Protein AF-0000000079964944 (afdb_homodimer)

Secondary structure (DSSP, 8-state):
------------------PPPEE-TT--S---SSEEEEPP-PPPPGGGTT-EEEEEEEE-S-HHHHHHHHHHHH--EEEEEEE-SSSEEEEEEE---STTTT-S---HHHHHHTGGG-SSEEEEEEE--GGGTTPPPPPPSS----EEEEEEEES-HHHHHHHHHHTT--EEE-TTPPPPSSGGGTSTTTSS--TTS-HHHHHHHHHHHHHHTTT-EEEE-TT--EEEEEESS---TT-/------------------PPPEE-TT--S---SSEEEEPP-PPPPGGGTT-EEEEEEEE-S-HHHHHHHHHHHH--EEEEEEE-SSSEEEEEEE----TTTS-S---HHHHHHTGGG-SSEEEEEEE--GGGTTPPPPPPSS----EEEEEEEES-HHHHHHHHHHTT--EEE-TTPPPPSSGGGTSTTSS---TTS-HHHHHHHHHHHHHHTTT-EEEE-TT--EEEEEESS---TT-

Radius of gyration: 24.9 Å; Cα contacts (8 Å, |Δi|>4): 992; chains: 2; bounding box: 56×107×81 Å

Nearest PDB structures (foldseek):
  4kyh-assembly1_A  TM=7.595E-01  e=4.787E-11  Mus musculus
  4x2a-assembly1_B  TM=7.572E-01  e=7.453E-11  Mus musculus
  1bh5-assembly1_B  TM=7.539E-01  e=8.458E-11  Homo sapiens
  7vq6-assembly1_A  TM=7.769E-01  e=4.381E-10  Gossypium hirsutum
  7vq6-assembly1_B  TM=7.507E-01  e=3.035E-08  Gossypium hirsutum

Solvent-accessible surface area (backbone atoms only — not comparable to full-atom values): 25980 Å² total; per-residue (Å²): 137,85,79,78,78,78,81,76,78,77,77,74,74,76,71,74,76,78,29,39,62,70,40,60,86,80,67,78,65,89,73,66,69,46,36,34,34,57,31,65,62,70,75,54,57,72,88,33,53,42,36,41,44,24,29,44,29,31,39,43,80,44,62,69,60,47,51,49,44,44,27,69,75,47,22,27,38,49,31,34,34,39,33,55,44,96,43,37,34,40,32,38,32,32,53,47,68,30,61,101,52,37,72,30,85,60,44,22,67,56,48,51,75,38,49,69,76,36,51,33,27,42,32,37,31,32,62,61,38,63,92,68,74,50,65,67,71,74,46,46,82,53,54,69,55,43,68,38,34,37,32,32,30,28,73,47,45,71,63,48,51,56,48,38,53,74,72,65,47,56,69,73,30,52,62,74,38,64,62,45,74,58,65,68,70,27,36,35,53,45,72,32,72,45,79,84,51,51,70,67,58,47,50,51,48,44,53,51,49,20,63,74,37,29,59,25,32,33,31,40,48,96,83,50,36,38,33,38,37,34,42,46,77,60,77,64,73,59,81,137,84,79,79,77,79,80,77,79,77,78,76,75,74,74,75,76,78,28,38,63,67,40,60,84,80,67,78,66,89,73,67,70,46,36,33,34,57,31,66,61,70,74,55,57,71,89,34,52,42,35,40,46,24,30,42,29,32,39,42,80,46,60,68,60,50,52,48,45,44,28,69,74,48,23,28,37,50,31,34,35,40,33,55,43,95,44,37,34,41,32,39,32,33,51,48,67,29,61,98,52,36,71,30,86,60,44,21,66,57,48,51,74,37,50,68,77,35,50,32,26,41,32,37,30,32,61,61,40,65,92,68,75,50,65,68,70,74,47,46,82,55,53,69,54,44,70,36,35,37,32,32,29,27,73,48,46,70,62,48,50,55,49,37,54,73,71,65,47,56,70,72,30,52,62,73,40,64,62,46,72,56,63,70,70,28,42,49,36,43,75,36,70,49,76,85,52,50,70,66,58,46,50,51,48,45,52,51,48,20,64,74,36,29,59,26,32,33,30,40,48,96,84,50,35,38,33,39,38,32,42,46,78,60,77,64,74,60,81

Structure (mmCIF, N/CA/C/O backbone):
data_AF-0000000079964944-model_v1
#
loop_
_entity.id
_entity.type
_entity.pdbx_description
1 polymer 'VOC domain-containing protein'
#
loop_
_atom_site.group_PDB
_atom_site.id
_atom_site.type_symbol
_atom_site.label_atom_id
_atom_site.label_alt_id
_atom_site.label_comp_id
_atom_site.label_asym_id
_atom_site.label_entity_id
_atom_site.label_seq_id
_atom_site.pdbx_PDB_ins_code
_atom_site.Cartn_x
_atom_site.Cartn_y
_atom_site.Cartn_z
_atom_site.occupancy
_atom_site.B_iso_or_equiv
_atom_site.auth_seq_id
_atom_site.auth_comp_id
_atom_site.auth_asym_id
_atom_site.auth_atom_id
_atom_site.pdbx_PDB_model_num
ATOM 1 N N . MET A 1 1 ? 32.125 37.938 53.625 1 31.77 1 MET A N 1
ATOM 2 C CA . MET A 1 1 ? 31.625 36.656 53.219 1 31.77 1 MET A CA 1
ATOM 3 C C . MET A 1 1 ? 30.172 36.719 52.75 1 31.77 1 MET A C 1
ATOM 5 O O . MET A 1 1 ? 29.266 36.281 53.438 1 31.77 1 MET A O 1
ATOM 9 N N . ASN A 1 2 ? 29.766 37.781 51.969 1 35.81 2 ASN A N 1
ATOM 10 C CA . ASN A 1 2 ? 28.453 38.156 51.438 1 35.81 2 ASN A CA 1
ATOM 11 C C . ASN A 1 2 ? 27.953 37.094 50.438 1 35.81 2 ASN A C 1
ATOM 13 O O . ASN A 1 2 ? 28.594 36.844 49.438 1 35.81 2 ASN A O 1
ATOM 17 N N . LEU A 1 3 ? 27.188 36.094 50.938 1 35.12 3 LEU A N 1
ATOM 18 C CA . LEU A 1 3 ? 26.469 35 50.281 1 35.12 3 LEU A CA 1
ATOM 19 C C . LEU A 1 3 ? 25.469 35.562 49.281 1 35.12 3 LEU A C 1
ATOM 21 O O . LEU A 1 3 ? 24.5 36.219 49.625 1 35.12 3 LEU A O 1
ATOM 25 N N . PHE A 1 4 ? 25.906 36 48.062 1 37.81 4 PHE A N 1
ATOM 26 C CA . PHE A 1 4 ? 25.031 36.344 46.969 1 37.81 4 PHE A CA 1
ATOM 27 C C . PHE A 1 4 ? 24.141 35.188 46.594 1 37.81 4 PHE A C 1
ATOM 29 O O . PHE A 1 4 ? 24.641 34.094 46.25 1 37.81 4 PHE A O 1
ATOM 36 N N . ILE A 1 5 ? 22.922 35.031 47.188 1 35.75 5 ILE A N 1
ATOM 37 C CA . ILE A 1 5 ? 21.844 34.094 46.812 1 35.75 5 ILE A CA 1
ATOM 38 C C . ILE A 1 5 ? 21.359 34.406 45.406 1 35.75 5 ILE A C 1
ATOM 40 O O . ILE A 1 5 ? 20.828 35.469 45.125 1 35.75 5 ILE A O 1
ATOM 44 N N . ALA A 1 6 ? 22.094 33.969 44.344 1 36.66 6 ALA A N 1
ATOM 45 C CA . ALA A 1 6 ? 21.562 34.094 43 1 36.66 6 ALA A CA 1
ATOM 46 C C . ALA A 1 6 ? 20.234 33.344 42.844 1 36.66 6 ALA A C 1
ATOM 48 O O . ALA A 1 6 ? 20.156 32.125 43.094 1 36.66 6 ALA A O 1
ATOM 49 N N . PHE A 1 7 ? 19.047 34.031 42.969 1 33.75 7 PHE A N 1
ATOM 50 C CA . PHE A 1 7 ? 17.703 33.562 42.656 1 33.75 7 PHE A CA 1
ATOM 51 C C . PHE A 1 7 ? 17.625 33.125 41.188 1 33.75 7 PHE A C 1
ATOM 53 O O . PHE A 1 7 ? 17.812 33.938 40.281 1 33.75 7 PHE A O 1
ATOM 60 N N . VAL A 1 8 ? 18.047 31.891 40.875 1 32.53 8 VAL A N 1
ATOM 61 C CA . VAL A 1 8 ? 17.797 31.359 39.531 1 32.53 8 VAL A CA 1
ATOM 62 C C . VAL A 1 8 ? 16.297 31.266 39.281 1 32.53 8 VAL A C 1
ATOM 64 O O . VAL A 1 8 ? 15.594 30.531 39.969 1 32.53 8 VAL A O 1
ATOM 67 N N . PHE A 1 9 ? 15.641 32.344 38.75 1 31.7 9 PHE A N 1
ATOM 68 C CA . PHE A 1 9 ? 14.289 32.219 38.219 1 31.7 9 PHE A CA 1
ATOM 69 C C . PHE A 1 9 ? 14.227 31.156 37.125 1 31.7 9 PHE A C 1
ATOM 71 O O . PHE A 1 9 ? 14.969 31.234 36.125 1 31.7 9 PHE A O 1
ATOM 78 N N . ALA A 1 10 ? 13.859 29.938 37.438 1 30.19 10 ALA A N 1
ATOM 79 C CA . ALA A 1 10 ? 13.461 28.906 36.5 1 30.19 10 ALA A CA 1
ATOM 80 C C . ALA A 1 10 ? 12.32 29.375 35.594 1 30.19 10 ALA A C 1
ATOM 82 O O . ALA A 1 10 ? 11.211 29.625 36.094 1 30.19 10 ALA A O 1
ATOM 83 N N . PHE A 1 11 ? 12.578 30.109 34.5 1 30.83 11 PHE A N 1
ATOM 84 C CA . PHE A 1 11 ? 11.578 30.312 33.469 1 30.83 11 PHE A CA 1
ATOM 85 C C . PHE A 1 11 ? 10.977 28.984 33 1 30.83 11 PHE A C 1
ATOM 87 O O . PHE A 1 11 ? 11.688 28.125 32.5 1 30.83 11 PHE A O 1
ATOM 94 N N . ILE A 1 12 ? 9.961 28.5 33.719 1 31.16 12 ILE A N 1
ATOM 95 C CA . ILE A 1 12 ? 9.109 27.453 33.156 1 31.16 12 ILE A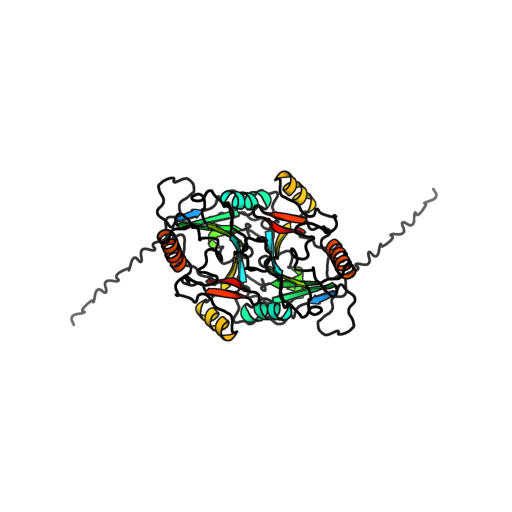 CA 1
ATOM 96 C C . ILE A 1 12 ? 8.602 27.859 31.781 1 31.16 12 ILE A C 1
ATOM 98 O O . ILE A 1 12 ? 7.84 28.828 31.656 1 31.16 12 ILE A O 1
ATOM 102 N N . SER A 1 13 ? 9.438 27.766 30.781 1 29.95 13 SER A N 1
ATOM 103 C CA . SER A 1 13 ? 8.906 27.922 29.438 1 29.95 13 SER A CA 1
ATOM 104 C C . SER A 1 13 ? 7.668 27.062 29.219 1 29.95 13 SER A C 1
ATOM 106 O O . SER A 1 13 ? 7.75 25.828 29.25 1 29.95 13 SER A O 1
ATOM 108 N N . ALA A 1 14 ? 6.473 27.5 29.609 1 33.16 14 ALA A N 1
ATOM 109 C CA . ALA A 1 14 ? 5.219 26.969 29.078 1 33.16 14 ALA A CA 1
ATOM 110 C C . ALA A 1 14 ? 5.273 26.828 27.562 1 33.16 14 ALA A C 1
ATOM 112 O O . ALA A 1 14 ? 5.164 27.812 26.828 1 33.16 14 ALA A O 1
ATOM 113 N N . THR A 1 15 ? 6.066 25.969 27.031 1 32.69 15 THR A N 1
ATOM 114 C CA . THR A 1 15 ? 5.82 25.641 25.641 1 32.69 15 THR A CA 1
ATOM 115 C C . THR A 1 15 ? 4.352 25.281 25.422 1 32.69 15 THR A C 1
ATOM 117 O O . THR A 1 15 ? 3.844 24.312 25.984 1 32.69 15 THR A O 1
ATOM 120 N N . LEU A 1 16 ? 3.494 26.234 25.25 1 31.17 16 LEU A N 1
ATOM 121 C CA . LEU A 1 16 ? 2.137 26.094 24.734 1 31.17 16 LEU A CA 1
ATOM 122 C C . LEU A 1 16 ? 2.076 25.047 23.641 1 31.17 16 LEU A C 1
ATOM 124 O O . LEU A 1 16 ? 2.639 25.234 22.562 1 31.17 16 LEU A O 1
ATOM 128 N N . SER A 1 17 ? 1.997 23.844 24.016 1 34.84 17 SER A N 1
ATOM 129 C CA . SER A 1 17 ? 1.729 22.719 23.109 1 34.84 17 SER A CA 1
ATOM 130 C C . SER A 1 17 ? 0.507 23 22.234 1 34.84 17 SER A C 1
ATOM 132 O O . SER A 1 17 ? -0.605 23.156 22.75 1 34.84 17 SER A O 1
ATOM 134 N N . CYS A 1 18 ? 0.504 23.922 21.297 1 37.91 18 CYS A N 1
ATOM 135 C CA . CYS A 1 18 ? -0.507 24.328 20.312 1 37.91 18 CYS A CA 1
ATOM 136 C C . CYS A 1 18 ? -1.143 23.109 19.672 1 37.91 18 CYS A C 1
ATOM 138 O O . CYS A 1 18 ? -0.943 22.859 18.469 1 37.91 18 CYS A O 1
ATOM 140 N N . ALA A 1 19 ? -1.322 22.094 20.391 1 43.62 19 ALA A N 1
ATOM 141 C CA . ALA A 1 19 ? -2.012 21 19.703 1 43.62 19 ALA A CA 1
ATOM 142 C C . ALA A 1 19 ? -3.402 21.438 19.25 1 43.62 19 ALA A C 1
ATOM 144 O O . ALA A 1 19 ? -4.125 22.109 19.984 1 43.62 19 ALA A O 1
ATOM 145 N N . PRO A 1 20 ? -3.73 21.438 17.922 1 45.69 20 PRO A N 1
ATOM 146 C CA . PRO A 1 20 ? -5.094 21.781 17.516 1 45.69 20 PRO A CA 1
ATOM 147 C C . PRO A 1 20 ? -6.156 20.969 18.25 1 45.69 20 PRO A C 1
ATOM 149 O O . PRO A 1 20 ? -5.875 19.875 18.734 1 45.69 20 PRO A O 1
ATOM 152 N N . PRO A 1 21 ? -7.266 21.547 18.578 1 47 21 PRO A N 1
ATOM 153 C CA . PRO A 1 21 ? -8.344 20.906 19.328 1 47 21 PRO A CA 1
ATOM 154 C C . PRO A 1 21 ? -8.867 19.641 18.656 1 47 21 PRO A C 1
ATOM 156 O O . PRO A 1 21 ? -8.875 19.547 17.438 1 47 21 PRO A O 1
ATOM 159 N N . ILE A 1 22 ? -8.75 18.516 19.344 1 45.97 22 ILE A N 1
ATOM 160 C CA . ILE A 1 22 ? -9.391 17.266 18.984 1 45.97 22 ILE A CA 1
ATOM 161 C C . ILE A 1 22 ? -10.906 17.453 18.953 1 45.97 22 ILE A C 1
ATOM 163 O O . ILE A 1 22 ? -11.5 17.906 19.938 1 45.97 22 ILE A O 1
ATOM 167 N N . ARG A 1 23 ? -11.508 17.734 17.812 1 52.53 23 ARG A N 1
ATOM 168 C CA . ARG A 1 23 ? -12.961 17.797 17.766 1 52.53 23 ARG A CA 1
ATOM 169 C C . ARG A 1 23 ? -13.562 16.406 17.609 1 52.53 23 ARG A C 1
ATOM 171 O O . ARG A 1 23 ? -13.086 15.594 16.812 1 52.53 23 ARG A O 1
ATOM 178 N N . ARG A 1 24 ? -14.414 15.945 18.516 1 46.88 24 ARG A N 1
ATOM 179 C CA . ARG A 1 24 ? -15.297 14.797 18.344 1 46.88 24 ARG A CA 1
ATOM 180 C C . ARG A 1 24 ? -16.438 15.125 17.391 1 46.88 24 ARG A C 1
ATOM 182 O O . ARG A 1 24 ? -16.766 16.297 17.188 1 46.88 24 ARG A O 1
ATOM 189 N N . GLN A 1 25 ? -17.016 14.289 16.5 1 43.38 25 GLN A N 1
ATOM 190 C CA . GLN A 1 25 ? -18 14.398 15.422 1 43.38 25 GLN A CA 1
ATOM 191 C C . GLN A 1 25 ? -19.047 15.461 15.742 1 43.38 25 GLN A C 1
ATOM 193 O O . GLN A 1 25 ? -19.531 16.156 14.844 1 43.38 25 GLN A O 1
ATOM 198 N N . ASP A 1 26 ? -19.562 15.586 16.828 1 38.88 26 ASP A N 1
ATOM 199 C CA . ASP A 1 26 ? -20.812 16.297 17.031 1 38.88 26 ASP A CA 1
ATOM 200 C C . ASP A 1 26 ? -20.578 17.812 17.109 1 38.88 26 ASP A C 1
ATOM 202 O O . ASP A 1 26 ? -21.516 18.578 17.328 1 38.88 26 ASP A O 1
ATOM 206 N N . ASP A 1 27 ? -19.453 18.359 17.234 1 43.56 27 ASP A N 1
ATOM 207 C CA . ASP A 1 27 ? -19.453 19.781 17.531 1 43.56 27 ASP A CA 1
ATOM 208 C C . ASP A 1 27 ? -19.484 20.609 16.25 1 43.56 27 ASP A C 1
ATOM 210 O O . ASP A 1 27 ? -18.516 20.609 15.484 1 43.56 27 ASP A O 1
ATOM 214 N N . SER A 1 28 ? -20.594 21 15.633 1 43.34 28 SER A N 1
ATOM 215 C CA . SER A 1 28 ? -20.969 21.812 14.477 1 43.34 28 SER A CA 1
ATOM 216 C C . SER A 1 28 ? -20.234 23.141 14.469 1 43.34 28 SER A C 1
ATOM 218 O O . SER A 1 28 ? -20.547 24.031 13.672 1 43.34 28 SER A O 1
ATOM 220 N N . THR A 1 29 ? -19.688 23.656 15.539 1 47.28 29 THR A N 1
ATOM 221 C CA . THR A 1 29 ? -19.234 25.031 15.398 1 47.28 29 THR A CA 1
ATOM 222 C C . THR A 1 29 ? -18.172 25.156 14.312 1 47.28 29 THR A C 1
ATOM 224 O O . THR A 1 29 ? -17.453 24.188 14.039 1 47.28 29 THR A O 1
ATOM 227 N N . GLN A 1 30 ? -18.266 26.234 13.422 1 50.84 30 GLN A N 1
ATOM 228 C CA . GLN A 1 30 ? -17.391 26.594 12.312 1 50.84 30 GLN A CA 1
ATOM 229 C C . GLN A 1 30 ? -15.93 26.328 12.648 1 50.84 30 GLN A C 1
ATOM 231 O O . GLN A 1 30 ? -15.359 26.984 13.523 1 50.84 30 GLN A O 1
ATOM 236 N N . SER A 1 31 ? -15.281 25.156 12.648 1 59.25 31 SER A N 1
ATOM 237 C CA . SER A 1 31 ? -14 24.688 13.18 1 59.25 31 SER A CA 1
ATOM 238 C C . SER A 1 31 ? -12.836 25.312 12.422 1 59.25 31 SER A C 1
ATOM 240 O O . SER A 1 31 ? -12.891 25.484 11.203 1 59.25 31 SER A O 1
ATOM 242 N N . THR A 1 32 ? -12.102 26.266 12.953 1 84.88 32 THR A N 1
ATOM 243 C CA . THR A 1 32 ? -10.828 26.797 12.484 1 84.88 32 THR A CA 1
ATOM 244 C C . THR A 1 32 ? -9.898 25.672 12.055 1 84.88 32 THR A C 1
ATOM 246 O O . THR A 1 32 ? -9.797 24.641 12.742 1 84.88 32 THR A O 1
ATOM 249 N N . TYR A 1 33 ? -9.531 25.812 10.836 1 87.81 33 TYR A N 1
ATOM 250 C CA . TYR A 1 33 ? -8.57 24.859 10.297 1 87.81 33 TYR A CA 1
ATOM 251 C C . TYR A 1 33 ? -7.156 25.188 10.758 1 87.81 33 TYR A C 1
ATOM 253 O O . TYR A 1 33 ? -6.82 26.359 10.961 1 87.81 33 TYR A O 1
ATOM 261 N N . PRO A 1 34 ? -6.43 24.141 11.008 1 89.88 34 PRO A N 1
ATOM 262 C CA . PRO A 1 34 ? -6.703 22.703 10.906 1 89.88 34 PRO A CA 1
ATOM 263 C C . PRO A 1 34 ? -7.363 22.141 12.164 1 89.88 34 PRO A C 1
ATOM 265 O O . PRO A 1 34 ? -7.289 22.75 13.234 1 89.88 34 PRO A O 1
ATOM 268 N N . PHE A 1 35 ? -8.039 20.984 12.016 1 88.88 35 PHE A N 1
ATOM 269 C CA . PHE A 1 35 ? -8.555 20.25 13.156 1 88.88 35 PHE A CA 1
ATOM 270 C C . PHE A 1 35 ? -8.648 18.766 12.852 1 88.88 35 PHE A C 1
ATOM 272 O O . PHE A 1 35 ? -8.609 18.359 11.688 1 88.88 35 PHE A O 1
ATOM 279 N N . ALA A 1 36 ? -8.789 17.953 13.938 1 88.62 36 ALA A N 1
ATOM 280 C CA . ALA A 1 36 ? -8.844 16.5 13.789 1 88.62 36 ALA A CA 1
ATOM 281 C C . ALA A 1 36 ? -10.172 15.945 14.281 1 88.62 36 ALA A C 1
ATOM 283 O O . ALA A 1 36 ? -10.734 16.438 15.266 1 88.62 36 ALA A O 1
ATOM 284 N N . GLU A 1 37 ? -10.625 15.039 13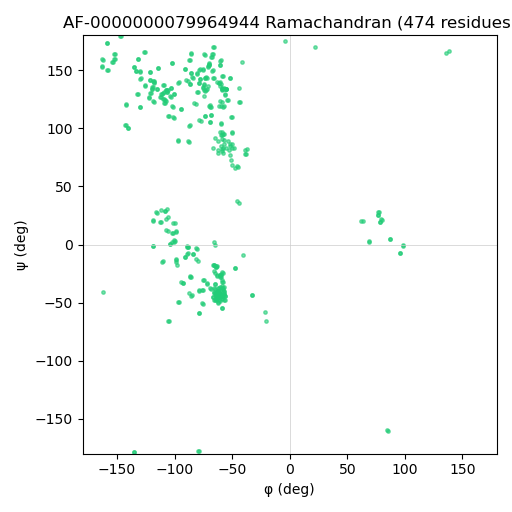.562 1 88.88 37 GLU A N 1
ATOM 285 C CA . GLU A 1 37 ? -11.75 14.203 13.977 1 88.88 37 GLU A CA 1
ATOM 286 C C . GLU A 1 37 ? -11.289 12.781 14.305 1 88.88 37 GLU A C 1
ATOM 288 O O . GLU A 1 37 ? -10.703 12.102 13.461 1 88.88 37 GLU A O 1
ATOM 293 N N . ILE A 1 38 ? -11.594 12.359 15.492 1 89.06 38 ILE A N 1
ATOM 294 C CA . ILE A 1 38 ? -11.203 11.016 15.898 1 89.06 38 ILE A CA 1
ATOM 295 C C . ILE A 1 38 ? -12.312 10.031 15.539 1 89.06 38 ILE A C 1
ATOM 297 O O . ILE A 1 38 ? -13.492 10.336 15.688 1 89.06 38 ILE A O 1
ATOM 301 N N . GLY A 1 39 ? -11.891 8.891 15.102 1 89 39 GLY A N 1
ATOM 302 C CA . GLY A 1 39 ? -12.859 7.875 14.719 1 89 39 GLY A CA 1
ATOM 303 C C . GLY A 1 39 ? -13.672 7.348 15.891 1 89 39 GLY A C 1
ATOM 304 O O . GLY A 1 39 ? -13.352 7.625 17.047 1 89 39 GLY A O 1
ATOM 305 N N . SER A 1 40 ? -14.68 6.602 15.539 1 87.69 40 SER A N 1
ATOM 306 C CA . SER A 1 40 ? -15.562 6.004 16.531 1 87.69 40 SER A CA 1
ATOM 307 C C . SER A 1 40 ? -14.859 4.887 17.297 1 87.69 40 SER A C 1
ATOM 309 O O . SER A 1 40 ? -13.977 4.219 16.75 1 87.69 40 SER A O 1
ATOM 311 N N . ASP A 1 41 ? -15.32 4.648 18.547 1 88.81 41 ASP A N 1
ATOM 312 C CA . ASP A 1 41 ? -14.805 3.523 19.328 1 88.81 41 ASP A CA 1
ATOM 313 C C . ASP A 1 41 ? -15.609 2.254 19.047 1 88.81 41 ASP A C 1
ATOM 315 O O . ASP A 1 41 ? -15.289 1.187 19.578 1 88.81 41 ASP A O 1
ATOM 319 N N . ASP A 1 42 ? -16.625 2.32 18.234 1 88.19 42 ASP A N 1
ATOM 320 C CA . ASP A 1 42 ? -17.375 1.116 17.875 1 88.19 42 ASP A CA 1
ATOM 321 C C . ASP A 1 42 ? -16.453 0.061 17.266 1 88.19 42 ASP A C 1
ATOM 323 O O . ASP A 1 42 ? -15.633 0.372 16.406 1 88.19 42 ASP A O 1
ATOM 327 N N . PRO A 1 43 ? -16.672 -1.113 17.781 1 86.75 43 PRO A N 1
ATOM 328 C CA . PRO A 1 43 ? -15.828 -2.162 17.219 1 86.75 43 PRO A CA 1
ATOM 329 C C . PRO A 1 43 ? -16.188 -2.494 15.773 1 86.75 43 PRO A C 1
ATOM 331 O O . PRO A 1 43 ? -17.297 -2.219 15.328 1 86.75 43 PRO A O 1
ATOM 334 N N . ALA A 1 44 ? -15.211 -3.002 15.086 1 88.38 44 ALA A N 1
ATOM 335 C CA . ALA A 1 44 ? -15.469 -3.525 13.75 1 88.38 44 ALA A CA 1
ATOM 336 C C . ALA A 1 44 ? -16.484 -4.668 13.797 1 88.38 44 ALA A C 1
ATOM 338 O O . ALA A 1 44 ? -16.641 -5.316 14.828 1 88.38 44 ALA A O 1
ATOM 339 N N . ASP A 1 45 ? -17.172 -4.859 12.688 1 90.5 45 ASP A N 1
ATOM 340 C CA . ASP A 1 45 ? -18.047 -6.02 12.555 1 90.5 45 ASP A CA 1
ATOM 341 C C . ASP A 1 45 ? -17.297 -7.312 12.844 1 90.5 45 ASP A C 1
ATOM 343 O O . ASP A 1 45 ? -16.281 -7.605 12.203 1 90.5 45 ASP A O 1
ATOM 347 N N . PRO A 1 46 ? -17.781 -8.094 13.773 1 88.81 46 PRO A N 1
ATOM 348 C CA . PRO A 1 46 ? -17.062 -9.312 14.164 1 88.81 46 PRO A CA 1
ATOM 349 C C . PRO A 1 46 ? -16.859 -10.273 13 1 88.81 46 PRO A C 1
ATOM 351 O O . PRO A 1 46 ? -15.93 -11.086 13.023 1 88.81 46 PRO A O 1
ATOM 354 N N . VAL A 1 47 ? -17.672 -10.195 11.992 1 91.75 47 VAL A N 1
ATOM 355 C CA . VAL A 1 47 ? -17.547 -11.078 10.836 1 91.75 47 VAL A CA 1
ATOM 356 C C . VAL A 1 47 ? -16.219 -10.82 10.133 1 91.75 47 VAL A C 1
ATOM 358 O O . VAL A 1 47 ? -15.719 -11.68 9.398 1 91.75 47 VAL A O 1
ATOM 361 N N . THR A 1 48 ? -15.578 -9.664 10.391 1 92.38 48 THR A N 1
ATOM 362 C CA . THR A 1 48 ? -14.344 -9.305 9.703 1 92.38 48 THR A CA 1
ATOM 363 C C . THR A 1 48 ? -13.125 -9.617 10.57 1 92.38 48 THR A C 1
ATOM 365 O O . THR A 1 48 ? -12.016 -9.164 10.281 1 92.38 48 THR A O 1
ATOM 368 N N . THR A 1 49 ? -13.383 -10.367 11.672 1 88.5 49 THR A N 1
ATOM 369 C CA . THR A 1 49 ? -12.234 -10.82 12.445 1 88.5 49 THR A CA 1
ATOM 370 C C . THR A 1 49 ? -11.266 -11.617 11.57 1 88.5 49 THR A C 1
ATOM 372 O O . THR A 1 49 ? -11.688 -12.516 10.844 1 88.5 49 THR A O 1
ATOM 375 N N . GLY A 1 50 ? -10.031 -11.234 11.633 1 87.94 50 GLY A N 1
ATOM 376 C CA . GLY A 1 50 ? -9.008 -11.93 10.867 1 87.94 50 GLY A CA 1
ATOM 377 C C . GLY A 1 50 ? -8.711 -11.266 9.531 1 87.94 50 GLY A C 1
ATOM 378 O O . GLY A 1 50 ? -7.777 -11.664 8.828 1 87.94 50 GLY A O 1
ATOM 379 N N . TYR A 1 51 ? -9.508 -10.234 9.148 1 90.44 51 TYR A N 1
ATOM 380 C CA . TYR A 1 51 ? -9.211 -9.453 7.953 1 90.44 51 TYR A CA 1
ATOM 381 C C . TYR A 1 51 ? -8.055 -8.492 8.203 1 90.44 51 TYR A C 1
ATOM 383 O O . TYR A 1 51 ? -8 -7.82 9.234 1 90.44 51 TYR A O 1
ATOM 391 N N . PHE A 1 52 ? -7.102 -8.406 7.285 1 89.5 52 PHE A N 1
ATOM 392 C CA . PHE A 1 52 ? -6.121 -7.336 7.422 1 89.5 52 PHE A CA 1
ATOM 393 C C . PHE A 1 52 ? -5.375 -7.113 6.109 1 89.5 52 PHE A C 1
ATOM 395 O O . PHE A 1 52 ? -5.254 -8.031 5.293 1 89.5 52 PHE A O 1
ATOM 402 N N . PHE A 1 53 ? -4.91 -5.898 5.934 1 92.38 53 PHE A N 1
ATOM 403 C CA . PHE A 1 53 ? -4.086 -5.539 4.789 1 92.38 53 PHE A CA 1
ATOM 404 C C . PHE A 1 53 ? -2.717 -6.203 4.875 1 92.38 53 PHE A C 1
ATOM 406 O O . PHE A 1 53 ? -1.971 -5.98 5.828 1 92.38 53 PHE A O 1
ATOM 413 N N . ASN A 1 54 ? -2.463 -6.973 3.906 1 92.12 54 ASN A N 1
ATOM 414 C CA . ASN A 1 54 ? -1.245 -7.777 3.906 1 92.12 54 ASN A CA 1
ATOM 415 C C . ASN A 1 54 ? -0.132 -7.109 3.104 1 92.12 54 ASN A C 1
ATOM 417 O O . ASN A 1 54 ? 0.989 -6.957 3.592 1 92.12 54 ASN A O 1
ATOM 421 N N . HIS A 1 55 ? -0.485 -6.703 1.907 1 93.94 55 HIS A N 1
ATOM 422 C CA . HIS A 1 55 ? 0.567 -6.164 1.054 1 93.94 55 HIS A CA 1
ATOM 423 C C . HIS A 1 55 ? 0.006 -5.152 0.062 1 93.94 55 HIS A C 1
ATOM 425 O O . HIS A 1 55 ? -1.209 -5.078 -0.138 1 93.94 55 HIS A O 1
ATOM 431 N N . PHE A 1 56 ? 0.851 -4.34 -0.437 1 93.94 56 PHE A N 1
ATOM 432 C CA . PHE A 1 56 ? 0.576 -3.609 -1.668 1 93.94 56 PHE A CA 1
ATOM 433 C C . PHE A 1 56 ? 1.521 -4.047 -2.781 1 93.94 56 PHE A C 1
ATOM 435 O O . PHE A 1 56 ? 2.658 -4.441 -2.516 1 93.94 56 PHE A O 1
ATOM 442 N N . SER A 1 57 ? 1.013 -3.918 -3.947 1 93.19 57 SER A N 1
ATOM 443 C CA . SER A 1 57 ? 1.712 -4.484 -5.098 1 93.19 57 SER A CA 1
ATOM 444 C C . SER A 1 57 ? 2.07 -3.402 -6.109 1 93.19 57 SER A C 1
ATOM 446 O O . SER A 1 57 ? 1.254 -2.529 -6.41 1 93.19 57 SER A O 1
ATOM 448 N N . LEU A 1 58 ? 3.273 -3.459 -6.559 1 91.38 58 LEU A N 1
ATOM 449 C CA . LEU A 1 58 ? 3.766 -2.6 -7.625 1 91.38 58 LEU A CA 1
ATOM 450 C C . LEU A 1 58 ? 4.215 -3.426 -8.828 1 91.38 58 LEU A C 1
ATOM 452 O O . LEU A 1 58 ? 4.875 -4.457 -8.664 1 91.38 58 LEU A O 1
ATOM 456 N N . ASN A 1 59 ? 3.814 -2.939 -9.961 1 88.81 59 ASN A N 1
ATOM 457 C CA . ASN A 1 59 ? 4.527 -3.408 -11.141 1 88.81 59 ASN A CA 1
ATOM 458 C C . ASN A 1 59 ? 5.918 -2.785 -11.242 1 88.81 59 ASN A C 1
ATOM 460 O O . ASN A 1 59 ? 6.113 -1.626 -10.875 1 88.81 59 ASN A O 1
ATOM 464 N N . THR A 1 60 ? 6.891 -3.553 -11.711 1 90.25 60 THR A N 1
ATOM 465 C CA . THR A 1 60 ? 8.234 -2.99 -11.812 1 90.25 60 THR A CA 1
ATOM 466 C C . THR A 1 60 ? 8.82 -3.242 -13.195 1 90.25 60 THR A C 1
ATOM 468 O O . THR A 1 60 ? 8.57 -4.285 -13.805 1 90.25 60 THR A O 1
ATOM 471 N N . ASN A 1 61 ? 9.656 -2.305 -13.602 1 87.31 61 ASN A N 1
ATOM 472 C CA . ASN A 1 61 ? 10.305 -2.391 -14.906 1 87.31 61 ASN A CA 1
ATOM 473 C C . ASN A 1 61 ? 11.594 -3.205 -14.844 1 87.31 61 ASN A C 1
ATOM 475 O O . ASN A 1 61 ? 12.062 -3.713 -15.867 1 87.31 61 ASN A O 1
ATOM 479 N N . ASN A 1 62 ? 12.172 -3.219 -13.758 1 91.44 62 ASN A N 1
ATOM 480 C CA . ASN A 1 62 ? 13.414 -3.939 -13.492 1 91.44 62 ASN A CA 1
ATOM 481 C C . ASN A 1 62 ? 13.422 -4.535 -12.086 1 91.44 62 ASN A C 1
ATOM 483 O O . ASN A 1 62 ? 13.633 -3.822 -11.109 1 91.44 62 ASN A O 1
ATOM 487 N N . LEU A 1 63 ? 13.188 -5.828 -12.031 1 93.44 63 LEU A N 1
ATOM 488 C CA . LEU A 1 63 ? 12.992 -6.504 -10.75 1 93.44 63 LEU A CA 1
ATOM 489 C C . LEU A 1 63 ? 14.25 -6.426 -9.898 1 93.44 63 LEU A C 1
ATOM 491 O O . LEU A 1 63 ? 14.18 -6.105 -8.711 1 93.44 63 LEU A O 1
ATOM 495 N N . THR A 1 64 ? 15.375 -6.699 -10.516 1 94.69 64 THR A N 1
ATOM 496 C CA . THR A 1 64 ? 16.625 -6.684 -9.781 1 94.69 64 THR A CA 1
ATOM 497 C C . THR A 1 64 ? 16.875 -5.312 -9.148 1 94.69 64 THR A C 1
ATOM 499 O O . THR A 1 64 ? 17.203 -5.215 -7.969 1 94.69 64 THR A O 1
ATOM 502 N N . ARG A 1 65 ? 16.688 -4.281 -9.922 1 95.69 65 ARG A N 1
ATOM 503 C CA . ARG A 1 65 ? 16.891 -2.918 -9.445 1 95.69 65 ARG A CA 1
ATOM 504 C C . ARG A 1 65 ? 15.922 -2.584 -8.312 1 95.69 65 ARG A C 1
ATOM 506 O O . ARG A 1 65 ? 16.312 -1.946 -7.328 1 95.69 65 ARG A O 1
ATOM 513 N N . SER A 1 66 ? 14.711 -2.98 -8.484 1 96.19 66 SER A N 1
ATOM 514 C CA . SER A 1 66 ? 13.703 -2.695 -7.469 1 96.19 66 SER A CA 1
ATOM 515 C C . SER A 1 66 ? 14.008 -3.424 -6.164 1 96.19 66 SER A C 1
ATOM 517 O O . SER A 1 66 ? 13.945 -2.83 -5.086 1 96.19 66 SER A O 1
ATOM 519 N N . VAL A 1 67 ? 14.305 -4.684 -6.273 1 96.06 67 VAL A N 1
ATOM 520 C CA . VAL A 1 67 ? 14.633 -5.465 -5.082 1 96.06 67 VAL A CA 1
ATOM 521 C C . VAL A 1 67 ? 15.859 -4.875 -4.398 1 96.06 67 VAL A C 1
ATOM 523 O O . VAL A 1 67 ? 15.875 -4.691 -3.178 1 96.06 67 VAL A O 1
ATOM 526 N N . ASP A 1 68 ? 16.891 -4.523 -5.18 1 96.69 68 ASP A N 1
ATOM 527 C CA . ASP A 1 68 ? 18.094 -3.92 -4.641 1 96.69 68 ASP A CA 1
ATOM 528 C C . ASP A 1 68 ? 17.781 -2.623 -3.9 1 96.69 68 ASP A C 1
ATOM 530 O O . ASP A 1 68 ? 18.281 -2.4 -2.793 1 96.69 68 ASP A O 1
ATOM 534 N N . PHE A 1 69 ? 16.984 -1.844 -4.473 1 97.81 69 PHE A N 1
ATOM 535 C CA . PHE A 1 69 ? 16.625 -0.558 -3.885 1 97.81 69 PHE A CA 1
ATOM 536 C C . PHE A 1 69 ? 15.992 -0.748 -2.514 1 97.81 69 PHE A C 1
ATOM 538 O O . PHE A 1 69 ? 16.484 -0.202 -1.519 1 97.81 69 PHE A O 1
ATOM 545 N N . TYR A 1 70 ? 14.992 -1.51 -2.373 1 97.69 70 TYR A N 1
ATOM 546 C CA . TYR A 1 70 ? 14.227 -1.6 -1.133 1 97.69 70 TYR A CA 1
ATOM 547 C C . TYR A 1 70 ? 14.992 -2.391 -0.078 1 97.69 70 TYR A C 1
ATOM 549 O O . TYR A 1 70 ? 14.836 -2.15 1.122 1 97.69 70 TYR A O 1
ATOM 557 N N . THR A 1 71 ? 15.828 -3.361 -0.529 1 95.75 71 THR A N 1
ATOM 558 C CA . THR A 1 71 ? 16.609 -4.117 0.448 1 95.75 71 THR A CA 1
ATOM 559 C C . THR A 1 71 ? 17.781 -3.287 0.966 1 95.75 71 THR A C 1
ATOM 561 O O . THR A 1 71 ? 18.016 -3.234 2.174 1 95.75 71 THR A O 1
ATOM 564 N N . ARG A 1 72 ? 18.422 -2.547 0.134 1 96.56 72 ARG A N 1
ATOM 565 C CA . ARG A 1 72 ? 19.609 -1.82 0.553 1 96.56 72 ARG A CA 1
ATOM 566 C C . ARG A 1 72 ? 19.25 -0.482 1.186 1 96.56 72 ARG A C 1
ATOM 568 O O . ARG A 1 72 ? 19.797 -0.107 2.221 1 96.56 72 ARG A O 1
ATOM 575 N N . VAL A 1 73 ? 18.359 0.212 0.622 1 97.44 73 VAL A N 1
ATOM 576 C CA . VAL A 1 73 ? 18.047 1.565 1.078 1 97.44 73 VAL A CA 1
ATOM 577 C C . VAL A 1 73 ? 17.172 1.506 2.322 1 97.44 73 VAL A C 1
ATOM 579 O O . VAL A 1 73 ? 17.375 2.27 3.27 1 97.44 73 VAL A O 1
ATOM 582 N N . PHE A 1 74 ? 16.234 0.567 2.314 1 96 74 PHE A N 1
ATOM 583 C CA . PHE A 1 74 ? 15.242 0.633 3.377 1 96 74 PHE A CA 1
ATOM 584 C C . PHE A 1 74 ? 15.289 -0.621 4.242 1 96 74 PHE A C 1
ATOM 586 O O . PHE A 1 74 ? 14.477 -0.783 5.156 1 96 74 PHE A O 1
ATOM 593 N N . GLY A 1 75 ? 16.109 -1.543 3.969 1 93.69 75 GLY A N 1
ATOM 594 C CA . GLY A 1 75 ? 16.344 -2.678 4.848 1 93.69 75 GLY A CA 1
ATOM 595 C C . GLY A 1 75 ? 15.266 -3.738 4.754 1 93.69 75 GLY A C 1
ATOM 596 O O . GLY A 1 75 ? 15.078 -4.527 5.68 1 93.69 75 GLY A O 1
ATOM 597 N N . MET A 1 76 ? 14.539 -3.723 3.725 1 93.62 76 MET A N 1
ATOM 598 C CA . MET A 1 76 ? 13.602 -4.828 3.543 1 93.62 76 MET A CA 1
ATOM 599 C C . MET A 1 76 ? 14.344 -6.121 3.221 1 93.62 76 MET A C 1
ATOM 601 O O . MET A 1 76 ? 15.453 -6.09 2.693 1 93.62 76 MET A O 1
ATOM 605 N N . ARG A 1 77 ? 13.664 -7.148 3.576 1 92.69 77 ARG A N 1
ATOM 606 C CA . ARG A 1 77 ? 14.195 -8.469 3.266 1 92.69 77 ARG A CA 1
ATOM 607 C C . ARG A 1 77 ? 13.469 -9.086 2.072 1 92.69 77 ARG A C 1
ATOM 609 O O . ARG A 1 77 ? 12.25 -9.008 1.976 1 92.69 77 ARG A O 1
ATOM 616 N N . HIS A 1 78 ? 14.281 -9.625 1.211 1 93.38 78 HIS A N 1
ATOM 617 C CA . HIS A 1 78 ? 13.719 -10.43 0.129 1 93.38 78 HIS A CA 1
ATOM 618 C C . HIS A 1 78 ? 13.219 -11.773 0.643 1 93.38 78 HIS A C 1
ATOM 620 O O . HIS A 1 78 ? 14.016 -12.633 1.031 1 93.38 78 HIS A O 1
ATOM 626 N N . MET A 1 79 ? 11.938 -11.953 0.646 1 90.62 79 MET A N 1
ATOM 627 C CA . MET A 1 79 ? 11.375 -13.211 1.139 1 90.62 79 MET A CA 1
ATOM 628 C C . MET A 1 79 ? 11.492 -14.312 0.091 1 90.62 79 MET A C 1
ATOM 630 O O . MET A 1 79 ? 12.094 -15.352 0.352 1 90.62 79 MET A O 1
ATOM 634 N N . PHE A 1 80 ? 10.883 -14.055 -1.092 1 91.19 80 PHE A N 1
ATOM 635 C CA . PHE A 1 80 ? 10.977 -15 -2.197 1 91.19 80 PHE A CA 1
ATOM 636 C C . PHE A 1 80 ? 10.602 -14.336 -3.516 1 91.19 80 PHE A C 1
ATOM 638 O O . PHE A 1 80 ? 10.023 -13.25 -3.523 1 91.19 80 PHE A O 1
ATOM 645 N N . THR A 1 81 ? 11.047 -14.938 -4.57 1 93.5 81 THR A N 1
ATOM 646 C CA . THR A 1 81 ? 10.562 -14.695 -5.926 1 93.5 81 THR A CA 1
ATOM 647 C C . THR A 1 81 ? 9.953 -15.961 -6.516 1 93.5 81 THR A C 1
ATOM 649 O O . THR A 1 81 ? 10.586 -17.016 -6.512 1 93.5 81 THR A O 1
ATOM 652 N N . TYR A 1 82 ? 8.719 -15.836 -6.898 1 92.06 82 TYR A N 1
ATOM 653 C CA . TYR A 1 82 ? 8.031 -16.922 -7.578 1 92.06 82 TYR A CA 1
ATOM 654 C C . TYR A 1 82 ? 7.992 -16.688 -9.086 1 92.06 82 TYR A C 1
ATOM 656 O O . TYR A 1 82 ? 7.277 -15.812 -9.562 1 92.06 82 TYR A O 1
ATOM 664 N N . HIS A 1 83 ? 8.766 -17.5 -9.773 1 92.56 83 HIS A N 1
ATOM 665 C CA . HIS A 1 83 ? 8.758 -17.438 -11.234 1 92.56 83 HIS A CA 1
ATOM 666 C C . HIS A 1 83 ? 7.664 -18.328 -11.82 1 92.56 83 HIS A C 1
ATOM 668 O O . HIS A 1 83 ? 7.836 -19.547 -11.93 1 92.56 83 HIS A O 1
ATOM 674 N N . LEU A 1 84 ? 6.605 -17.688 -12.219 1 90.88 84 LEU A N 1
ATOM 675 C CA . LEU A 1 84 ? 5.441 -18.422 -12.703 1 90.88 84 LEU A CA 1
ATOM 676 C C . LEU A 1 84 ? 5.684 -18.969 -14.102 1 90.88 84 LEU A C 1
ATOM 678 O O . LEU A 1 84 ? 5.352 -20.125 -14.391 1 90.88 84 LEU A O 1
ATOM 682 N N . THR A 1 85 ? 6.105 -18.125 -14.984 1 90.88 85 THR A N 1
ATOM 683 C CA . THR A 1 85 ? 6.531 -18.438 -16.344 1 90.88 85 THR A CA 1
ATOM 684 C C . THR A 1 85 ? 7.828 -17.703 -16.688 1 90.88 85 THR A C 1
ATOM 686 O O . THR A 1 85 ? 8.383 -16.984 -15.852 1 90.88 85 THR A O 1
ATOM 689 N N . GLU A 1 86 ? 8.234 -17.906 -17.844 1 89.19 86 GLU A N 1
ATOM 690 C CA . GLU A 1 86 ? 9.43 -17.203 -18.281 1 89.19 86 GLU A CA 1
ATOM 691 C C . GLU A 1 86 ? 9.203 -15.695 -18.312 1 89.19 86 GLU A C 1
ATOM 693 O O . GLU A 1 86 ? 10.156 -14.922 -18.219 1 89.19 86 GLU A O 1
ATOM 698 N N . HIS A 1 87 ? 7.965 -15.297 -18.344 1 89.06 87 HIS A N 1
ATOM 699 C CA . HIS A 1 87 ? 7.672 -13.891 -18.594 1 89.06 87 HIS A CA 1
ATOM 700 C C . HIS A 1 87 ? 7.125 -13.211 -17.344 1 89.06 87 HIS A C 1
ATOM 702 O O . HIS A 1 87 ? 7.082 -11.977 -17.266 1 89.06 87 HIS A O 1
ATOM 708 N N . LEU A 1 88 ? 6.715 -13.977 -16.344 1 90.75 88 LEU A N 1
ATOM 709 C CA . LEU A 1 88 ? 6.035 -13.375 -15.203 1 90.75 88 LEU A CA 1
ATOM 710 C C . LEU A 1 88 ? 6.621 -13.891 -13.891 1 90.75 88 LEU A C 1
ATOM 712 O O . LEU A 1 88 ? 6.738 -15.102 -13.695 1 90.75 88 LEU A O 1
ATOM 716 N N . SER A 1 89 ? 6.957 -12.953 -13.031 1 92.44 89 SER A N 1
ATOM 717 C CA . SER A 1 89 ? 7.414 -13.273 -11.68 1 92.44 89 SER A CA 1
ATOM 718 C C . SER A 1 89 ? 6.719 -12.406 -10.641 1 92.44 89 SER A C 1
ATOM 720 O O . SER A 1 89 ? 6.363 -11.258 -10.922 1 92.44 89 SER A O 1
ATOM 722 N N . VAL A 1 90 ? 6.566 -12.984 -9.516 1 93.12 90 VAL A N 1
ATOM 723 C CA . VAL A 1 90 ? 6.055 -12.281 -8.344 1 93.12 90 VAL A CA 1
ATOM 724 C C . VAL A 1 90 ? 7.082 -12.344 -7.215 1 93.12 90 VAL A C 1
ATOM 726 O O . VAL A 1 90 ? 7.633 -13.414 -6.93 1 93.12 90 VAL A O 1
ATOM 729 N N . THR A 1 91 ? 7.371 -11.234 -6.645 1 95.56 91 THR A N 1
ATOM 730 C CA . THR A 1 91 ? 8.367 -11.133 -5.578 1 95.56 91 THR A CA 1
ATOM 731 C C . THR A 1 91 ? 7.766 -10.469 -4.34 1 95.56 91 THR A C 1
ATOM 733 O O . THR A 1 91 ? 7.035 -9.484 -4.449 1 95.56 91 THR A O 1
ATOM 736 N N . TYR A 1 92 ? 8.086 -11.055 -3.156 1 95 92 TYR A N 1
ATOM 737 C CA . TYR A 1 92 ? 7.652 -10.461 -1.896 1 95 92 TYR A CA 1
ATOM 738 C C . TYR A 1 92 ? 8.852 -10 -1.074 1 95 92 TYR A C 1
ATOM 740 O O . TYR A 1 92 ? 9.844 -10.719 -0.953 1 95 92 TYR A O 1
ATOM 748 N N . LEU A 1 93 ? 8.727 -8.805 -0.581 1 94.69 93 LEU A N 1
ATOM 749 C CA . LEU A 1 93 ? 9.656 -8.234 0.384 1 94.69 93 LEU A CA 1
ATOM 750 C C . LEU A 1 93 ? 8.93 -7.836 1.666 1 94.69 93 LEU A C 1
ATOM 752 O O . LEU A 1 93 ? 7.754 -7.469 1.631 1 94.69 93 LEU A O 1
ATOM 756 N N . GLY A 1 94 ? 9.609 -7.922 2.773 1 91.19 94 GLY A N 1
ATOM 757 C CA . GLY A 1 94 ? 9.094 -7.445 4.047 1 91.19 94 GLY A CA 1
ATOM 758 C C . GLY A 1 94 ? 10.18 -7.059 5.027 1 91.19 94 GLY A C 1
ATOM 759 O O . GLY A 1 94 ? 11.359 -7.352 4.805 1 91.19 94 GLY A O 1
ATOM 760 N N . HIS A 1 95 ? 9.789 -6.219 5.941 1 87.94 95 HIS A N 1
ATOM 761 C CA . HIS A 1 95 ? 10.703 -5.949 7.043 1 87.94 95 HIS A CA 1
ATOM 762 C C . HIS A 1 95 ? 10.672 -7.074 8.07 1 87.94 95 HIS A C 1
ATOM 764 O O . HIS A 1 95 ? 9.625 -7.68 8.305 1 87.94 95 HIS A O 1
ATOM 770 N N . SER A 1 96 ? 11.805 -7.441 8.578 1 75.38 96 SER A N 1
ATOM 771 C CA . SER A 1 96 ? 11.852 -8.469 9.617 1 75.38 96 SER A CA 1
ATOM 772 C C . SER A 1 96 ? 11.055 -8.047 10.844 1 75.38 96 SER A C 1
ATOM 774 O O . SER A 1 96 ? 11.102 -6.887 11.258 1 75.38 96 SER A O 1
ATOM 776 N N . GLN A 1 97 ? 9.859 -8.617 11.047 1 61.94 97 GLN A N 1
ATOM 777 C CA . GLN A 1 97 ? 9 -8.367 12.195 1 61.94 97 GLN A CA 1
ATOM 778 C C . GLN A 1 97 ? 9.648 -8.852 13.484 1 61.94 97 GLN A C 1
ATOM 780 O O . GLN A 1 97 ? 9 -8.891 14.531 1 61.94 97 GLN A O 1
ATOM 785 N N . GLY A 1 98 ? 10.789 -9.391 13.398 1 45.56 98 GLY A N 1
ATOM 786 C CA . GLY A 1 98 ? 11.242 -9.773 14.727 1 45.56 98 GLY A CA 1
ATOM 787 C C . GLY A 1 98 ? 11 -8.695 15.773 1 45.56 98 GLY A C 1
ATOM 788 O O . GLY A 1 98 ? 10.75 -7.539 15.43 1 45.56 98 GLY A O 1
ATOM 789 N N . GLY A 1 99 ? 10.57 -8.578 16.906 1 39.94 99 GLY A N 1
ATOM 790 C CA . GLY A 1 99 ? 10.07 -7.789 18.031 1 39.94 99 GLY A CA 1
ATOM 791 C C . GLY A 1 99 ? 9.516 -6.441 17.609 1 39.94 99 GLY A C 1
ATOM 792 O O . GLY A 1 99 ? 9.414 -6.148 16.406 1 39.94 99 GLY A O 1
ATOM 793 N N . ARG A 1 100 ? 8.836 -5.621 18.406 1 40.72 100 ARG A N 1
ATOM 794 C CA . ARG A 1 100 ? 8.281 -4.277 18.297 1 40.72 100 ARG A CA 1
ATOM 795 C C . ARG A 1 100 ? 8.969 -3.486 17.188 1 40.72 100 ARG A C 1
ATOM 797 O O . ARG A 1 100 ? 8.32 -2.736 16.469 1 40.72 100 ARG A O 1
ATOM 804 N N . ASN A 1 101 ? 10.211 -3.191 17.031 1 46.84 101 ASN A N 1
ATOM 805 C CA . ASN A 1 101 ? 11.031 -2.256 16.281 1 46.84 101 ASN A CA 1
ATOM 806 C C . ASN A 1 101 ? 11.867 -2.973 15.227 1 46.84 101 ASN A C 1
ATOM 808 O O . ASN A 1 101 ? 12.812 -2.4 14.68 1 46.84 101 ASN A O 1
ATOM 812 N N . GLY A 1 102 ? 11.391 -4.199 14.625 1 54.25 102 GLY A N 1
ATOM 813 C CA . GLY A 1 102 ? 12.164 -4.816 13.562 1 54.25 102 GLY A CA 1
ATOM 814 C C . GLY A 1 102 ? 13.555 -5.238 13.992 1 54.25 102 GLY A C 1
ATOM 815 O O . GLY A 1 102 ? 14.469 -5.297 13.172 1 54.25 102 GLY A O 1
ATOM 816 N N . SER A 1 103 ? 13.719 -5.383 15.281 1 56.41 103 SER A N 1
ATOM 817 C CA . SER A 1 103 ? 15.094 -5.594 15.727 1 56.41 103 SER A CA 1
ATOM 818 C C . SER A 1 103 ? 15.445 -7.074 15.742 1 56.41 103 SER A C 1
ATOM 820 O O . SER A 1 103 ? 16.625 -7.438 15.859 1 56.41 103 SER A O 1
ATOM 822 N N . ALA A 1 104 ? 14.406 -7.855 15.523 1 64.94 104 ALA A N 1
ATOM 823 C CA . ALA A 1 104 ? 14.797 -9.258 15.656 1 64.94 104 ALA A CA 1
ATOM 824 C C . ALA A 1 104 ? 15.117 -9.867 14.297 1 64.94 104 ALA A C 1
ATOM 826 O O . ALA A 1 104 ? 14.508 -9.5 13.289 1 64.94 104 ALA A O 1
ATOM 827 N N . TYR A 1 105 ? 16.188 -10.695 14.266 1 75.5 105 TYR A N 1
ATOM 828 C CA . TYR A 1 105 ? 16.609 -11.406 13.062 1 75.5 105 TYR A CA 1
ATOM 829 C C . TYR A 1 105 ? 15.656 -12.539 12.727 1 75.5 105 TYR A C 1
ATOM 831 O O . TYR A 1 105 ? 15.156 -13.227 13.625 1 75.5 105 TYR A O 1
ATOM 839 N N . GLN A 1 106 ? 15.25 -12.664 11.516 1 78.69 106 GLN A N 1
ATOM 840 C CA . GLN A 1 106 ? 14.508 -13.789 10.953 1 78.69 106 GLN A CA 1
ATOM 841 C C . GLN A 1 106 ? 15.164 -14.289 9.672 1 78.69 106 GLN A C 1
ATOM 843 O O . GLN A 1 106 ? 15.648 -13.5 8.859 1 78.69 106 GLN A O 1
ATOM 848 N N . THR A 1 107 ? 15.086 -15.641 9.547 1 80.94 107 THR A N 1
ATOM 849 C CA . THR A 1 107 ? 15.508 -16.219 8.273 1 80.94 107 THR A CA 1
ATOM 850 C C . THR A 1 107 ? 14.461 -15.953 7.191 1 80.94 107 THR A C 1
ATOM 852 O O . THR A 1 107 ? 13.328 -15.586 7.496 1 80.94 107 THR A O 1
ATOM 855 N N . ALA A 1 108 ? 14.883 -16.125 5.973 1 79.81 108 ALA A N 1
ATOM 856 C CA . ALA A 1 108 ? 13.938 -15.984 4.871 1 79.81 108 ALA A CA 1
ATOM 857 C C . ALA A 1 108 ? 12.781 -16.969 5.016 1 79.81 108 ALA A C 1
ATOM 859 O O . ALA A 1 108 ? 11.633 -16.641 4.734 1 79.81 108 ALA A O 1
ATOM 860 N N . GLU A 1 109 ? 13.117 -18.156 5.465 1 78.44 109 GLU A N 1
ATOM 861 C CA . GLU A 1 109 ? 12.086 -19.172 5.656 1 78.44 109 GLU A CA 1
ATOM 862 C C . GLU A 1 109 ? 11.086 -18.75 6.73 1 78.44 109 GLU A C 1
ATOM 864 O O . GLU A 1 109 ? 9.883 -19 6.598 1 78.44 109 GLU A O 1
ATOM 869 N N . GLU A 1 110 ? 11.633 -18.219 7.789 1 78 110 GLU A N 1
ATOM 870 C CA . GLU A 1 110 ? 10.75 -17.75 8.852 1 78 110 GLU A CA 1
ATOM 871 C C . GLU A 1 110 ? 9.852 -16.625 8.359 1 78 110 GLU A C 1
ATOM 873 O O . GLU A 1 110 ? 8.672 -16.562 8.711 1 78 110 GLU A O 1
ATOM 878 N N . LEU A 1 111 ? 10.438 -15.734 7.613 1 78.06 111 LEU A N 1
ATOM 879 C CA . LEU A 1 111 ? 9.648 -14.656 7.012 1 78.06 111 LEU A CA 1
ATOM 880 C C . LEU A 1 111 ? 8.555 -15.227 6.121 1 78.06 111 LEU A C 1
ATOM 882 O O . LEU A 1 111 ? 7.41 -14.766 6.168 1 78.06 111 LEU A O 1
ATOM 886 N N . LEU A 1 112 ? 8.906 -16.172 5.379 1 78.69 112 LEU A N 1
ATOM 887 C CA . LEU A 1 112 ? 7.969 -16.797 4.453 1 78.69 112 LEU A CA 1
ATOM 888 C C . LEU A 1 112 ? 6.824 -17.453 5.211 1 78.69 112 LEU A C 1
ATOM 890 O O . LEU A 1 112 ? 5.66 -17.344 4.812 1 78.69 112 LEU A O 1
ATOM 894 N N . ARG A 1 113 ? 7.117 -18.141 6.273 1 77.56 113 ARG A N 1
ATOM 895 C CA . ARG A 1 113 ? 6.102 -18.812 7.078 1 77.56 113 ARG A CA 1
ATOM 896 C C . ARG A 1 113 ? 5.094 -17.812 7.633 1 77.56 113 ARG A C 1
ATOM 898 O O . ARG A 1 113 ? 3.92 -18.156 7.82 1 77.56 113 ARG A O 1
ATOM 905 N N . ASN A 1 114 ? 5.578 -16.625 7.797 1 78.88 114 ASN A N 1
ATOM 906 C CA . ASN A 1 114 ? 4.723 -15.617 8.414 1 78.88 114 ASN A CA 1
ATOM 907 C C . ASN A 1 114 ? 4.125 -14.68 7.367 1 78.88 114 ASN A C 1
ATOM 909 O O . ASN A 1 114 ? 3.488 -13.68 7.715 1 78.88 114 ASN A O 1
ATOM 913 N N . LYS A 1 115 ? 4.258 -14.969 6.145 1 78.19 115 LYS A N 1
ATOM 914 C CA . LYS A 1 115 ? 3.857 -14.078 5.059 1 78.19 115 LYS A CA 1
ATOM 915 C C . LYS A 1 115 ? 2.379 -13.711 5.16 1 78.19 115 LYS A C 1
ATOM 917 O O . LYS A 1 115 ? 2.016 -12.539 5.043 1 78.19 115 LYS A O 1
ATOM 922 N N . GLN A 1 116 ? 1.565 -14.742 5.477 1 78.38 116 GLN A N 1
ATOM 923 C CA . GLN A 1 116 ? 0.125 -14.508 5.508 1 78.38 116 GLN A CA 1
ATOM 924 C C . GLN A 1 116 ? -0.302 -13.859 6.816 1 78.38 116 GLN A C 1
ATOM 926 O O . GLN A 1 116 ? -1.475 -13.523 6.996 1 78.38 116 GLN A O 1
ATOM 931 N N . ASN A 1 117 ? 0.617 -13.695 7.672 1 77.44 117 ASN A N 1
ATOM 932 C CA . ASN A 1 117 ? 0.321 -13.07 8.953 1 77.44 117 ASN A CA 1
ATOM 933 C C . ASN A 1 117 ? 1.114 -11.781 9.148 1 77.44 117 ASN A C 1
ATOM 935 O O . ASN A 1 117 ? 1.372 -11.359 10.273 1 77.44 117 ASN A O 1
ATOM 939 N N . SER A 1 118 ? 1.531 -11.273 8.133 1 79.12 118 SER A N 1
ATOM 940 C CA . SER A 1 118 ? 2.309 -10.039 8.188 1 79.12 118 SER A CA 1
ATOM 941 C C . SER A 1 118 ? 1.605 -8.906 7.441 1 79.12 118 SER A C 1
ATOM 943 O O . SER A 1 118 ? 1.006 -9.133 6.387 1 79.12 118 SER A O 1
ATOM 945 N N . ALA A 1 119 ? 1.677 -7.688 8.016 1 84.88 119 ALA A N 1
ATOM 946 C CA . ALA A 1 119 ? 1.196 -6.492 7.324 1 84.88 119 ALA A CA 1
ATOM 947 C C . ALA A 1 119 ? 2.357 -5.684 6.746 1 84.88 119 ALA A C 1
ATOM 949 O O . ALA A 1 119 ? 3.5 -5.832 7.188 1 84.88 119 ALA A O 1
ATOM 950 N N . GLY A 1 120 ? 2.053 -4.891 5.703 1 89.06 120 GLY A N 1
ATOM 951 C CA . GLY A 1 120 ? 3.045 -3.975 5.164 1 89.06 120 GLY A CA 1
ATOM 952 C C . GLY A 1 120 ? 4.047 -4.648 4.25 1 89.06 120 GLY A C 1
ATOM 953 O O . GLY A 1 120 ? 5.188 -4.195 4.129 1 89.06 120 GLY A O 1
ATOM 954 N N . LEU A 1 121 ? 3.721 -5.789 3.689 1 92.56 121 LEU A N 1
ATOM 955 C CA . LEU A 1 121 ? 4.598 -6.422 2.711 1 92.56 121 LEU A CA 1
ATOM 956 C C . LEU A 1 121 ? 4.527 -5.699 1.371 1 92.56 121 LEU A C 1
ATOM 958 O O . LEU A 1 121 ? 3.525 -5.051 1.06 1 92.56 121 LEU A O 1
ATOM 962 N N . LEU A 1 122 ? 5.594 -5.75 0.672 1 96.31 122 LEU A N 1
ATOM 963 C CA . LEU A 1 122 ? 5.684 -5.223 -0.687 1 96.31 122 LEU A CA 1
ATOM 964 C C . LEU A 1 122 ? 5.762 -6.359 -1.703 1 96.31 122 LEU A C 1
ATOM 966 O O . LEU A 1 122 ? 6.617 -7.242 -1.589 1 96.31 122 LEU A O 1
ATOM 970 N N . GLU A 1 123 ? 4.859 -6.387 -2.598 1 95.81 123 GLU A N 1
ATOM 971 C CA . GLU A 1 123 ? 4.871 -7.34 -3.703 1 95.81 123 GLU A CA 1
ATOM 972 C C . GLU A 1 123 ? 5.258 -6.66 -5.016 1 95.81 123 GLU A C 1
ATOM 974 O O . GLU A 1 123 ? 4.758 -5.578 -5.328 1 95.81 123 GLU A O 1
ATOM 979 N N . PHE A 1 124 ? 6.152 -7.262 -5.742 1 94 124 PHE A N 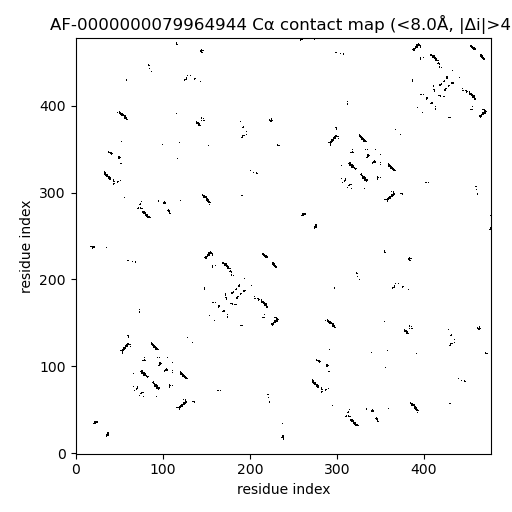1
ATOM 980 C CA . PHE A 1 124 ? 6.438 -6.844 -7.109 1 94 124 PHE A CA 1
ATOM 981 C C . PHE A 1 124 ? 5.867 -7.844 -8.109 1 94 124 PHE A C 1
ATOM 983 O O . PHE A 1 124 ? 6.027 -9.055 -7.945 1 94 124 PHE A O 1
ATOM 990 N N . VAL A 1 125 ? 5.211 -7.324 -9.031 1 91.12 125 VAL A N 1
ATOM 991 C CA . VAL A 1 125 ? 4.875 -8.062 -10.242 1 91.12 125 VAL A CA 1
ATOM 992 C C . VAL A 1 125 ? 5.777 -7.617 -11.391 1 91.12 125 VAL A C 1
ATOM 994 O O . VAL A 1 125 ? 5.891 -6.422 -11.672 1 91.12 125 VAL A O 1
ATOM 997 N N . TYR A 1 126 ? 6.414 -8.578 -12.047 1 90.38 126 TYR A N 1
ATOM 998 C CA . TYR A 1 126 ? 7.395 -8.258 -13.078 1 90.38 126 TYR A CA 1
ATOM 999 C C . TYR A 1 126 ? 7.121 -9.047 -14.352 1 90.38 126 TYR A C 1
ATOM 1001 O O . TYR A 1 126 ? 7.164 -10.273 -14.352 1 90.38 126 TYR A O 1
ATOM 1009 N N . PHE A 1 127 ? 6.859 -8.328 -15.367 1 86.44 127 PHE A N 1
ATOM 1010 C CA . PHE A 1 127 ? 6.848 -8.898 -16.703 1 86.44 127 PHE A CA 1
ATOM 1011 C C . PHE A 1 127 ? 8.195 -8.719 -17.391 1 86.44 127 PHE A C 1
ATOM 1013 O O . PHE A 1 127 ? 8.648 -7.594 -17.594 1 86.44 127 PHE A O 1
ATOM 1020 N N . ASN A 1 128 ? 8.758 -9.805 -17.641 1 86.5 128 ASN A N 1
ATOM 1021 C CA . ASN A 1 128 ? 10.031 -9.758 -18.344 1 86.5 128 ASN A CA 1
ATOM 1022 C C . ASN A 1 128 ? 9.859 -9.289 -19.797 1 86.5 128 ASN A C 1
ATOM 1024 O O . ASN A 1 128 ? 9.367 -10.039 -20.641 1 86.5 128 ASN A O 1
ATOM 1028 N N . ARG A 1 129 ? 10.359 -8.109 -20.062 1 80.5 129 ARG A N 1
ATOM 1029 C CA . ARG A 1 129 ? 10.148 -7.492 -21.359 1 80.5 129 ARG A CA 1
ATOM 1030 C C . ARG A 1 129 ? 11.453 -7.395 -22.156 1 80.5 129 ARG A C 1
ATOM 1032 O O . ARG A 1 129 ? 11.578 -6.566 -23.047 1 80.5 129 ARG A O 1
ATOM 1039 N N . THR A 1 130 ? 12.367 -8.18 -21.766 1 78.44 130 THR A N 1
ATOM 1040 C CA . THR A 1 130 ? 13.672 -8.133 -22.422 1 78.44 130 THR A CA 1
ATOM 1041 C C . THR A 1 130 ? 13.539 -8.422 -23.906 1 78.44 130 THR A C 1
ATOM 1043 O O . THR A 1 130 ? 14.305 -7.895 -24.719 1 78.44 130 THR A O 1
ATOM 1046 N N . SER A 1 131 ? 12.547 -9.234 -24.25 1 76.69 131 SER A N 1
ATOM 1047 C CA . SER A 1 131 ? 12.367 -9.625 -25.656 1 76.69 131 SER A CA 1
ATOM 1048 C C . SER A 1 131 ? 11.961 -8.422 -26.5 1 76.69 131 SER A C 1
ATOM 1050 O O . SER A 1 131 ? 12.094 -8.461 -27.734 1 76.69 131 SER A O 1
ATOM 1052 N N . ILE A 1 132 ? 11.477 -7.32 -25.891 1 76.12 132 ILE A N 1
ATOM 1053 C CA . ILE A 1 132 ? 11.094 -6.133 -26.656 1 76.12 132 ILE A CA 1
ATOM 1054 C C . ILE A 1 132 ? 12 -4.965 -26.266 1 76.12 132 ILE A C 1
ATOM 1056 O O . ILE A 1 132 ? 11.562 -3.812 -26.234 1 76.12 132 ILE A O 1
ATOM 1060 N N . GLY A 1 133 ? 13.117 -5.195 -25.875 1 75.62 133 GLY A N 1
ATOM 1061 C CA . GLY A 1 133 ? 14.125 -4.18 -25.625 1 75.62 133 GLY A CA 1
ATOM 1062 C C . GLY A 1 133 ? 14.055 -3.588 -24.219 1 75.62 133 GLY A C 1
ATOM 1063 O O . GLY A 1 133 ? 14.672 -2.559 -23.953 1 75.62 133 GLY A O 1
ATOM 1064 N N . GLY A 1 134 ? 13.18 -4.156 -23.469 1 73.25 134 GLY A N 1
ATOM 1065 C CA . GLY A 1 134 ? 13.109 -3.701 -22.078 1 73.25 134 GLY A CA 1
ATOM 1066 C C . GLY A 1 134 ? 12.398 -2.369 -21.922 1 73.25 134 GLY A C 1
ATOM 1067 O O . GLY A 1 134 ? 12.711 -1.596 -21.016 1 73.25 134 GLY A O 1
ATOM 1068 N N . GLU A 1 135 ? 11.5 -1.972 -22.828 1 74.56 135 GLU A N 1
ATOM 1069 C CA . GLU A 1 135 ? 10.75 -0.721 -22.75 1 74.56 135 GLU A CA 1
ATOM 1070 C C . GLU A 1 135 ? 9.93 -0.651 -21.469 1 74.56 135 GLU A C 1
ATOM 1072 O O . GLU A 1 135 ? 9.336 -1.647 -21.047 1 74.56 135 GLU A O 1
ATOM 1077 N N . PRO A 1 136 ? 10.055 0.504 -20.859 1 72.06 136 PRO A N 1
ATOM 1078 C CA . PRO A 1 136 ? 9.289 0.64 -19.609 1 72.06 136 PRO A CA 1
ATOM 1079 C C . PRO A 1 136 ? 7.789 0.46 -19.828 1 72.06 136 PRO A C 1
ATOM 1081 O O . PRO A 1 136 ? 7.301 0.552 -20.953 1 72.06 136 PRO A O 1
ATOM 1084 N N . ILE A 1 137 ? 7.086 0.12 -18.688 1 69 137 ILE A N 1
ATOM 1085 C CA . ILE A 1 137 ? 5.633 -0.027 -18.703 1 69 137 ILE A CA 1
ATOM 1086 C C . ILE A 1 137 ? 4.98 1.292 -19.109 1 69 137 ILE A C 1
ATOM 1088 O O . ILE A 1 137 ? 5.281 2.344 -18.547 1 69 137 ILE A O 1
ATOM 1092 N N . PRO A 1 138 ? 4.227 1.172 -20.125 1 61.81 138 PRO A N 1
ATOM 1093 C CA . PRO A 1 138 ? 3.568 2.414 -20.531 1 61.81 138 PRO A CA 1
ATOM 1094 C C . PRO A 1 138 ? 2.559 2.918 -19.5 1 61.81 138 PRO A C 1
ATOM 1096 O O . PRO A 1 138 ? 2.045 2.133 -18.703 1 61.81 138 PRO A O 1
ATOM 1099 N N . GLY A 1 139 ? 2.482 4.242 -19.344 1 57.12 139 GLY A N 1
ATOM 1100 C CA . GLY A 1 139 ? 1.407 4.82 -18.547 1 57.12 139 GLY A CA 1
ATOM 1101 C C . GLY A 1 139 ? 0.031 4.559 -19.125 1 57.12 139 GLY A C 1
ATOM 1102 O O . GLY A 1 139 ? -0.094 4.172 -20.297 1 57.12 139 GLY A O 1
ATOM 1103 N N . SER A 1 140 ? -0.981 4.262 -18.281 1 52.19 140 SER A N 1
ATOM 1104 C CA . SER A 1 140 ? -2.354 4.055 -18.734 1 52.19 140 SER A CA 1
ATOM 1105 C C . SER A 1 140 ? -3.012 5.375 -19.109 1 52.19 140 SER A C 1
ATOM 1107 O O . SER A 1 140 ? -2.732 6.414 -18.516 1 52.19 140 SER A O 1
ATOM 1109 N N . ASP A 1 141 ? -3.672 5.449 -20.281 1 47.5 141 ASP A N 1
ATOM 1110 C CA . ASP A 1 141 ? -4.48 6.602 -20.656 1 47.5 141 ASP A CA 1
ATOM 1111 C C . ASP A 1 141 ? -5.602 6.844 -19.656 1 47.5 141 ASP A C 1
ATOM 1113 O O . ASP A 1 141 ? -6.176 7.934 -19.594 1 47.5 141 ASP A O 1
ATOM 1117 N N . VAL A 1 142 ? -6.059 5.844 -18.938 1 50.44 142 VAL A N 1
ATOM 1118 C CA . VAL A 1 142 ? -7.098 5.973 -17.906 1 50.44 142 VAL A CA 1
ATOM 1119 C C . VAL A 1 142 ? -6.504 5.703 -16.531 1 50.44 142 VAL A C 1
ATOM 1121 O O . VAL A 1 142 ? -5.684 4.797 -16.375 1 50.44 142 VAL A O 1
ATOM 1124 N N . ARG A 1 143 ? -6.824 6.758 -15.734 1 55.47 143 ARG A N 1
ATOM 1125 C CA . ARG A 1 143 ? -6.328 6.551 -14.383 1 55.47 143 ARG A CA 1
ATOM 1126 C C . ARG A 1 143 ? -6.746 5.184 -13.852 1 55.47 143 ARG A C 1
ATOM 1128 O O . ARG A 1 143 ? -7.938 4.887 -13.758 1 55.47 143 ARG A O 1
ATOM 1135 N N . THR A 1 144 ? -5.738 4.324 -13.734 1 61.12 144 THR A N 1
ATOM 1136 C CA . THR A 1 144 ? -6.016 2.951 -13.328 1 61.12 144 THR A CA 1
ATOM 1137 C C . THR A 1 144 ? -5.93 2.805 -11.812 1 61.12 144 THR A C 1
ATOM 1139 O O . THR A 1 144 ? -6.434 1.832 -11.25 1 61.12 144 THR A O 1
ATOM 1142 N N . SER A 1 145 ? -5.395 3.926 -11.25 1 70.94 145 SER A N 1
ATOM 1143 C CA . SER A 1 145 ? -5.297 3.863 -9.797 1 70.94 145 SER A CA 1
ATOM 1144 C C . SER A 1 145 ? -5.215 5.258 -9.188 1 70.94 145 SER A C 1
ATOM 1146 O O . SER A 1 145 ? -4.812 6.211 -9.859 1 70.94 145 SER A O 1
ATOM 1148 N N . THR A 1 146 ? -5.711 5.375 -7.984 1 79.44 146 THR A N 1
ATOM 1149 C CA . THR A 1 146 ? -5.625 6.645 -7.27 1 79.44 146 THR A CA 1
ATOM 1150 C C . THR A 1 146 ? -4.492 6.609 -6.242 1 79.44 146 THR A C 1
ATOM 1152 O O . THR A 1 146 ? -4.453 7.438 -5.328 1 79.44 146 THR A O 1
ATOM 1155 N N . PHE A 1 147 ? -3.65 5.629 -6.516 1 86 147 PHE A N 1
ATOM 1156 C CA . PHE A 1 147 ? -2.512 5.504 -5.617 1 86 147 PHE A CA 1
ATOM 1157 C C . PHE A 1 147 ? -1.737 6.816 -5.535 1 86 147 PHE A C 1
ATOM 1159 O O . PHE A 1 147 ? -1.481 7.453 -6.559 1 86 147 PHE A O 1
ATOM 1166 N N . SER A 1 148 ? -1.431 7.164 -4.281 1 87.44 148 SER A N 1
ATOM 1167 C CA . SER A 1 148 ? -0.682 8.398 -4.051 1 87.44 148 SER A CA 1
ATOM 1168 C C . SER A 1 148 ? 0.769 8.102 -3.684 1 87.44 148 SER A C 1
ATOM 1170 O O . SER A 1 148 ? 1.677 8.336 -4.484 1 87.44 148 SER A O 1
ATOM 1172 N N . HIS A 1 149 ? 0.944 7.5 -2.551 1 91.19 149 HIS A N 1
ATOM 1173 C CA . HIS A 1 149 ? 2.311 7.242 -2.111 1 91.19 149 HIS A CA 1
ATOM 1174 C C . HIS A 1 149 ? 2.357 6.117 -1.082 1 91.19 149 HIS A C 1
ATOM 1176 O O . HIS A 1 149 ? 1.313 5.637 -0.634 1 91.19 149 HIS A O 1
ATOM 1182 N N . VAL A 1 150 ? 3.621 5.738 -0.754 1 93.5 150 VAL A N 1
ATOM 1183 C CA . VAL A 1 150 ? 3.893 4.82 0.35 1 93.5 150 VAL A CA 1
ATOM 1184 C C . VAL A 1 150 ? 4.551 5.582 1.5 1 93.5 150 VAL A C 1
ATOM 1186 O O . VAL A 1 150 ? 5.445 6.398 1.28 1 93.5 150 VAL A O 1
ATOM 1189 N N . GLY A 1 151 ? 4.066 5.254 2.691 1 95.75 151 GLY A N 1
ATOM 1190 C CA . GLY A 1 151 ? 4.664 5.84 3.883 1 95.75 151 GLY A CA 1
ATOM 1191 C C . GLY A 1 151 ? 5.621 4.898 4.59 1 95.75 151 GLY A C 1
ATOM 1192 O O . GLY A 1 151 ? 5.273 3.754 4.879 1 95.75 151 GLY A O 1
ATOM 1193 N N . ILE A 1 152 ? 6.809 5.406 4.863 1 95.56 152 ILE A N 1
ATOM 1194 C CA . ILE A 1 152 ? 7.844 4.625 5.531 1 95.56 152 ILE A CA 1
ATOM 1195 C C . ILE A 1 152 ? 8.273 5.336 6.812 1 95.56 152 ILE A C 1
ATOM 1197 O O . ILE A 1 152 ? 8.648 6.512 6.781 1 95.56 152 ILE A O 1
ATOM 1201 N N . ILE A 1 153 ? 8.227 4.609 7.906 1 93.44 153 ILE A N 1
ATOM 1202 C CA . ILE A 1 153 ? 8.68 5.148 9.188 1 93.44 153 ILE A CA 1
ATOM 1203 C C . ILE A 1 153 ? 10.18 4.922 9.344 1 93.44 153 ILE A C 1
ATOM 1205 O O . ILE A 1 153 ? 10.688 3.844 9.023 1 93.44 153 ILE A O 1
ATOM 1209 N N . VAL A 1 154 ? 10.82 5.902 9.828 1 94 154 VAL A N 1
ATOM 1210 C CA . VAL A 1 154 ? 12.234 5.789 10.156 1 94 154 VAL A CA 1
ATOM 1211 C C . VAL A 1 154 ? 12.508 6.422 11.516 1 94 154 VAL A C 1
ATOM 1213 O O . VAL A 1 154 ? 11.812 7.363 11.922 1 94 154 VAL A O 1
ATOM 1216 N N . PRO A 1 155 ? 13.562 5.945 12.219 1 92 155 PRO A N 1
ATOM 1217 C CA . PRO A 1 155 ? 13.867 6.508 13.531 1 92 155 PRO A CA 1
ATOM 1218 C C . PRO A 1 155 ? 14.445 7.918 13.453 1 92 155 PRO A C 1
ATOM 1220 O O . PRO A 1 155 ? 14.219 8.734 14.352 1 92 155 PRO A O 1
ATOM 1223 N N . ASP A 1 156 ? 15.227 8.234 12.422 1 94.25 156 ASP A N 1
ATOM 1224 C CA . ASP A 1 156 ? 15.938 9.5 12.281 1 94.25 156 ASP A CA 1
ATOM 1225 C C . ASP A 1 156 ? 15.906 9.992 10.836 1 94.25 156 ASP A C 1
ATOM 1227 O O . ASP A 1 156 ? 16.75 9.602 10.023 1 94.25 156 ASP A O 1
ATOM 1231 N N . PRO A 1 157 ? 15.023 10.914 10.57 1 95.88 157 PRO A N 1
ATOM 1232 C CA . PRO A 1 157 ? 14.891 11.391 9.188 1 95.88 157 PRO A CA 1
ATOM 1233 C C . PRO A 1 157 ? 16.172 12.047 8.664 1 95.88 157 PRO A C 1
ATOM 1235 O O . PRO A 1 157 ? 16.484 11.93 7.48 1 95.88 157 PRO A O 1
ATOM 1238 N N . LYS A 1 158 ? 16.875 12.773 9.516 1 96.94 158 LYS A N 1
ATOM 1239 C CA . LYS A 1 158 ? 18.109 13.398 9.062 1 96.94 158 LYS A CA 1
ATOM 1240 C C . LYS A 1 158 ? 19.125 12.359 8.602 1 96.94 158 LYS A C 1
ATOM 1242 O O . LYS A 1 158 ? 19.719 12.492 7.531 1 96.94 158 LYS A O 1
ATOM 1247 N N . ALA A 1 159 ? 19.297 11.391 9.375 1 97.5 159 ALA A N 1
ATOM 1248 C CA . ALA A 1 159 ? 20.203 10.305 9.008 1 97.5 159 ALA A CA 1
ATOM 1249 C C . ALA A 1 159 ? 19.719 9.586 7.754 1 97.5 159 ALA A C 1
ATOM 1251 O O . ALA A 1 159 ? 20.531 9.203 6.898 1 97.5 159 ALA A O 1
ATOM 1252 N N . THR A 1 160 ? 18.453 9.391 7.672 1 97.88 160 THR A N 1
ATOM 1253 C CA . THR A 1 160 ? 17.891 8.719 6.512 1 97.88 160 THR A CA 1
ATOM 1254 C C . THR A 1 160 ? 18.109 9.547 5.246 1 97.88 160 THR A C 1
ATOM 1256 O O . THR A 1 160 ? 18.406 9 4.184 1 97.88 160 THR A O 1
ATOM 1259 N N . GLN A 1 161 ? 17.922 10.836 5.352 1 98.19 161 GLN A N 1
ATOM 1260 C CA . GLN A 1 161 ? 18.172 11.703 4.199 1 98.19 161 GLN A CA 1
ATOM 1261 C C . GLN A 1 161 ? 19.594 11.539 3.684 1 98.19 161 GLN A C 1
ATOM 1263 O O . GLN A 1 161 ? 19.812 11.422 2.477 1 98.19 161 GLN A O 1
ATOM 1268 N N . ALA A 1 162 ? 20.516 11.578 4.574 1 98.31 162 ALA A N 1
ATOM 1269 C CA . ALA A 1 162 ? 21.922 11.383 4.188 1 98.31 162 ALA A CA 1
ATOM 1270 C C . ALA A 1 162 ? 22.109 10.047 3.482 1 98.31 162 ALA A C 1
ATOM 1272 O O . ALA A 1 162 ? 22.828 9.953 2.488 1 98.31 162 ALA A O 1
ATOM 1273 N N . ARG A 1 163 ? 21.469 9.062 3.955 1 97.94 163 ARG A N 1
ATOM 1274 C CA . ARG A 1 163 ? 21.531 7.734 3.357 1 97.94 163 ARG A CA 1
ATOM 1275 C C . ARG A 1 163 ? 20.953 7.734 1.947 1 97.94 163 ARG A C 1
ATOM 1277 O O . ARG A 1 163 ? 21.531 7.16 1.027 1 97.94 163 ARG A O 1
ATOM 1284 N N . LEU A 1 164 ? 19.797 8.328 1.804 1 98.5 164 LEU A N 1
ATOM 1285 C CA . LEU A 1 164 ? 19.172 8.422 0.486 1 98.5 164 LEU A CA 1
ATOM 1286 C C . LEU A 1 164 ? 20.109 9.102 -0.508 1 98.5 164 LEU A C 1
ATOM 1288 O O . LEU A 1 164 ? 20.25 8.648 -1.648 1 98.5 164 LEU A O 1
ATOM 1292 N N . GLU A 1 165 ? 20.688 10.133 -0.078 1 98.06 165 GLU A N 1
ATOM 1293 C CA . GLU A 1 165 ? 21.641 10.844 -0.929 1 98.06 165 GLU A CA 1
ATOM 1294 C C . GLU A 1 165 ? 22.844 9.969 -1.278 1 98.06 165 GLU A C 1
ATOM 1296 O O . GLU A 1 165 ? 23.281 9.945 -2.426 1 98.06 165 GLU A O 1
ATOM 1301 N N . GLU A 1 166 ? 23.359 9.25 -0.331 1 97.62 166 GLU A N 1
ATOM 1302 C CA . GLU A 1 166 ? 24.484 8.344 -0.559 1 97.62 166 GLU A CA 1
ATOM 1303 C C . GLU A 1 166 ? 24.141 7.305 -1.619 1 97.62 166 GLU A C 1
ATOM 1305 O O . GLU A 1 166 ? 25 6.934 -2.432 1 97.62 166 GLU A O 1
ATOM 1310 N N . PHE A 1 167 ? 22.906 6.867 -1.631 1 97.81 167 PHE A N 1
ATOM 1311 C CA . PHE A 1 167 ? 22.5 5.82 -2.555 1 97.81 167 PHE A CA 1
ATOM 1312 C C . PHE A 1 167 ? 22.016 6.418 -3.871 1 97.81 167 PHE A C 1
ATOM 1314 O O . PHE A 1 167 ? 21.562 5.691 -4.766 1 97.81 167 PHE A O 1
ATOM 1321 N N . GLY A 1 168 ? 22 7.75 -3.965 1 97.62 168 GLY A N 1
ATOM 1322 C CA . GLY A 1 168 ? 21.625 8.414 -5.203 1 97.62 168 GLY A CA 1
ATOM 1323 C C . GLY A 1 168 ? 20.125 8.43 -5.445 1 97.62 168 GLY A C 1
ATOM 1324 O O . GLY A 1 168 ? 19.688 8.453 -6.594 1 97.62 168 GLY A O 1
ATOM 1325 N N . VAL A 1 169 ? 19.391 8.406 -4.414 1 97.69 169 VAL A N 1
ATOM 1326 C CA . VAL A 1 169 ? 17.938 8.414 -4.523 1 97.69 169 VAL A CA 1
ATOM 1327 C C . VAL A 1 169 ? 17.453 9.82 -4.906 1 97.69 169 VAL A C 1
ATOM 1329 O O . VAL A 1 169 ? 17.984 10.812 -4.402 1 97.69 169 VAL A O 1
ATOM 1332 N N . THR A 1 170 ? 16.5 9.875 -5.812 1 95.81 170 THR A N 1
ATOM 1333 C CA . THR A 1 170 ? 15.867 11.148 -6.152 1 95.81 170 THR A CA 1
ATOM 1334 C C . THR A 1 170 ? 15.023 11.656 -4.988 1 95.81 170 THR A C 1
ATOM 1336 O O . THR A 1 170 ? 14.055 11.008 -4.586 1 95.81 170 THR A O 1
ATOM 1339 N N . ILE A 1 171 ? 15.414 12.828 -4.48 1 96.5 171 ILE A N 1
ATOM 1340 C CA . ILE A 1 171 ? 14.688 13.438 -3.369 1 96.5 171 ILE A CA 1
ATOM 1341 C C . ILE A 1 171 ? 13.938 14.672 -3.863 1 96.5 171 ILE A C 1
ATOM 1343 O O . ILE A 1 171 ? 14.523 15.555 -4.484 1 96.5 171 ILE A O 1
ATOM 1347 N N . TYR A 1 172 ? 12.641 14.703 -3.623 1 93.06 172 TYR A N 1
ATOM 1348 C CA . TYR A 1 172 ? 11.812 15.82 -4.066 1 93.06 172 TYR A CA 1
ATOM 1349 C C . TYR A 1 172 ? 11.688 16.875 -2.975 1 93.06 172 TYR A C 1
ATOM 1351 O O . TYR A 1 172 ? 11.508 18.062 -3.268 1 93.06 172 TYR A O 1
ATOM 1359 N N . LYS A 1 173 ? 11.688 16.5 -1.76 1 95.38 173 LYS A N 1
ATOM 1360 C CA . LYS A 1 173 ? 11.617 17.391 -0.602 1 95.38 173 LYS A CA 1
ATOM 1361 C C . LYS A 1 173 ? 12.5 16.891 0.535 1 95.38 173 LYS A C 1
ATOM 1363 O O . LYS A 1 173 ? 12.32 15.766 1.014 1 95.38 173 LYS A O 1
ATOM 1368 N N . LYS A 1 174 ? 13.406 17.688 0.915 1 97.31 174 LYS A N 1
ATOM 1369 C CA . LYS A 1 174 ? 14.266 17.391 2.061 1 97.31 174 LYS A CA 1
ATOM 1370 C C . LYS A 1 174 ? 13.609 17.828 3.365 1 97.31 174 LYS A C 1
ATOM 1372 O O . LYS A 1 174 ? 12.625 18.562 3.352 1 97.31 174 LYS A O 1
ATOM 1377 N N . ILE A 1 175 ? 14.172 17.297 4.496 1 96.12 175 ILE A N 1
ATOM 1378 C CA . ILE A 1 175 ? 13.656 17.703 5.793 1 96.12 175 ILE A CA 1
ATOM 1379 C C . ILE A 1 175 ? 13.781 19.219 5.941 1 96.12 175 ILE A C 1
ATOM 1381 O O . ILE A 1 175 ? 14.734 19.828 5.438 1 96.12 175 ILE A O 1
ATOM 1385 N N . ALA A 1 176 ? 12.836 19.812 6.598 1 94.06 176 ALA A N 1
ATOM 1386 C CA . ALA A 1 176 ? 12.828 21.219 7 1 94.06 176 ALA A CA 1
ATOM 1387 C C . ALA A 1 176 ? 12.695 22.125 5.785 1 94.06 176 ALA A C 1
ATOM 1389 O O . ALA A 1 176 ? 12.828 23.359 5.902 1 94.06 176 ALA A O 1
ATOM 1390 N N . GLU A 1 177 ? 12.555 21.594 4.57 1 95.5 177 GLU A N 1
ATOM 1391 C CA . GLU A 1 177 ? 12.258 22.406 3.387 1 95.5 177 GLU A CA 1
ATOM 1392 C C . GLU A 1 177 ? 10.75 22.516 3.158 1 95.5 177 GLU A C 1
ATOM 1394 O O . GLU A 1 177 ? 9.992 21.609 3.514 1 95.5 177 GLU A O 1
ATOM 1399 N N . PRO A 1 178 ? 10.383 23.609 2.574 1 93.56 178 PRO A N 1
ATOM 1400 C CA . PRO A 1 178 ? 8.961 23.734 2.258 1 93.56 178 PRO A CA 1
ATOM 1401 C C . PRO A 1 178 ? 8.508 22.75 1.181 1 93.56 178 PRO A C 1
ATOM 1403 O O . PRO A 1 178 ? 9.336 22.203 0.454 1 93.56 178 PRO A O 1
ATOM 1406 N N . MET A 1 179 ? 7.176 22.547 1.143 1 91.56 179 MET A N 1
ATOM 1407 C CA . MET A 1 179 ? 6.641 21.766 0.036 1 91.56 179 MET A CA 1
ATOM 1408 C C . MET A 1 179 ? 6.988 22.406 -1.305 1 91.56 179 MET A C 1
ATOM 1410 O O . MET A 1 179 ? 6.832 23.609 -1.481 1 91.56 179 MET A O 1
ATOM 1414 N N . PRO A 1 180 ? 7.438 21.547 -2.189 1 89.06 180 PRO A N 1
ATOM 1415 C CA . PRO A 1 180 ? 7.738 22.109 -3.508 1 89.06 180 PRO A CA 1
ATOM 1416 C C . PRO A 1 180 ? 6.488 22.578 -4.246 1 89.06 180 PRO A C 1
ATOM 1418 O O . PRO A 1 180 ? 5.426 21.953 -4.133 1 89.06 180 PRO A O 1
ATOM 1421 N N . LYS A 1 181 ? 6.66 23.562 -5.039 1 80.5 181 LYS A N 1
ATOM 1422 C CA . LYS A 1 181 ? 5.543 24.109 -5.801 1 80.5 181 LYS A CA 1
ATOM 1423 C C . LYS A 1 181 ? 5.535 23.562 -7.227 1 80.5 181 LYS A C 1
ATOM 1425 O O . LYS A 1 181 ? 4.559 23.75 -7.961 1 80.5 181 LYS A O 1
ATOM 1430 N N . ASP A 1 182 ? 6.609 22.953 -7.562 1 77 182 ASP A N 1
ATOM 1431 C CA . ASP A 1 182 ? 6.738 22.359 -8.891 1 77 182 ASP A CA 1
ATOM 1432 C C . ASP A 1 182 ? 7.145 20.891 -8.805 1 77 182 ASP A C 1
ATOM 1434 O O . ASP A 1 182 ? 7.434 20.391 -7.719 1 77 182 ASP A O 1
ATOM 1438 N N . GLY A 1 183 ? 6.98 20.203 -9.969 1 75.38 183 GLY A N 1
ATOM 1439 C CA . GLY A 1 183 ? 7.363 18.797 -9.977 1 75.38 183 GLY A CA 1
ATOM 1440 C C . GLY A 1 183 ? 6.27 17.875 -9.477 1 75.38 183 GLY A C 1
ATOM 1441 O O . GLY A 1 183 ? 5.098 18.266 -9.445 1 75.38 183 GLY A O 1
ATOM 1442 N N . PRO A 1 184 ? 6.633 16.641 -9.055 1 74.12 184 PRO A N 1
ATOM 1443 C CA . PRO A 1 184 ? 5.637 15.633 -8.703 1 74.12 184 PRO A CA 1
ATOM 1444 C C . PRO A 1 184 ? 4.809 16.016 -7.48 1 74.12 184 PRO A C 1
ATOM 1446 O O . PRO A 1 184 ? 3.682 15.547 -7.316 1 74.12 184 PRO A O 1
ATOM 1449 N N . LEU A 1 185 ? 5.336 16.875 -6.582 1 76.19 185 LEU A N 1
ATOM 1450 C CA . LEU A 1 185 ? 4.629 17.234 -5.359 1 76.19 185 LEU A CA 1
ATOM 1451 C C . LEU A 1 185 ? 3.904 18.578 -5.535 1 76.19 185 LEU A C 1
ATOM 1453 O O . LEU A 1 185 ? 3.131 18.984 -4.668 1 76.19 185 LEU A O 1
ATOM 1457 N N . GLY A 1 186 ? 4.301 19.281 -6.496 1 68.81 186 GLY A N 1
ATOM 1458 C CA . GLY A 1 186 ? 3.707 20.578 -6.742 1 68.81 186 GLY A CA 1
ATOM 1459 C C . GLY A 1 186 ? 2.453 20.516 -7.594 1 68.81 186 GLY A C 1
ATOM 1460 O O . GLY A 1 186 ? 1.673 21.469 -7.637 1 68.81 186 GLY A O 1
ATOM 1461 N N . THR A 1 187 ? 2.533 19.422 -8.398 1 57.41 187 THR A N 1
ATOM 1462 C CA . THR A 1 187 ? 1.378 19.312 -9.281 1 57.41 187 THR A CA 1
ATOM 1463 C C . THR A 1 187 ? 0.151 18.844 -8.516 1 57.41 187 THR A C 1
ATOM 1465 O O . THR A 1 187 ? 0.272 18.078 -7.551 1 57.41 187 THR A O 1
ATOM 1468 N N . PRO A 1 188 ? -0.907 19.609 -8.672 1 50.88 188 PRO A N 1
ATOM 1469 C CA . PRO A 1 188 ? -2.133 19.266 -7.949 1 50.88 188 PRO A CA 1
ATOM 1470 C C . PRO A 1 188 ? -2.41 17.766 -7.941 1 50.88 188 PRO A C 1
ATOM 1472 O O . PRO A 1 188 ? -3.271 17.297 -7.195 1 50.88 188 PRO A O 1
ATOM 1475 N N . PHE A 1 189 ? -1.588 17.094 -8.758 1 52.41 189 PHE A N 1
ATOM 1476 C CA . PHE A 1 189 ? -1.977 15.703 -8.969 1 52.41 189 PHE A CA 1
ATOM 1477 C C . PHE A 1 189 ? -1.256 14.781 -7.996 1 52.41 189 PHE A C 1
ATOM 1479 O O . PHE A 1 189 ? -1.792 13.742 -7.602 1 52.41 189 PHE A O 1
ATOM 1486 N N . ALA A 1 190 ? -0.051 15.148 -7.633 1 54.62 190 ALA A N 1
ATOM 1487 C CA . ALA A 1 190 ? 0.729 14.148 -6.914 1 54.62 190 ALA A CA 1
ATOM 1488 C C . ALA A 1 190 ? 0.04 13.742 -5.613 1 54.62 190 ALA A C 1
ATOM 1490 O O . ALA A 1 190 ? -0.004 12.562 -5.27 1 54.62 190 ALA A O 1
ATOM 1491 N N . LEU A 1 191 ? -0.586 14.773 -4.988 1 60.97 191 LEU A N 1
ATOM 1492 C CA . LEU A 1 191 ? -1.365 14.492 -3.787 1 60.97 191 LEU A CA 1
ATOM 1493 C C . LEU A 1 191 ? -2.857 14.477 -4.098 1 60.97 191 LEU A C 1
ATOM 1495 O O . LEU A 1 191 ? -3.678 14.203 -3.219 1 60.97 191 LEU A O 1
ATOM 1499 N N . GLY A 1 192 ? -3.064 14.68 -5.414 1 64.38 192 GLY A N 1
ATOM 1500 C CA . GLY A 1 192 ? -4.418 14.844 -5.922 1 64.38 192 GLY A CA 1
ATOM 1501 C C . GLY A 1 192 ? -4.551 15.984 -6.91 1 64.38 192 GLY A C 1
ATOM 1502 O O . GLY A 1 192 ? -3.586 16.719 -7.156 1 64.38 192 GLY A O 1
ATOM 1503 N N . ASP A 1 193 ? -5.598 16.062 -7.645 1 68 193 ASP A N 1
ATOM 1504 C CA . ASP A 1 193 ? -5.836 17.141 -8.594 1 68 193 ASP A CA 1
ATOM 1505 C C . ASP A 1 193 ? -6.289 18.422 -7.867 1 68 193 ASP A C 1
ATOM 1507 O O . ASP A 1 193 ? -7.434 18.5 -7.41 1 68 193 ASP A O 1
ATOM 1511 N N . ALA A 1 194 ? -5.367 19.391 -7.785 1 73.69 194 ALA A N 1
ATOM 1512 C CA . ALA A 1 194 ? -5.652 20.656 -7.105 1 73.69 194 ALA A CA 1
ATOM 1513 C C . ALA A 1 194 ? -5.852 21.781 -8.109 1 73.69 194 ALA A C 1
ATOM 1515 O O . ALA A 1 194 ? -5.848 22.953 -7.738 1 73.69 194 ALA A O 1
ATOM 1516 N N . SER A 1 195 ? -5.984 21.406 -9.375 1 75.25 195 SER A N 1
ATOM 1517 C CA . SER A 1 195 ? -6.004 22.406 -10.43 1 75.25 195 SER A CA 1
ATOM 1518 C C . SER A 1 195 ? -7.23 23.297 -10.312 1 75.25 195 SER A C 1
ATOM 1520 O O . SER A 1 195 ? -7.254 24.406 -10.859 1 75.25 195 SER A O 1
ATOM 1522 N N . PHE A 1 196 ? -8.203 22.906 -9.625 1 79.38 196 PHE A N 1
ATOM 1523 C CA . PHE A 1 196 ? -9.445 23.656 -9.508 1 79.38 196 PHE A CA 1
ATOM 1524 C C . PHE A 1 196 ? -9.336 24.719 -8.422 1 79.38 196 PHE A C 1
ATOM 1526 O O . PHE A 1 196 ? -10.18 25.609 -8.328 1 79.38 196 PHE A O 1
ATOM 1533 N N . LEU A 1 197 ? -8.297 24.734 -7.668 1 83 197 LEU A N 1
ATOM 1534 C CA . LEU A 1 197 ? -8.148 25.625 -6.523 1 83 197 LEU A CA 1
ATOM 1535 C C . LEU A 1 197 ? -7.711 27.016 -6.973 1 83 197 LEU A C 1
ATOM 1537 O O . LEU A 1 197 ? -6.941 27.156 -7.93 1 83 197 LEU A O 1
ATOM 1541 N N . SER A 1 198 ? -8.188 27.969 -6.242 1 87.25 198 SER A N 1
ATOM 1542 C CA . SER A 1 198 ? -7.621 29.312 -6.406 1 87.25 198 SER A CA 1
ATOM 1543 C C . SER A 1 198 ? -6.172 29.359 -5.934 1 87.25 198 SER A C 1
ATOM 1545 O O . SER A 1 198 ? -5.73 28.484 -5.18 1 87.25 198 SER A O 1
ATOM 1547 N N . ASP A 1 199 ? -5.508 30.375 -6.32 1 86.5 199 ASP A N 1
ATOM 1548 C CA . ASP A 1 199 ? -4.129 30.562 -5.879 1 86.5 199 ASP A CA 1
ATOM 1549 C C . ASP A 1 199 ? -4.051 30.656 -4.355 1 86.5 199 ASP A C 1
ATOM 1551 O O . ASP A 1 199 ? -3.131 30.125 -3.738 1 86.5 199 ASP A O 1
ATOM 1555 N N . GLU A 1 200 ? -4.969 31.391 -3.875 1 89.69 200 GLU A N 1
ATOM 1556 C CA . GLU A 1 200 ? -4.988 31.594 -2.428 1 89.69 200 GLU A CA 1
ATOM 1557 C C . GLU A 1 200 ? -5.223 30.266 -1.694 1 89.69 200 GLU A C 1
ATOM 1559 O O . GLU A 1 200 ? -4.547 29.969 -0.705 1 89.69 200 GLU A O 1
ATOM 1564 N N . ALA A 1 201 ? -6.152 29.531 -2.152 1 87.31 201 ALA A N 1
ATOM 1565 C CA . ALA A 1 201 ? -6.453 28.234 -1.546 1 87.31 201 ALA A CA 1
ATOM 1566 C C . ALA A 1 201 ? -5.258 27.281 -1.655 1 87.31 201 ALA A C 1
ATOM 1568 O O . ALA A 1 201 ? -4.953 26.547 -0.712 1 87.31 201 ALA A O 1
ATOM 1569 N N . PHE A 1 202 ? -4.633 27.328 -2.74 1 86.69 202 PHE A N 1
ATOM 1570 C CA . PHE A 1 202 ? -3.461 26.484 -2.953 1 86.69 202 PHE A CA 1
ATOM 1571 C C . PHE A 1 202 ? -2.326 26.891 -2.021 1 86.69 202 PHE A C 1
ATOM 1573 O O . PHE A 1 202 ? -1.633 26.031 -1.467 1 86.69 202 PHE A O 1
ATOM 1580 N N . GLU A 1 203 ? -2.174 28.156 -1.896 1 88.44 203 GLU A N 1
ATOM 1581 C CA . GLU A 1 203 ? -1.138 28.656 -0.998 1 88.44 203 GLU A CA 1
ATOM 1582 C C . GLU A 1 203 ? -1.394 28.219 0.439 1 88.44 203 GLU A C 1
ATOM 1584 O O . GLU A 1 203 ? -0.457 27.875 1.165 1 88.44 203 GLU A O 1
ATOM 1589 N N . GLU A 1 204 ? -2.609 28.266 0.82 1 89.44 204 GLU A N 1
ATOM 1590 C CA . GLU A 1 204 ? -2.961 27.812 2.164 1 89.44 204 GLU A CA 1
ATOM 1591 C C . GLU A 1 204 ? -2.627 26.328 2.354 1 89.44 204 GLU A C 1
ATOM 1593 O O . GLU A 1 204 ? -2.08 25.938 3.387 1 89.44 204 GLU A O 1
ATOM 1598 N N . ILE A 1 205 ? -2.938 25.594 1.424 1 88.88 205 ILE A N 1
ATOM 1599 C CA . ILE A 1 205 ? -2.637 24.172 1.467 1 88.88 205 ILE A CA 1
ATOM 1600 C C . ILE A 1 205 ? -1.126 23.969 1.542 1 88.88 205 ILE A C 1
ATOM 1602 O O . ILE A 1 205 ? -0.641 23.172 2.354 1 88.88 205 ILE A O 1
ATOM 1606 N N . GLN A 1 206 ? -0.45 24.688 0.744 1 88.56 206 GLN A N 1
ATOM 1607 C CA . GLN A 1 206 ? 1.006 24.578 0.738 1 88.56 206 GLN A CA 1
ATOM 1608 C C . GLN A 1 206 ? 1.584 24.906 2.113 1 88.56 206 GLN A C 1
ATOM 1610 O O . GLN A 1 206 ? 2.49 24.219 2.588 1 88.56 206 GLN A O 1
ATOM 1615 N N . GLU A 1 207 ? 1.093 25.891 2.664 1 90.62 207 GLU A N 1
ATOM 1616 C CA . GLU A 1 207 ? 1.562 26.281 3.986 1 90.62 207 GLU A CA 1
ATOM 1617 C C . GLU A 1 207 ? 1.29 25.203 5.023 1 90.62 207 GLU A C 1
ATOM 1619 O O . GLU A 1 207 ? 2.182 24.828 5.789 1 90.62 207 GLU A O 1
ATOM 1624 N N . GLN A 1 208 ? 0.092 24.75 5.047 1 89.75 208 GLN A N 1
ATOM 1625 C CA . GLN A 1 208 ? -0.281 23.734 6.031 1 89.75 208 GLN A CA 1
ATOM 1626 C C . GLN A 1 208 ? 0.474 22.438 5.789 1 89.75 208 GLN A C 1
ATOM 1628 O O . GLN A 1 208 ? 0.904 21.766 6.742 1 89.75 208 GLN A O 1
ATOM 1633 N N . MET A 1 209 ? 0.669 22.094 4.574 1 91 209 MET A N 1
ATOM 1634 C CA . MET A 1 209 ? 1.4 20.875 4.242 1 91 209 MET A CA 1
ATOM 1635 C C . MET A 1 209 ? 2.875 21 4.605 1 91 209 MET A C 1
ATOM 1637 O O . MET A 1 209 ? 3.512 20.031 5 1 91 209 MET A O 1
ATOM 1641 N N . THR A 1 210 ? 3.385 22.172 4.387 1 92.06 210 THR A N 1
ATOM 1642 C CA . THR A 1 210 ? 4.77 22.422 4.777 1 92.06 210 THR A CA 1
ATOM 1643 C C . THR A 1 210 ? 4.949 22.203 6.281 1 92.06 210 THR A C 1
ATOM 1645 O O . THR A 1 210 ? 5.914 21.562 6.711 1 92.06 210 THR A O 1
ATOM 1648 N N . LYS A 1 211 ? 4.023 22.688 7.004 1 90.56 211 LYS A N 1
ATOM 1649 C CA . LYS A 1 211 ? 4.082 22.516 8.453 1 90.56 211 LYS A CA 1
ATOM 1650 C C . LYS A 1 211 ? 3.928 21.047 8.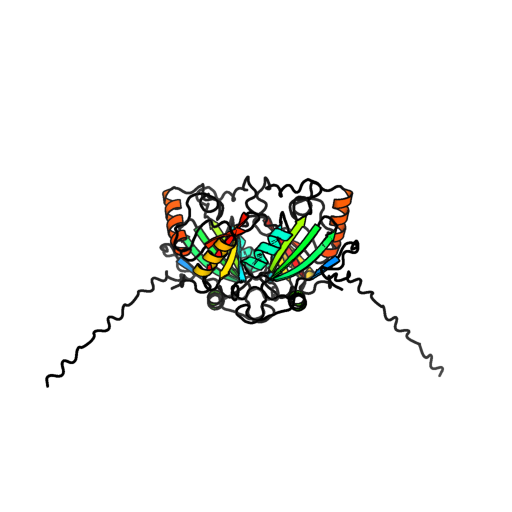844 1 90.56 211 LYS A C 1
ATOM 1652 O O . LYS A 1 211 ? 4.688 20.547 9.672 1 90.56 211 LYS A O 1
ATOM 1657 N N . LEU A 1 212 ? 3.035 20.422 8.266 1 89.69 212 LEU A N 1
ATOM 1658 C CA . LEU A 1 212 ? 2.725 19.031 8.594 1 89.69 212 LEU A CA 1
ATOM 1659 C C . LEU A 1 212 ? 3.896 18.125 8.25 1 89.69 212 LEU A C 1
ATOM 1661 O O . LEU A 1 212 ? 4.145 17.141 8.945 1 89.69 212 LEU A O 1
ATOM 1665 N N . ASN A 1 213 ? 4.598 18.469 7.195 1 92.5 213 ASN A N 1
ATOM 1666 C CA . ASN A 1 213 ? 5.621 17.578 6.66 1 92.5 213 ASN A CA 1
ATOM 1667 C C . ASN A 1 213 ? 7.027 18.109 6.941 1 92.5 213 ASN A C 1
ATOM 1669 O O . ASN A 1 213 ? 7.957 17.844 6.176 1 92.5 213 ASN A O 1
ATOM 1673 N N . GLN A 1 214 ? 7.184 18.812 7.98 1 91.88 214 GLN A N 1
ATOM 1674 C CA . GLN A 1 214 ? 8.453 19.469 8.297 1 91.88 214 GLN A CA 1
ATOM 1675 C C . GLN A 1 214 ? 9.578 18.438 8.406 1 91.88 214 GLN A C 1
ATOM 1677 O O . GLN A 1 214 ? 10.703 18.703 7.961 1 91.88 214 GLN A O 1
ATOM 1682 N N . LEU A 1 215 ? 9.281 17.297 8.945 1 93.5 215 LEU A N 1
ATOM 1683 C CA . LEU A 1 215 ? 10.328 16.312 9.172 1 93.5 215 LEU A CA 1
ATOM 1684 C C . LEU A 1 215 ? 10.258 15.195 8.133 1 93.5 215 LEU A C 1
ATOM 1686 O O . LEU A 1 215 ? 11.062 14.258 8.164 1 93.5 215 LEU A O 1
ATOM 1690 N N . ASN A 1 216 ? 9.344 15.305 7.266 1 95.75 216 ASN A N 1
ATOM 1691 C CA . ASN A 1 216 ? 9.18 14.258 6.262 1 95.75 216 ASN A CA 1
ATOM 1692 C C . ASN A 1 216 ? 10.102 14.484 5.066 1 95.75 216 ASN A C 1
ATOM 1694 O O . ASN A 1 216 ? 10.406 15.625 4.723 1 95.75 216 ASN A O 1
ATOM 1698 N N . ILE A 1 217 ? 10.523 13.422 4.484 1 97.44 217 ILE A N 1
ATOM 1699 C CA . ILE A 1 217 ? 11.211 13.406 3.197 1 97.44 217 ILE A CA 1
ATOM 1700 C C . ILE A 1 217 ? 10.289 12.836 2.125 1 97.44 217 ILE A C 1
ATOM 1702 O O . ILE A 1 217 ? 9.586 11.844 2.361 1 97.44 217 ILE A O 1
ATOM 1706 N N . PHE A 1 218 ? 10.211 13.477 1.024 1 94.88 218 PHE A N 1
ATOM 1707 C CA . PHE A 1 218 ? 9.562 12.883 -0.137 1 94.88 218 PHE A CA 1
ATOM 1708 C C . PHE A 1 218 ? 10.586 12.531 -1.212 1 94.88 218 PHE A C 1
ATOM 1710 O O . PHE A 1 218 ? 11.422 13.359 -1.572 1 94.88 218 PHE A O 1
ATOM 1717 N N . ALA A 1 219 ? 10.477 11.336 -1.69 1 95.06 219 ALA A N 1
ATOM 1718 C CA . ALA A 1 219 ? 11.438 10.805 -2.656 1 95.06 219 ALA A CA 1
ATOM 1719 C C . ALA A 1 219 ? 10.766 9.844 -3.627 1 95.06 219 ALA A C 1
ATOM 1721 O O . ALA A 1 219 ? 9.555 9.609 -3.541 1 95.06 219 ALA A O 1
ATOM 1722 N N . ALA A 1 220 ? 11.57 9.328 -4.539 1 93 220 ALA A N 1
ATOM 1723 C CA . ALA A 1 220 ? 11.039 8.383 -5.516 1 93 220 ALA A CA 1
ATOM 1724 C C . ALA A 1 220 ? 11.773 7.047 -5.438 1 93 220 ALA A C 1
ATOM 1726 O O . ALA A 1 220 ? 13 7.012 -5.266 1 93 220 ALA A O 1
ATOM 1727 N N . ASP A 1 221 ? 10.961 6.004 -5.602 1 95.12 221 ASP A N 1
ATOM 1728 C CA . ASP A 1 221 ? 11.641 4.73 -5.836 1 95.12 221 ASP A CA 1
ATOM 1729 C C . ASP A 1 221 ? 12.102 4.613 -7.285 1 95.12 221 ASP A C 1
ATOM 1731 O O . ASP A 1 221 ? 11.922 5.539 -8.078 1 95.12 221 ASP A O 1
ATOM 1735 N N . PRO A 1 222 ? 12.695 3.539 -7.73 1 93.62 222 PRO A N 1
ATOM 1736 C CA . PRO A 1 222 ? 13.336 3.453 -9.039 1 93.62 222 PRO A CA 1
ATOM 1737 C C . PRO A 1 222 ? 12.352 3.625 -10.195 1 93.62 222 PRO A C 1
ATOM 1739 O O . PRO A 1 222 ? 12.742 4.035 -11.289 1 93.62 222 PRO A O 1
ATOM 1742 N N . ASP A 1 223 ? 11.086 3.297 -9.992 1 89.12 223 ASP A N 1
ATOM 1743 C CA . ASP A 1 223 ? 10.102 3.408 -11.062 1 89.12 223 ASP A CA 1
ATOM 1744 C C . ASP A 1 223 ? 9.273 4.688 -10.914 1 89.12 223 ASP A C 1
ATOM 1746 O O . ASP A 1 223 ? 8.281 4.871 -11.617 1 89.12 223 ASP A O 1
ATOM 1750 N N . GLY A 1 224 ? 9.609 5.504 -9.93 1 87.69 224 GLY A N 1
ATOM 1751 C CA . GLY A 1 224 ? 8.992 6.812 -9.82 1 87.69 224 GLY A CA 1
ATOM 1752 C C . GLY A 1 224 ? 7.852 6.852 -8.812 1 87.69 224 GLY A C 1
ATOM 1753 O O . GLY A 1 224 ? 7.195 7.883 -8.656 1 87.69 224 GLY A O 1
ATOM 1754 N N . ASN A 1 225 ? 7.527 5.754 -8.188 1 89.88 225 ASN A N 1
ATOM 1755 C CA . ASN A 1 225 ? 6.52 5.797 -7.133 1 89.88 225 ASN A CA 1
ATOM 1756 C C . ASN A 1 225 ? 6.945 6.703 -5.984 1 89.88 225 ASN A C 1
ATOM 1758 O O . ASN A 1 225 ? 8.102 6.676 -5.562 1 89.88 225 ASN A O 1
ATOM 1762 N N . LEU A 1 226 ? 6.008 7.441 -5.477 1 90.88 226 LEU A N 1
ATOM 1763 C CA . LEU A 1 226 ? 6.305 8.43 -4.445 1 90.88 226 LEU A CA 1
ATOM 1764 C C . LEU A 1 226 ? 6.422 7.762 -3.076 1 90.88 226 LEU A C 1
ATOM 1766 O O . LEU A 1 226 ? 5.574 6.945 -2.705 1 90.88 226 LEU A O 1
ATOM 1770 N N . LEU A 1 227 ? 7.488 8.109 -2.414 1 94.56 227 LEU A N 1
ATOM 1771 C CA . LEU A 1 227 ? 7.742 7.664 -1.047 1 94.56 227 LEU A CA 1
ATOM 1772 C C . LEU A 1 227 ? 7.66 8.836 -0.072 1 94.56 227 LEU A C 1
ATOM 1774 O O . LEU A 1 227 ? 8.227 9.898 -0.324 1 94.56 227 LEU A O 1
ATOM 1778 N N . GLU A 1 228 ? 6.914 8.633 0.927 1 95.75 228 GLU A N 1
ATOM 1779 C CA . GLU A 1 228 ? 6.891 9.531 2.078 1 95.75 228 GLU A CA 1
ATOM 1780 C C . GLU A 1 228 ? 7.613 8.914 3.273 1 95.75 228 GLU A C 1
ATOM 1782 O O . GLU A 1 228 ? 7.145 7.934 3.848 1 95.75 228 GLU A O 1
ATOM 1787 N N . ILE A 1 229 ? 8.727 9.477 3.602 1 97.25 229 ILE A N 1
ATOM 1788 C CA . ILE A 1 229 ? 9.523 8.984 4.723 1 97.25 229 ILE A CA 1
ATOM 1789 C C . ILE A 1 229 ? 9.32 9.891 5.934 1 97.25 229 ILE A C 1
ATOM 1791 O O . ILE A 1 229 ? 9.578 11.094 5.867 1 97.25 229 ILE A O 1
ATOM 1795 N N . LEU A 1 230 ? 8.812 9.344 7.004 1 94.56 230 LEU A N 1
ATOM 1796 C CA . LEU A 1 230 ? 8.414 10.172 8.133 1 94.56 230 LEU A CA 1
ATOM 1797 C C . LEU A 1 230 ? 8.961 9.609 9.445 1 94.56 230 LEU A C 1
ATOM 1799 O O . LEU A 1 230 ? 9.266 8.414 9.531 1 94.56 230 LEU A O 1
ATOM 1803 N N . PRO A 1 231 ? 9.039 10.438 10.461 1 93.19 231 PRO A N 1
ATOM 1804 C CA . PRO A 1 231 ? 9.672 10.016 11.711 1 93.19 231 PRO A CA 1
ATOM 1805 C C . PRO A 1 231 ? 8.758 9.141 12.562 1 93.19 231 PRO A C 1
ATOM 1807 O O . PRO A 1 231 ? 7.535 9.289 12.531 1 93.19 231 PRO A O 1
ATOM 1810 N N . PHE A 1 232 ? 9.445 8.289 13.289 1 87.5 232 PHE A N 1
ATOM 1811 C CA . PHE A 1 232 ? 8.75 7.512 14.305 1 87.5 232 PHE A CA 1
ATOM 1812 C C . PHE A 1 232 ? 8.109 8.422 15.344 1 87.5 232 PHE A C 1
ATOM 1814 O O . PHE A 1 232 ? 6.988 8.18 15.789 1 87.5 232 PHE A O 1
ATOM 1821 N N . ASN A 1 233 ? 8.836 9.383 15.695 1 79.31 233 ASN A N 1
ATOM 1822 C CA . ASN A 1 233 ? 8.32 10.352 16.656 1 79.31 233 ASN A CA 1
ATOM 1823 C C . ASN A 1 233 ? 7.766 11.594 15.953 1 79.31 233 ASN A C 1
ATOM 1825 O O . ASN A 1 233 ? 8.531 12.453 15.508 1 79.31 233 ASN A O 1
ATOM 1829 N N . GLU A 1 234 ? 6.461 11.516 15.625 1 75.38 234 GLU A N 1
ATOM 1830 C CA . GLU A 1 234 ? 5.828 12.688 15.023 1 75.38 234 GLU A CA 1
ATOM 1831 C C . GLU A 1 234 ? 5.355 13.672 16.078 1 75.38 234 GLU A C 1
ATOM 1833 O O . GLU A 1 234 ? 5.008 13.273 17.203 1 75.38 234 GLU A O 1
ATOM 1838 N N . PRO A 1 235 ? 5.527 14.938 15.656 1 64.88 235 PRO A N 1
ATOM 1839 C CA . PRO A 1 235 ? 4.91 15.883 16.594 1 64.88 235 PRO A CA 1
ATOM 1840 C C . PRO A 1 235 ? 3.432 15.586 16.828 1 64.88 235 PRO A C 1
ATOM 1842 O O . PRO A 1 235 ? 2.758 15.023 15.961 1 64.88 235 PRO A O 1
ATOM 1845 N N . ASP A 1 236 ? 3.074 15.594 18 1 61.34 236 ASP A N 1
ATOM 1846 C CA . ASP A 1 236 ? 1.687 15.336 18.375 1 61.34 236 ASP A CA 1
ATOM 1847 C C . ASP A 1 236 ? 0.732 16.203 17.547 1 61.34 236 ASP A C 1
ATOM 1849 O O . ASP A 1 236 ? 0.673 17.422 17.75 1 61.34 236 ASP A O 1
ATOM 1853 N N . LEU A 1 237 ? 0.232 15.609 16.516 1 57.72 237 LEU A N 1
ATOM 1854 C CA . LEU A 1 237 ? -0.741 16.312 15.68 1 57.72 237 LEU A CA 1
ATOM 1855 C C . LEU A 1 237 ? -1.98 16.688 16.5 1 57.72 237 LEU A C 1
ATOM 1857 O O . LEU A 1 237 ? -2.699 17.625 16.156 1 57.72 237 LEU A O 1
ATOM 1861 N N . PHE A 1 238 ? -2.289 15.914 17.531 1 57.53 238 PHE A N 1
ATOM 1862 C CA . PHE A 1 238 ? -3.561 16.031 18.234 1 57.53 238 PHE A CA 1
ATOM 1863 C C . PHE A 1 238 ? -3.369 16.703 19.594 1 57.53 238 PHE A C 1
ATOM 1865 O O . PHE A 1 238 ? -4.312 16.797 20.375 1 57.53 238 PHE A O 1
ATOM 1872 N N . GLY A 1 239 ? -2.373 17.469 19.812 1 50 239 GLY A N 1
ATOM 1873 C CA . GLY A 1 239 ? -2.145 18.172 21.062 1 50 239 GLY A CA 1
ATOM 1874 C C . GLY A 1 239 ? -1.694 17.266 22.188 1 50 239 GLY A C 1
ATOM 1875 O O . GLY A 1 239 ? -1.95 16.062 22.156 1 50 239 GLY A O 1
ATOM 1876 N N . MET B 1 1 ? -18.25 -70.688 14.242 1 32.62 1 MET B N 1
ATOM 1877 C CA . MET B 1 1 ? -18.203 -69.25 14.594 1 32.62 1 MET B CA 1
ATOM 1878 C C . MET B 1 1 ? -17 -68.562 13.945 1 32.62 1 MET B C 1
ATOM 1880 O O . MET B 1 1 ? -15.906 -68.562 14.5 1 32.62 1 MET B O 1
ATOM 1884 N N . ASN B 1 2 ? -16.844 -68.625 12.57 1 36.03 2 ASN B N 1
ATOM 1885 C CA . ASN B 1 2 ? -15.805 -68.25 11.609 1 36.03 2 ASN B CA 1
ATOM 1886 C C . ASN B 1 2 ? -15.625 -66.75 11.547 1 36.03 2 ASN B C 1
ATOM 1888 O O . ASN B 1 2 ? -16.547 -66.062 11.164 1 36.03 2 ASN B O 1
ATOM 1892 N N . LEU B 1 3 ? -14.828 -66.188 12.484 1 36.38 3 LEU B N 1
ATOM 1893 C CA . LEU B 1 3 ? -14.445 -64.75 12.648 1 36.38 3 LEU B CA 1
ATOM 1894 C C . LEU B 1 3 ? -13.75 -64.25 11.398 1 36.38 3 LEU B C 1
ATOM 1896 O O . LEU B 1 3 ? -12.656 -64.688 11.055 1 36.38 3 LEU B O 1
ATOM 1900 N N . PHE B 1 4 ? -14.477 -63.844 10.32 1 38.38 4 PHE B N 1
ATOM 1901 C CA . PHE B 1 4 ? -13.984 -63.219 9.109 1 38.38 4 PHE B CA 1
ATOM 1902 C C . PHE B 1 4 ? -13.266 -61.906 9.43 1 38.38 4 PHE B C 1
ATOM 1904 O O . PHE B 1 4 ? -13.867 -60.969 9.953 1 38.38 4 PHE B O 1
ATOM 1911 N N . ILE B 1 5 ? -11.969 -61.906 9.789 1 36.59 5 ILE B N 1
ATOM 1912 C CA . ILE B 1 5 ? -11.094 -60.75 9.992 1 36.59 5 ILE B CA 1
ATOM 1913 C C . ILE B 1 5 ? -10.953 -59.969 8.688 1 36.59 5 ILE B C 1
ATOM 1915 O O . ILE B 1 5 ? -10.422 -60.469 7.703 1 36.59 5 ILE B O 1
ATOM 1919 N N . ALA B 1 6 ? -11.922 -59.094 8.312 1 36.75 6 ALA B N 1
ATOM 1920 C CA . ALA B 1 6 ? -11.805 -58.219 7.152 1 36.75 6 ALA B CA 1
ATOM 1921 C C . ALA B 1 6 ? -10.57 -57.312 7.27 1 36.75 6 ALA B C 1
ATOM 1923 O O . ALA B 1 6 ? -10.453 -56.531 8.219 1 36.75 6 ALA B O 1
ATOM 1924 N N . PHE B 1 7 ? -9.406 -57.656 6.695 1 35 7 PHE B N 1
ATOM 1925 C CA . PHE B 1 7 ? -8.203 -56.844 6.555 1 35 7 PHE B CA 1
ATOM 1926 C C . PHE B 1 7 ? -8.492 -55.562 5.766 1 35 7 PHE B C 1
ATOM 1928 O O . PHE B 1 7 ? -8.844 -55.625 4.586 1 35 7 PHE B O 1
ATOM 1935 N N . VAL B 1 8 ? -9.062 -54.5 6.367 1 34.69 8 VAL B N 1
ATOM 1936 C CA . VAL B 1 8 ? -9.211 -53.219 5.684 1 34.69 8 VAL B CA 1
ATOM 1937 C C . VAL B 1 8 ? -7.832 -52.688 5.297 1 34.69 8 VAL B C 1
ATOM 1939 O O . VAL B 1 8 ? -6.984 -52.469 6.16 1 34.69 8 VAL B O 1
ATOM 1942 N N . PHE B 1 9 ? -7.375 -52.906 4.062 1 33.03 9 PHE B N 1
ATOM 1943 C CA . PHE B 1 9 ? -6.223 -52.25 3.461 1 33.03 9 PHE B CA 1
ATOM 1944 C C . PHE B 1 9 ? -6.414 -50.75 3.434 1 33.03 9 PHE B C 1
ATOM 1946 O O . PHE B 1 9 ? -7.344 -50.25 2.803 1 33.03 9 PHE B O 1
ATOM 1953 N N . ALA B 1 10 ? -5.98 -50.031 4.484 1 34.16 10 ALA B N 1
ATOM 1954 C CA . ALA B 1 10 ? -5.852 -48.562 4.449 1 34.16 10 ALA B CA 1
ATOM 1955 C C . ALA B 1 10 ? -4.938 -48.125 3.311 1 34.16 10 ALA B C 1
ATOM 1957 O O . ALA B 1 10 ? -3.732 -48.375 3.336 1 34.16 10 ALA B O 1
ATOM 1958 N N . PHE B 1 11 ? -5.438 -47.938 2.072 1 32.16 11 PHE B N 1
ATOM 1959 C CA . PHE B 1 11 ? -4.703 -47.219 1.036 1 32.16 11 PHE B CA 1
ATOM 1960 C C . PHE B 1 11 ? -4.266 -45.844 1.531 1 32.16 11 PHE B C 1
ATOM 1962 O O . PHE B 1 11 ? -5.102 -45 1.89 1 32.16 11 PHE B O 1
ATOM 1969 N N . ILE B 1 12 ? -3.109 -45.719 2.145 1 32.25 12 ILE B N 1
ATOM 1970 C CA . ILE B 1 12 ? -2.451 -44.438 2.373 1 32.25 12 ILE B CA 1
ATOM 1971 C C . ILE B 1 12 ? -2.326 -43.688 1.054 1 32.25 12 ILE B C 1
ATOM 1973 O O . ILE B 1 12 ? -1.618 -44.125 0.143 1 32.25 12 ILE B O 1
ATOM 1977 N N . SER B 1 13 ? -3.387 -43.031 0.628 1 30.59 13 SER B N 1
ATOM 1978 C CA . SER B 1 13 ? -3.26 -42.125 -0.497 1 30.59 13 SER B CA 1
ATOM 1979 C C . SER B 1 13 ? -2.086 -41.156 -0.304 1 30.59 13 SER B C 1
ATOM 1981 O O . SER B 1 13 ? -2.09 -40.344 0.615 1 30.59 13 SER B O 1
ATOM 1983 N N . ALA B 1 14 ? -0.848 -41.5 -0.672 1 33.97 14 ALA B N 1
ATOM 1984 C CA . ALA B 1 14 ? 0.257 -40.562 -0.901 1 33.97 14 ALA B CA 1
ATOM 1985 C C . ALA B 1 14 ? -0.186 -39.406 -1.766 1 33.97 14 ALA B C 1
ATOM 1987 O O . ALA B 1 14 ? -0.283 -39.531 -2.988 1 33.97 14 ALA B O 1
ATOM 1988 N N . THR B 1 15 ? -1.072 -38.562 -1.321 1 33.56 15 THR B N 1
ATOM 1989 C CA . THR B 1 15 ? -1.202 -37.312 -2.072 1 33.56 15 THR B CA 1
ATOM 1990 C C . THR B 1 15 ? 0.158 -36.656 -2.254 1 33.56 15 THR B C 1
ATOM 1992 O O . THR B 1 15 ? 0.816 -36.312 -1.274 1 33.56 15 THR B O 1
ATOM 1995 N N . LEU B 1 16 ? 0.912 -37 -3.277 1 31.81 16 LEU B N 1
ATOM 1996 C CA . LEU B 1 16 ? 2.09 -36.312 -3.797 1 31.81 16 LEU B CA 1
ATOM 1997 C C . LEU B 1 16 ? 1.905 -34.812 -3.742 1 31.81 16 LEU B C 1
ATOM 1999 O O . LEU B 1 16 ? 1.079 -34.25 -4.473 1 31.81 16 LEU B O 1
ATOM 2003 N N . SER B 1 17 ? 2.125 -34.25 -2.637 1 35.22 17 SER B N 1
ATOM 2004 C CA . SER B 1 17 ? 2.184 -32.781 -2.479 1 35.22 17 SER B CA 1
ATOM 2005 C C . SER B 1 17 ? 3.121 -32.156 -3.504 1 35.22 17 SER B C 1
ATOM 2007 O O . SER B 1 17 ? 4.32 -32.438 -3.52 1 35.22 17 SER B O 1
ATOM 2009 N N . CYS B 1 18 ? 2.807 -32.062 -4.785 1 37.34 18 CYS B N 1
ATOM 2010 C CA . CYS B 1 18 ? 3.506 -31.469 -5.926 1 37.34 18 CYS B CA 1
ATOM 2011 C C . CYS B 1 18 ? 4.055 -30.094 -5.578 1 37.34 18 CYS B C 1
ATOM 2013 O O . CYS B 1 18 ? 3.518 -29.078 -6.027 1 37.34 18 CYS B O 1
ATOM 2015 N N . ALA B 1 19 ? 4.504 -29.922 -4.434 1 43.41 19 ALA B N 1
ATOM 2016 C CA . ALA B 1 19 ? 5.094 -28.594 -4.219 1 43.41 19 ALA B CA 1
ATOM 2017 C C . ALA B 1 19 ? 6.246 -28.344 -5.188 1 43.41 19 ALA B C 1
ATOM 2019 O O . ALA B 1 19 ? 7.066 -29.234 -5.43 1 43.41 19 ALA B O 1
ATOM 2020 N N . PRO B 1 20 ? 6.199 -27.312 -6.074 1 45.44 20 PRO B N 1
ATOM 2021 C CA . PRO B 1 20 ? 7.348 -27.047 -6.945 1 45.44 20 PRO B CA 1
ATOM 2022 C C . PRO B 1 20 ? 8.664 -26.938 -6.172 1 45.44 20 PRO B C 1
ATOM 2024 O O . PRO B 1 20 ? 8.656 -26.609 -4.984 1 45.44 20 PRO B O 1
ATOM 2027 N N . PRO B 1 21 ? 9.75 -27.406 -6.699 1 46.72 21 PRO B N 1
ATOM 2028 C CA . PRO B 1 21 ? 11.062 -27.406 -6.047 1 46.72 21 PRO B CA 1
ATOM 2029 C C . PRO B 1 21 ? 11.523 -26 -5.656 1 46.72 21 PRO B C 1
ATOM 2031 O O . PRO B 1 21 ? 11.211 -25.031 -6.348 1 46.72 21 PRO B O 1
ATOM 2034 N N . ILE B 1 22 ? 11.711 -25.797 -4.387 1 45.94 22 ILE B N 1
ATOM 2035 C CA . ILE B 1 22 ? 12.375 -24.609 -3.848 1 45.94 22 ILE B CA 1
ATOM 2036 C C . ILE B 1 22 ? 13.789 -24.5 -4.402 1 45.94 22 ILE B C 1
ATOM 2038 O O . ILE B 1 22 ? 14.57 -25.453 -4.309 1 45.94 22 ILE B O 1
ATOM 2042 N N . ARG B 1 23 ? 14.016 -23.781 -5.457 1 52.16 23 ARG B N 1
ATOM 2043 C CA . ARG B 1 23 ? 15.391 -23.578 -5.922 1 52.16 23 ARG B CA 1
ATOM 2044 C C . ARG B 1 23 ? 16.078 -22.484 -5.129 1 52.16 23 ARG B C 1
ATOM 2046 O O . ARG B 1 23 ? 15.5 -21.422 -4.887 1 52.16 23 ARG B O 1
ATOM 2053 N N . ARG B 1 24 ? 17.172 -22.75 -4.457 1 46.84 24 ARG B N 1
ATOM 2054 C CA . ARG B 1 24 ? 18.109 -21.75 -3.949 1 46.84 24 ARG B CA 1
ATOM 2055 C C . ARG B 1 24 ? 18.906 -21.109 -5.086 1 46.84 24 ARG B C 1
ATOM 2057 O O . ARG B 1 24 ? 19.031 -21.703 -6.164 1 46.84 24 ARG B O 1
ATOM 2064 N N . GLN B 1 25 ? 19.297 -19.828 -5.172 1 43.19 25 GLN B N 1
ATOM 2065 C CA . GLN B 1 25 ? 19.922 -18.984 -6.184 1 43.19 25 GLN B CA 1
ATOM 2066 C C . GLN B 1 25 ? 20.891 -19.781 -7.051 1 43.19 25 GLN B C 1
ATOM 2068 O O . GLN B 1 25 ? 21.031 -19.516 -8.242 1 43.19 25 GLN B O 1
ATOM 2073 N N . ASP B 1 26 ? 21.656 -20.578 -6.594 1 38.47 26 ASP B N 1
ATOM 2074 C CA . ASP B 1 26 ? 22.828 -21.047 -7.332 1 38.47 26 ASP B CA 1
ATOM 2075 C C . ASP B 1 26 ? 22.453 -22.125 -8.352 1 38.47 26 ASP B C 1
ATOM 2077 O O . ASP B 1 26 ? 23.328 -22.672 -9.031 1 38.47 26 ASP B O 1
ATOM 2081 N N . ASP B 1 27 ? 21.359 -22.734 -8.367 1 43.12 27 ASP B N 1
ATOM 2082 C CA . ASP B 1 27 ? 21.281 -23.891 -9.242 1 43.12 27 ASP B CA 1
ATOM 2083 C C . ASP B 1 27 ? 20.859 -23.5 -10.656 1 43.12 27 ASP B C 1
ATOM 2085 O O . ASP B 1 27 ? 19.719 -23.047 -10.859 1 43.12 27 ASP B O 1
ATOM 2089 N N . SER B 1 28 ? 21.703 -23.141 -11.617 1 43.22 28 SER B N 1
ATOM 2090 C CA . SER B 1 28 ? 21.656 -22.766 -13.023 1 43.22 28 SER B CA 1
ATOM 2091 C C . SER B 1 28 ? 20.797 -23.75 -13.82 1 43.22 28 SER B C 1
ATOM 2093 O O . SER B 1 28 ? 20.766 -23.703 -15.055 1 43.22 28 SER B O 1
ATOM 2095 N N . THR B 1 29 ? 20.516 -24.953 -13.414 1 46.91 29 THR B N 1
ATOM 2096 C CA . THR B 1 29 ? 19.891 -25.812 -14.398 1 46.91 29 THR B CA 1
ATOM 2097 C C . THR B 1 29 ? 18.562 -25.234 -14.883 1 46.91 29 THR B C 1
ATOM 2099 O O . THR B 1 29 ? 17.906 -24.5 -14.148 1 46.91 29 THR B O 1
ATOM 2102 N N . GLN B 1 30 ? 18.281 -25.312 -16.25 1 50.72 30 GLN B N 1
ATOM 2103 C CA . GLN B 1 30 ? 17.109 -24.844 -16.984 1 50.72 30 GLN B CA 1
ATOM 2104 C C . GLN B 1 30 ? 15.828 -25.094 -16.188 1 50.72 30 GLN B C 1
ATOM 2106 O O . GLN B 1 30 ? 15.438 -26.25 -15.977 1 50.72 30 GLN B O 1
ATOM 2111 N N . SER B 1 31 ? 15.359 -24.391 -15.148 1 59.03 31 SER B N 1
ATOM 2112 C CA . SER B 1 31 ? 14.336 -24.625 -14.141 1 59.03 31 SER B CA 1
ATOM 2113 C C . SER B 1 31 ? 12.938 -24.594 -14.75 1 59.03 31 SER B C 1
ATOM 2115 O O . SER B 1 31 ? 12.656 -23.797 -15.633 1 59.03 31 SER B O 1
ATOM 2117 N N . THR B 1 32 ? 12.25 -25.703 -14.938 1 84.75 32 THR B N 1
ATOM 2118 C CA . THR B 1 32 ? 10.844 -25.844 -15.281 1 84.75 32 THR B CA 1
ATOM 2119 C C . THR B 1 32 ? 9.984 -24.891 -14.453 1 84.75 32 THR B C 1
ATOM 2121 O O . THR B 1 32 ? 10.211 -24.719 -13.258 1 84.75 32 THR B O 1
ATOM 2124 N N . TYR B 1 33 ? 9.297 -24.125 -15.219 1 87.75 33 TYR B N 1
ATOM 2125 C CA . TYR B 1 33 ? 8.352 -23.219 -14.586 1 87.75 33 TYR B CA 1
ATOM 2126 C C . TYR B 1 33 ? 7.082 -23.938 -14.172 1 87.75 33 TYR B C 1
ATOM 2128 O O . TYR B 1 33 ? 6.672 -24.906 -14.82 1 87.75 33 TYR B O 1
ATOM 2136 N N . PRO B 1 34 ? 6.566 -23.547 -13.047 1 89.88 34 PRO B N 1
ATOM 2137 C CA . PRO B 1 34 ? 6.977 -22.484 -12.125 1 89.88 34 PRO B CA 1
ATOM 2138 C C . PRO B 1 34 ? 8.008 -22.969 -11.102 1 89.88 34 PRO B C 1
ATOM 2140 O O . PRO B 1 34 ? 8.141 -24.172 -10.875 1 89.88 34 PRO B O 1
ATOM 2143 N N . PHE B 1 35 ? 8.766 -22.016 -10.516 1 88.88 35 PHE B N 1
ATOM 2144 C CA . PHE B 1 35 ? 9.656 -22.312 -9.398 1 88.88 35 PHE B CA 1
ATOM 2145 C C . PHE B 1 35 ? 9.844 -21.094 -8.508 1 88.88 35 PHE B C 1
ATOM 2147 O O . PHE B 1 35 ? 9.539 -19.969 -8.922 1 88.88 35 PHE B O 1
ATOM 2154 N N . ALA B 1 36 ? 10.359 -21.344 -7.273 1 88.62 36 ALA B N 1
ATOM 2155 C CA . ALA B 1 36 ? 10.547 -20.266 -6.301 1 88.62 36 ALA B CA 1
ATOM 2156 C C . ALA B 1 36 ? 12.016 -20.109 -5.938 1 88.62 36 ALA B C 1
ATOM 2158 O O . ALA B 1 36 ? 12.75 -21.094 -5.848 1 88.62 36 ALA B O 1
ATOM 2159 N N . GLU B 1 37 ? 12.383 -18.922 -5.84 1 88.81 37 GLU B N 1
ATOM 2160 C CA . GLU B 1 37 ? 13.672 -18.547 -5.262 1 88.81 37 GLU B CA 1
ATOM 2161 C C . GLU B 1 37 ? 13.492 -17.906 -3.883 1 88.81 37 GLU B C 1
ATOM 2163 O O . GLU B 1 37 ? 12.797 -16.906 -3.742 1 88.81 37 GLU B O 1
ATOM 2168 N N . ILE B 1 38 ? 14.141 -18.484 -2.922 1 89.06 38 ILE B N 1
ATOM 2169 C CA . ILE B 1 38 ? 14.047 -17.953 -1.567 1 89.06 38 ILE B CA 1
ATOM 2170 C C . ILE B 1 38 ? 15.125 -16.891 -1.349 1 89.06 38 ILE B C 1
ATOM 2172 O O . ILE B 1 38 ? 16.266 -17.062 -1.798 1 89.06 38 ILE B O 1
ATOM 2176 N N . GLY B 1 39 ? 14.75 -15.875 -0.67 1 89.06 39 GLY B N 1
ATOM 2177 C CA . GLY B 1 39 ? 15.695 -14.797 -0.408 1 89.06 39 GLY B CA 1
ATOM 2178 C C . GLY B 1 39 ? 16.844 -15.219 0.483 1 89.06 39 GLY B C 1
ATOM 2179 O O . GLY B 1 39 ? 16.828 -16.312 1.063 1 89.06 39 GLY B O 1
ATOM 2180 N N . SER B 1 40 ? 17.812 -14.336 0.564 1 87.88 40 SER B N 1
ATOM 2181 C CA . SER B 1 40 ? 19 -14.562 1.383 1 87.88 40 SER B CA 1
ATOM 2182 C C . SER B 1 40 ? 18.672 -14.484 2.869 1 87.88 40 SER B C 1
ATOM 2184 O O . SER B 1 40 ? 17.766 -13.75 3.271 1 87.88 40 SER B O 1
ATOM 2186 N N . ASP B 1 41 ? 19.469 -15.195 3.693 1 88.94 41 ASP B N 1
ATOM 2187 C CA . ASP B 1 41 ? 19.328 -15.102 5.145 1 88.94 41 ASP B CA 1
ATOM 2188 C C . ASP B 1 41 ? 20.172 -13.961 5.703 1 88.94 41 ASP B C 1
ATOM 2190 O O . ASP B 1 41 ? 20.141 -13.688 6.906 1 88.94 41 ASP B O 1
ATOM 2194 N N . ASP B 1 42 ? 20.922 -13.266 4.883 1 88.19 42 ASP B N 1
ATOM 2195 C CA . ASP B 1 42 ? 21.688 -12.117 5.363 1 88.19 42 ASP B CA 1
ATOM 2196 C C . ASP B 1 42 ? 20.766 -11.086 6.016 1 88.19 42 ASP B C 1
ATOM 2198 O O . ASP B 1 42 ? 19.719 -10.75 5.473 1 88.19 42 ASP B O 1
ATOM 2202 N N . PRO B 1 43 ? 21.266 -10.672 7.133 1 86.81 43 PRO B N 1
ATOM 2203 C CA . PRO B 1 43 ? 20.422 -9.664 7.789 1 86.81 43 PRO B CA 1
ATOM 2204 C C . PRO B 1 43 ? 20.422 -8.328 7.051 1 86.81 43 PRO B C 1
ATOM 2206 O O . PRO B 1 43 ? 21.344 -8.039 6.277 1 86.81 43 PRO B O 1
ATOM 2209 N N . ALA B 1 44 ? 19.375 -7.605 7.273 1 88.44 44 ALA B N 1
ATOM 2210 C CA . ALA B 1 44 ? 19.328 -6.234 6.77 1 88.44 44 ALA B CA 1
ATOM 2211 C C . ALA B 1 44 ? 20.453 -5.395 7.375 1 88.44 44 ALA B C 1
ATOM 2213 O O . ALA B 1 44 ? 20.969 -5.715 8.453 1 88.44 44 ALA B O 1
ATOM 2214 N N . ASP B 1 45 ? 20.828 -4.363 6.652 1 90.62 45 ASP B N 1
ATOM 2215 C CA . ASP B 1 45 ? 21.781 -3.395 7.195 1 90.62 45 ASP B CA 1
ATOM 2216 C C . ASP B 1 45 ? 21.297 -2.844 8.539 1 90.62 45 ASP B C 1
ATOM 2218 O O . ASP B 1 45 ? 20.188 -2.301 8.625 1 90.62 45 ASP B O 1
ATOM 2222 N N . PRO B 1 46 ? 22.094 -2.965 9.555 1 88.88 46 PRO B N 1
ATOM 2223 C CA . PRO B 1 46 ? 21.672 -2.537 10.891 1 88.88 46 PRO B CA 1
ATOM 2224 C C . PRO B 1 46 ? 21.281 -1.063 10.938 1 88.88 46 PRO B C 1
ATOM 2226 O O . PRO B 1 46 ? 20.5 -0.659 11.805 1 88.88 46 PRO B O 1
ATOM 2229 N N . VAL B 1 47 ? 21.781 -0.269 10.047 1 91.81 47 VAL B N 1
ATOM 2230 C CA . VAL B 1 47 ? 21.453 1.154 10.023 1 91.81 47 VAL B CA 1
ATOM 2231 C C . VAL B 1 47 ? 19.969 1.347 9.75 1 91.81 47 VAL B C 1
ATOM 2233 O O . VAL B 1 47 ? 19.406 2.402 10.047 1 91.81 47 VAL B O 1
ATOM 2236 N N . THR B 1 48 ? 19.297 0.312 9.219 1 92.56 48 THR B N 1
ATOM 2237 C CA . THR B 1 48 ? 17.891 0.436 8.852 1 92.56 48 THR B CA 1
ATOM 2238 C C . THR B 1 48 ? 16.984 -0.141 9.945 1 92.56 48 THR B C 1
ATOM 2240 O O . THR B 1 48 ? 15.797 -0.36 9.727 1 92.56 48 THR B O 1
ATOM 2243 N N . THR B 1 49 ? 17.609 -0.441 11.109 1 88.62 49 THR B N 1
ATOM 2244 C CA . THR B 1 49 ? 16.781 -0.856 12.234 1 88.62 49 THR B CA 1
ATOM 2245 C C . THR B 1 49 ? 15.727 0.201 12.539 1 88.62 49 THR B C 1
ATOM 2247 O O . THR B 1 49 ? 16.031 1.389 12.641 1 88.62 49 THR B O 1
ATOM 2250 N N . GLY B 1 50 ? 14.508 -0.248 12.625 1 88.12 50 GLY B N 1
ATOM 2251 C CA . GLY B 1 50 ? 13.414 0.655 12.938 1 88.12 50 GLY B CA 1
ATOM 2252 C C . GLY B 1 50 ? 12.688 1.167 11.711 1 88.12 50 GLY B C 1
ATOM 2253 O O . GLY B 1 50 ? 11.664 1.84 11.82 1 88.12 50 GLY B O 1
ATOM 2254 N N . TYR B 1 51 ? 13.219 0.87 10.492 1 90.75 51 TYR B N 1
ATOM 2255 C CA . TYR B 1 51 ? 12.523 1.205 9.258 1 90.75 51 TYR B CA 1
ATOM 2256 C C . TYR B 1 51 ? 11.359 0.248 9.016 1 90.75 51 TYR B C 1
ATOM 2258 O O . TYR B 1 51 ? 11.508 -0.966 9.172 1 90.75 51 TYR B O 1
ATOM 2266 N N . PHE B 1 52 ? 10.203 0.756 8.633 1 89.81 52 PHE B N 1
ATOM 2267 C CA . PHE B 1 52 ? 9.172 -0.17 8.18 1 89.81 52 PHE B CA 1
ATOM 2268 C C . PHE B 1 52 ? 8.086 0.565 7.406 1 89.81 52 PHE B C 1
ATOM 2270 O O . PHE B 1 52 ? 7.863 1.76 7.617 1 89.81 52 PHE B O 1
ATOM 2277 N N . PHE B 1 53 ? 7.438 -0.174 6.527 1 92.38 53 PHE B N 1
ATOM 2278 C CA . PHE B 1 53 ? 6.301 0.341 5.773 1 92.38 53 PHE B CA 1
ATOM 2279 C C . PHE B 1 53 ? 5.098 0.548 6.684 1 92.38 53 PHE B C 1
ATOM 2281 O O . PHE B 1 53 ? 4.605 -0.401 7.301 1 92.38 53 PHE B O 1
ATOM 2288 N N . ASN B 1 54 ? 4.695 1.747 6.734 1 92.06 54 ASN B N 1
ATOM 2289 C CA . ASN B 1 54 ? 3.629 2.127 7.656 1 92.06 54 ASN B CA 1
ATOM 2290 C C . ASN B 1 54 ? 2.27 2.146 6.961 1 92.06 54 ASN B C 1
ATOM 2292 O O . ASN B 1 54 ? 1.311 1.547 7.449 1 92.06 54 ASN B O 1
ATOM 2296 N N . HIS B 1 55 ? 2.236 2.805 5.828 1 94 55 HIS B N 1
ATOM 2297 C CA . HIS B 1 55 ? 0.938 2.955 5.184 1 94 55 HIS B CA 1
ATOM 2298 C C . HIS B 1 55 ? 1.088 3.094 3.67 1 94 55 HIS B C 1
ATOM 2300 O O . HIS B 1 55 ? 2.189 3.334 3.172 1 94 55 HIS B O 1
ATOM 2306 N N . PHE B 1 56 ? 0.053 2.83 2.98 1 93.94 56 PHE B N 1
ATOM 2307 C CA . PHE B 1 56 ? -0.098 3.297 1.607 1 93.94 56 PHE B CA 1
ATOM 2308 C C . PHE B 1 56 ? -1.243 4.297 1.498 1 93.94 56 PHE B C 1
ATOM 2310 O O . PHE B 1 56 ? -2.213 4.223 2.256 1 93.94 56 PHE B O 1
ATOM 2317 N N . SER B 1 57 ? -1.085 5.137 0.557 1 93.19 57 SER B N 1
ATOM 2318 C CA . SER B 1 57 ? -1.989 6.277 0.453 1 93.19 57 SER B CA 1
ATOM 2319 C C . SER B 1 57 ? -2.736 6.27 -0.877 1 93.19 57 SER B C 1
ATOM 2321 O O . SER B 1 57 ? -2.143 6.02 -1.928 1 93.19 57 SER B O 1
ATOM 2323 N N . LEU B 1 58 ? -4 6.496 -0.786 1 91.31 58 LEU B N 1
ATOM 2324 C CA . LEU B 1 58 ? -4.863 6.656 -1.95 1 91.31 58 LEU B CA 1
ATOM 2325 C C . LEU B 1 58 ? -5.516 8.031 -1.958 1 91.31 58 LEU B C 1
ATOM 2327 O O . LEU B 1 58 ? -5.977 8.516 -0.919 1 91.31 58 LEU B O 1
ATOM 2331 N N . ASN B 1 59 ? -5.492 8.602 -3.119 1 88.75 59 ASN B N 1
ATOM 2332 C CA . ASN B 1 59 ? -6.43 9.703 -3.311 1 88.75 59 ASN B CA 1
ATOM 2333 C C . ASN B 1 59 ? -7.863 9.203 -3.465 1 88.75 59 ASN B C 1
ATOM 2335 O O . ASN B 1 59 ? -8.094 8.141 -4.051 1 88.75 59 ASN B O 1
ATOM 2339 N N . THR B 1 60 ? -8.82 9.93 -2.932 1 90.06 60 THR B N 1
ATOM 2340 C CA . THR B 1 60 ? -10.195 9.469 -3.053 1 90.06 60 THR B CA 1
ATOM 2341 C C . THR B 1 60 ? -11.102 10.586 -3.566 1 90.06 60 THR B C 1
ATOM 2343 O O . THR B 1 60 ? -10.898 11.758 -3.232 1 90.06 60 THR B O 1
ATOM 2346 N N . ASN B 1 61 ? -12.109 10.172 -4.289 1 87.06 61 ASN B N 1
ATOM 2347 C CA . ASN B 1 61 ? -13.062 11.117 -4.859 1 87.06 61 ASN B CA 1
ATOM 2348 C C . ASN B 1 61 ? -14.18 11.453 -3.877 1 87.06 61 ASN B C 1
ATOM 2350 O O . ASN B 1 61 ? -14.828 12.484 -4 1 87.06 61 ASN B O 1
ATOM 2354 N N . ASN B 1 62 ? -14.461 10.578 -3.045 1 91.19 62 ASN B N 1
ATOM 2355 C CA . ASN B 1 62 ? -15.484 10.711 -2.016 1 91.19 62 ASN B CA 1
ATOM 2356 C C . ASN B 1 62 ? -15.047 10.055 -0.705 1 91.19 62 ASN B C 1
ATOM 2358 O O . ASN B 1 62 ? -15.07 8.836 -0.575 1 91.19 62 ASN B O 1
ATOM 2362 N N . LEU B 1 63 ? -14.648 10.898 0.22 1 93.31 63 LEU B N 1
ATOM 2363 C CA . LEU B 1 63 ? -14.039 10.422 1.455 1 93.31 63 LEU B CA 1
ATOM 2364 C C . LEU B 1 63 ? -15.023 9.578 2.258 1 93.31 63 LEU B C 1
ATOM 2366 O O . LEU B 1 63 ? -14.68 8.492 2.734 1 93.31 63 LEU B O 1
ATOM 2370 N N . THR B 1 64 ? -16.234 10.086 2.373 1 94.5 64 THR B N 1
ATOM 2371 C CA . THR B 1 64 ? -17.234 9.375 3.15 1 94.5 64 THR B CA 1
ATOM 2372 C C . THR B 1 64 ? -17.469 7.977 2.584 1 94.5 64 THR B C 1
ATOM 2374 O O . THR B 1 64 ? -17.5 6.992 3.33 1 94.5 64 THR B O 1
ATOM 2377 N N . ARG B 1 65 ? -17.609 7.895 1.308 1 95.56 65 ARG B N 1
ATOM 2378 C CA . ARG B 1 65 ? -17.844 6.617 0.643 1 95.56 65 ARG B CA 1
ATOM 2379 C C . ARG B 1 65 ? -16.672 5.672 0.838 1 95.56 65 ARG B C 1
ATOM 2381 O O . ARG B 1 65 ? -16.844 4.477 1.073 1 95.56 65 ARG B O 1
ATOM 2388 N N . SER B 1 66 ? -15.508 6.203 0.705 1 96.12 66 SER B N 1
ATOM 2389 C CA . SER B 1 66 ? -14.305 5.387 0.851 1 96.12 66 SER B CA 1
ATOM 2390 C C . SER B 1 66 ? -14.164 4.863 2.277 1 96.12 66 SER B C 1
ATOM 2392 O O . SER B 1 66 ? -13.891 3.68 2.484 1 96.12 66 SER B O 1
ATOM 2394 N N . VAL B 1 67 ? -14.328 5.734 3.225 1 95.94 67 VAL B N 1
ATOM 2395 C CA . VAL B 1 67 ? -14.234 5.328 4.621 1 95.94 67 VAL B CA 1
ATOM 2396 C C . VAL B 1 67 ? -15.297 4.281 4.934 1 95.94 67 VAL B C 1
ATOM 2398 O O . VAL B 1 67 ? -15.008 3.252 5.551 1 95.94 67 VAL B O 1
ATOM 2401 N N . ASP B 1 68 ? -16.531 4.512 4.461 1 96.56 68 ASP B N 1
ATOM 2402 C CA . ASP B 1 68 ? -17.625 3.564 4.668 1 96.56 68 ASP B CA 1
ATOM 2403 C C . ASP B 1 68 ? -17.281 2.197 4.078 1 96.56 68 ASP B C 1
ATOM 2405 O O . ASP B 1 68 ? -17.484 1.168 4.727 1 96.56 68 ASP B O 1
ATOM 2409 N N . PHE B 1 69 ? -16.766 2.201 2.934 1 97.75 69 PHE B N 1
ATOM 2410 C CA . PHE B 1 69 ? -16.422 0.961 2.248 1 97.75 69 PHE B CA 1
ATOM 2411 C C . PHE B 1 69 ? -15.43 0.147 3.066 1 97.75 69 PHE B C 1
ATOM 2413 O O . PHE B 1 69 ? -15.695 -1.009 3.404 1 97.75 69 PHE B O 1
ATOM 2420 N N . TYR B 1 70 ? -14.336 0.664 3.449 1 97.69 70 TYR B N 1
ATOM 2421 C CA . TYR B 1 70 ? -13.266 -0.103 4.078 1 97.69 70 TYR B CA 1
ATOM 2422 C C . TYR B 1 70 ? -13.625 -0.457 5.516 1 97.69 70 TYR B C 1
ATOM 2424 O O . TYR B 1 70 ? -13.18 -1.483 6.039 1 97.69 70 TYR B O 1
ATOM 2432 N N . THR B 1 71 ? -14.422 0.417 6.184 1 95.75 71 THR B N 1
ATOM 2433 C CA . THR B 1 71 ? -14.812 0.098 7.555 1 95.75 71 THR B CA 1
ATOM 2434 C C . THR B 1 71 ? -15.891 -0.978 7.57 1 95.75 71 THR B C 1
ATOM 2436 O O . THR B 1 71 ? -15.812 -1.936 8.344 1 95.75 71 THR B O 1
ATOM 2439 N N . ARG B 1 72 ? -16.812 -0.927 6.672 1 96.56 72 ARG B N 1
ATOM 2440 C CA . ARG B 1 72 ? -17.938 -1.863 6.711 1 96.56 72 ARG B CA 1
ATOM 2441 C C . ARG B 1 72 ? -17.578 -3.17 6.012 1 96.56 72 ARG B C 1
ATOM 2443 O O . ARG B 1 72 ? -17.875 -4.254 6.52 1 96.56 72 ARG B O 1
ATOM 2450 N N . VAL B 1 73 ? -16.969 -3.105 4.906 1 97.44 73 VAL B N 1
ATOM 2451 C CA . VAL B 1 73 ? -16.719 -4.301 4.105 1 97.44 73 VAL B CA 1
ATOM 2452 C C . VAL B 1 73 ? -15.539 -5.074 4.68 1 97.44 73 VAL B C 1
ATOM 2454 O O . VAL B 1 73 ? -15.57 -6.305 4.754 1 97.44 73 VAL B O 1
ATOM 2457 N N . PHE B 1 74 ? -14.531 -4.332 5.129 1 95.94 74 PHE B N 1
ATOM 2458 C CA . PHE B 1 74 ? -13.305 -5.039 5.469 1 95.94 74 PHE B CA 1
ATOM 2459 C C . PHE B 1 74 ? -12.969 -4.859 6.945 1 95.94 74 PHE B C 1
ATOM 2461 O O . PHE B 1 74 ? -11.922 -5.324 7.41 1 95.94 74 PHE B O 1
ATOM 2468 N N . GLY B 1 75 ? -13.711 -4.148 7.676 1 93.62 75 GLY B N 1
ATOM 2469 C CA . GLY B 1 75 ? -13.57 -4.082 9.125 1 93.62 75 GLY B CA 1
ATOM 2470 C C . GLY B 1 75 ? -12.43 -3.18 9.57 1 93.62 75 GLY B C 1
ATOM 2471 O O . GLY B 1 75 ? -11.914 -3.328 10.68 1 93.62 75 GLY B O 1
ATOM 2472 N N . MET B 1 76 ? -12.016 -2.338 8.727 1 93.56 76 MET B N 1
ATOM 2473 C CA . MET B 1 76 ? -11.031 -1.361 9.195 1 93.56 76 MET B CA 1
ATOM 2474 C C . MET B 1 76 ? -11.664 -0.364 10.156 1 93.56 76 MET B C 1
ATOM 2476 O O . MET B 1 76 ? -12.875 -0.129 10.102 1 93.56 76 MET B O 1
ATOM 2480 N N . ARG B 1 77 ? -10.797 0.138 10.961 1 92.69 77 ARG B N 1
ATOM 2481 C CA . ARG B 1 77 ? -11.227 1.178 11.883 1 92.69 77 ARG B CA 1
ATOM 2482 C C . ARG B 1 77 ? -10.773 2.555 11.414 1 92.69 77 ARG B C 1
ATOM 2484 O O . ARG B 1 77 ? -9.641 2.723 10.969 1 92.69 77 ARG B O 1
ATOM 2491 N N . HIS B 1 78 ? -11.711 3.447 11.5 1 93.38 78 HIS B N 1
ATOM 2492 C CA . HIS B 1 78 ? -11.367 4.848 11.273 1 93.38 78 HIS B CA 1
ATOM 2493 C C . HIS B 1 78 ? -10.586 5.414 12.461 1 93.38 78 HIS B C 1
ATOM 2495 O O . HIS B 1 78 ? -11.141 5.594 13.547 1 93.38 78 HIS B O 1
ATOM 2501 N N . MET B 1 79 ? -9.336 5.688 12.258 1 90.62 79 MET B N 1
ATOM 2502 C CA . MET B 1 79 ? -8.508 6.215 13.344 1 90.62 79 MET B CA 1
ATOM 2503 C C . MET B 1 79 ? -8.773 7.703 13.547 1 90.62 79 MET B C 1
ATOM 2505 O O . MET B 1 79 ? -9.148 8.133 14.641 1 90.62 79 MET B O 1
ATOM 2509 N N . PHE B 1 80 ? -8.531 8.492 12.445 1 91.19 80 PHE B N 1
ATOM 2510 C CA . PHE B 1 80 ? -8.805 9.922 12.5 1 91.19 80 PHE B CA 1
ATOM 2511 C C . PHE B 1 80 ? -8.875 10.508 11.094 1 91.19 80 PHE B C 1
ATOM 2513 O O . PHE B 1 80 ? -8.453 9.867 10.125 1 91.19 80 PHE B O 1
ATOM 2520 N N . THR B 1 81 ? -9.5 11.633 11.016 1 93.44 81 THR B N 1
ATOM 2521 C CA . THR B 1 81 ? -9.422 12.539 9.875 1 93.44 81 THR B CA 1
ATOM 2522 C C . THR B 1 81 ? -8.844 13.883 10.297 1 93.44 81 THR B C 1
ATOM 2524 O O . THR B 1 81 ? -9.32 14.5 11.25 1 93.44 81 THR B O 1
ATOM 2527 N N . TYR B 1 82 ? -7.781 14.242 9.633 1 91.88 82 TYR B N 1
ATOM 2528 C CA . TYR B 1 82 ? -7.172 15.547 9.844 1 91.88 82 TYR B CA 1
ATOM 2529 C C . TYR B 1 82 ? -7.559 16.516 8.734 1 91.88 82 TYR B C 1
ATOM 2531 O O . TYR B 1 82 ? -7.109 16.375 7.594 1 91.88 82 TYR B O 1
ATOM 2539 N N . HIS B 1 83 ? -8.383 17.469 9.109 1 92.31 83 HIS B N 1
ATOM 2540 C CA . HIS B 1 83 ? -8.773 18.516 8.164 1 92.31 83 HIS B CA 1
ATOM 2541 C C . HIS B 1 83 ? -7.773 19.656 8.172 1 92.31 83 HIS B C 1
ATOM 2543 O O . HIS B 1 83 ? -7.816 20.531 9.055 1 92.31 83 HIS B O 1
ATOM 2549 N N . LEU B 1 84 ? -6.961 19.672 7.164 1 90.75 84 LEU B N 1
ATOM 2550 C CA . LEU B 1 84 ? -5.883 20.656 7.102 1 90.75 84 LEU B CA 1
ATOM 2551 C C . LEU B 1 84 ? -6.418 22.016 6.707 1 90.75 84 LEU B C 1
ATOM 2553 O O . LEU B 1 84 ? -6.031 23.031 7.289 1 90.75 84 LEU B O 1
ATOM 2557 N N . THR B 1 85 ? -7.164 22.062 5.66 1 90.62 85 THR B N 1
ATOM 2558 C CA . THR B 1 85 ? -7.895 23.234 5.164 1 90.62 85 THR B CA 1
ATOM 2559 C C . THR B 1 85 ? -9.312 22.844 4.766 1 90.62 85 THR B C 1
ATOM 2561 O O . THR B 1 85 ? -9.719 21.688 4.902 1 90.62 85 THR B O 1
ATOM 2564 N N . GLU B 1 86 ? -9.977 23.797 4.301 1 89.12 86 GLU B N 1
ATOM 2565 C CA . GLU B 1 86 ? -11.328 23.531 3.82 1 89.12 86 GLU B CA 1
ATOM 2566 C C . GLU B 1 86 ? -11.305 22.578 2.623 1 89.12 86 GLU B C 1
ATOM 2568 O O . GLU B 1 86 ? -12.289 21.891 2.354 1 89.12 86 GLU B O 1
ATOM 2573 N N . HIS B 1 87 ? -10.18 22.469 1.983 1 88.94 87 HIS B N 1
ATOM 2574 C CA . HIS B 1 87 ? -10.133 21.766 0.709 1 88.94 87 HIS B CA 1
ATOM 2575 C C . HIS B 1 87 ? -9.367 20.453 0.833 1 88.94 87 HIS B C 1
ATOM 2577 O O . HIS B 1 87 ? -9.469 19.594 -0.041 1 88.94 87 HIS B O 1
ATOM 2583 N N . LEU B 1 88 ? -8.609 20.266 1.903 1 90.69 88 LEU B N 1
ATOM 2584 C CA . LEU B 1 88 ? -7.734 19.109 1.981 1 90.69 88 LEU B CA 1
ATOM 2585 C C . LEU B 1 88 ? -7.883 18.406 3.326 1 90.69 88 LEU B C 1
ATOM 2587 O O . LEU B 1 88 ? -7.793 19.047 4.379 1 90.69 88 LEU B O 1
ATOM 2591 N N . SER B 1 89 ? -8.094 17.109 3.244 1 92.25 89 SER B N 1
ATOM 2592 C CA . SER B 1 89 ? -8.125 16.266 4.438 1 92.25 89 SER B CA 1
ATOM 2593 C C . SER B 1 89 ? -7.297 15 4.25 1 92.25 89 SER B C 1
ATOM 2595 O O . SER B 1 89 ? -7.172 14.492 3.131 1 92.25 89 SER B O 1
ATOM 2597 N N . VAL B 1 90 ? -6.785 14.57 5.32 1 92.94 90 VAL B N 1
ATOM 2598 C CA . VAL B 1 90 ? -6.07 13.297 5.387 1 92.94 90 VAL B CA 1
ATOM 2599 C C . VAL B 1 90 ? -6.746 12.375 6.402 1 92.94 90 VAL B C 1
ATOM 2601 O O . VAL B 1 90 ? -7.066 12.797 7.516 1 92.94 90 VAL B O 1
ATOM 2604 N N . THR B 1 91 ? -7 11.188 6.008 1 95.38 91 THR B N 1
ATOM 2605 C CA . THR B 1 91 ? -7.676 10.211 6.855 1 95.38 91 THR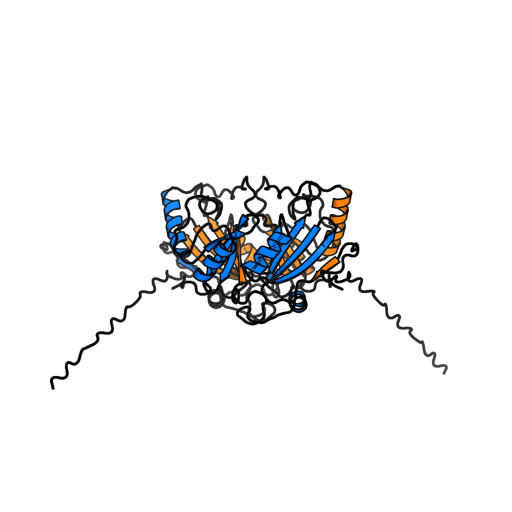 B CA 1
ATOM 2606 C C . THR B 1 91 ? -6.855 8.93 6.965 1 95.38 91 THR B C 1
ATOM 2608 O O . THR B 1 91 ? -6.305 8.445 5.973 1 95.38 91 THR B O 1
ATOM 2611 N N . TYR B 1 92 ? -6.777 8.391 8.211 1 94.88 92 TYR B N 1
ATOM 2612 C CA . TYR B 1 92 ? -6.102 7.113 8.43 1 94.88 92 TYR B CA 1
ATOM 2613 C C . TYR B 1 92 ? -7.082 6.051 8.914 1 94.88 92 TYR B C 1
ATOM 2615 O O . TYR B 1 92 ? -7.91 6.312 9.789 1 94.88 92 TYR B O 1
ATOM 2623 N N . LEU B 1 93 ? -6.977 4.926 8.305 1 94.62 93 LEU B N 1
ATOM 2624 C CA . LEU B 1 93 ? -7.676 3.715 8.719 1 94.62 93 LEU B CA 1
ATOM 2625 C C . LEU B 1 93 ? -6.688 2.592 9.023 1 94.62 93 LEU B C 1
ATOM 2627 O O . LEU B 1 93 ? -5.621 2.52 8.414 1 94.62 93 LEU B O 1
ATOM 2631 N N . GLY B 1 94 ? -7.043 1.737 9.945 1 91.06 94 GLY B N 1
ATOM 2632 C CA . GLY B 1 94 ? -6.266 0.542 10.234 1 91.06 94 GLY B CA 1
ATOM 2633 C C . GLY B 1 94 ? -7.098 -0.573 10.844 1 91.06 94 GLY B C 1
ATOM 2634 O O . GLY B 1 94 ? -8.25 -0.357 11.234 1 91.06 94 GLY B O 1
ATOM 2635 N N . HIS B 1 95 ? -6.578 -1.761 10.68 1 87.94 95 HIS B N 1
ATOM 2636 C CA . HIS B 1 95 ? -7.195 -2.867 11.398 1 87.94 95 HIS B CA 1
ATOM 2637 C C . HIS B 1 95 ? -6.762 -2.885 12.859 1 87.94 95 HIS B C 1
ATOM 2639 O O . HIS B 1 95 ? -5.621 -2.535 13.18 1 87.94 95 HIS B O 1
ATOM 2645 N N . SER B 1 96 ? -7.664 -3.152 13.742 1 75.44 96 SER B N 1
ATOM 2646 C CA . SER B 1 96 ? -7.316 -3.246 15.156 1 75.44 96 SER B CA 1
ATOM 2647 C C . SER B 1 96 ? -6.285 -4.34 15.398 1 75.44 96 SER B C 1
ATOM 2649 O O . SER B 1 96 ? -6.352 -5.414 14.789 1 75.44 96 SER B O 1
ATOM 2651 N N . GLN B 1 97 ? -4.988 -3.984 15.617 1 61.84 97 GLN B N 1
ATOM 2652 C CA . GLN B 1 97 ? -3.893 -4.906 15.898 1 61.84 97 GLN B CA 1
ATOM 2653 C C . GLN B 1 97 ? -4.094 -5.605 17.234 1 61.84 97 GLN B C 1
ATOM 2655 O O . GLN B 1 97 ? -3.172 -6.23 17.766 1 61.84 97 GLN B O 1
ATOM 2660 N N . GLY B 1 98 ? -5.129 -5.383 17.906 1 46.41 98 GLY B N 1
ATOM 2661 C CA . GLY B 1 98 ? -5.098 -6.156 19.141 1 46.41 98 GLY B CA 1
ATOM 2662 C C . GLY B 1 98 ? -4.578 -7.566 18.938 1 46.41 98 GLY B C 1
ATOM 2663 O O . GLY B 1 98 ? -4.438 -8.031 17.797 1 46.41 98 GLY B O 1
ATOM 2664 N N . GLY B 1 99 ? -4.094 -8.469 19.453 1 39.94 99 GLY B N 1
ATOM 2665 C CA . GLY B 1 99 ? -3.369 -9.727 19.438 1 39.94 99 GLY B CA 1
ATOM 2666 C C . GLY B 1 99 ? -3.096 -10.234 18.031 1 39.94 99 GLY B C 1
ATOM 2667 O O . GLY B 1 99 ? -3.357 -9.539 17.047 1 39.94 99 GLY B O 1
ATOM 2668 N N . ARG B 1 100 ? -2.363 -11.312 17.75 1 40.75 100 ARG B N 1
ATOM 2669 C CA . ARG B 1 100 ? -2.045 -12.055 16.531 1 40.75 100 ARG B CA 1
ATOM 2670 C C . ARG B 1 100 ? -3.072 -11.781 15.438 1 40.75 100 ARG B C 1
ATOM 2672 O O . ARG B 1 100 ? -2.717 -11.648 14.266 1 40.75 100 ARG B O 1
ATOM 2679 N N . ASN B 1 101 ? -4.328 -12.07 15.359 1 46.78 101 ASN B N 1
ATOM 2680 C CA . ASN B 1 101 ? -5.402 -12.18 14.375 1 46.78 101 ASN B CA 1
ATOM 2681 C C . ASN B 1 101 ? -6.387 -11.023 14.484 1 46.78 101 ASN B C 1
ATOM 2683 O O . ASN B 1 101 ? -7.504 -11.094 13.969 1 46.78 101 ASN B O 1
ATOM 2687 N N . GLY B 1 102 ? -5.941 -9.727 14.938 1 54.19 102 GLY B N 1
ATOM 2688 C CA . GLY B 1 102 ? -6.879 -8.617 14.945 1 54.19 102 GLY B CA 1
ATOM 2689 C C . GLY B 1 102 ? -8.047 -8.828 15.891 1 54.19 102 GLY B C 1
ATOM 2690 O O . GLY B 1 102 ? -9.133 -8.281 15.68 1 54.19 102 GLY B O 1
ATOM 2691 N N . SER B 1 103 ? -7.863 -9.719 16.828 1 56.19 103 SER B N 1
ATOM 2692 C CA . SER B 1 103 ? -9.039 -10.078 17.609 1 56.19 103 SER B CA 1
ATOM 2693 C C . SER B 1 103 ? -9.203 -9.156 18.812 1 56.19 103 SER B C 1
ATOM 2695 O O . SER B 1 103 ? -10.25 -9.156 19.469 1 56.19 103 SER B O 1
ATOM 2697 N N . ALA B 1 104 ? -8.18 -8.359 18.969 1 64.81 104 ALA B N 1
ATOM 2698 C CA . ALA B 1 104 ? -8.359 -7.586 20.203 1 64.81 104 ALA B CA 1
ATOM 2699 C C . ALA B 1 104 ? -8.953 -6.215 19.906 1 64.81 104 ALA B C 1
ATOM 2701 O O . ALA B 1 104 ? -8.664 -5.617 18.859 1 64.81 104 ALA B O 1
ATOM 2702 N N . TYR B 1 105 ? -9.906 -5.793 20.781 1 75.19 105 TYR B N 1
ATOM 2703 C CA . TYR B 1 105 ? -10.547 -4.488 20.688 1 75.19 105 TYR B CA 1
ATOM 2704 C C . TYR B 1 105 ? -9.586 -3.375 21.078 1 75.19 105 TYR B C 1
ATOM 2706 O O . TYR B 1 105 ? -8.781 -3.533 22 1 75.19 105 TYR B O 1
ATOM 2714 N N . GLN B 1 106 ? -9.508 -2.32 20.344 1 78.56 106 GLN B N 1
ATOM 2715 C CA . GLN B 1 106 ? -8.812 -1.069 20.625 1 78.56 106 GLN B CA 1
ATOM 2716 C C . GLN B 1 106 ? -9.727 0.132 20.391 1 78.56 106 GLN B C 1
ATOM 2718 O O . GLN B 1 106 ? -10.5 0.155 19.438 1 78.56 106 GLN B O 1
ATOM 2723 N N . THR B 1 107 ? -9.516 1.119 21.312 1 80.44 107 THR B N 1
ATOM 2724 C CA . THR B 1 107 ? -10.188 2.393 21.062 1 80.44 107 THR B CA 1
ATOM 2725 C C . THR B 1 107 ? -9.508 3.148 19.922 1 80.44 107 THR B C 1
ATOM 2727 O O . THR B 1 107 ? -8.383 2.818 19.531 1 80.44 107 THR B O 1
ATOM 2730 N N . ALA B 1 108 ? -10.219 4.109 19.406 1 79.5 108 ALA B N 1
ATOM 2731 C CA . ALA B 1 108 ? -9.625 4.957 18.375 1 79.5 108 ALA B CA 1
ATOM 2732 C C . ALA B 1 108 ? -8.359 5.645 18.891 1 79.5 108 ALA B C 1
ATOM 2734 O O . ALA B 1 108 ? -7.375 5.77 18.156 1 79.5 108 ALA B O 1
ATOM 2735 N N . GLU B 1 109 ? -8.422 6.059 20.141 1 78 109 GLU B N 1
ATOM 2736 C CA . GLU B 1 109 ? -7.258 6.715 20.734 1 78 109 GLU B CA 1
ATOM 2737 C C . GLU B 1 109 ? -6.066 5.762 20.812 1 78 109 GLU B C 1
ATOM 2739 O O . GLU B 1 109 ? -4.926 6.168 20.594 1 78 109 GLU B O 1
ATOM 2744 N N . GLU B 1 110 ? -6.367 4.559 21.219 1 77.69 110 GLU B N 1
ATOM 2745 C CA . GLU B 1 110 ? -5.301 3.561 21.281 1 77.69 110 GLU B CA 1
ATOM 2746 C C . GLU B 1 110 ? -4.715 3.287 19.906 1 77.69 110 GLU B C 1
ATOM 2748 O O . GLU B 1 110 ? -3.496 3.146 19.766 1 77.69 110 GLU B O 1
ATOM 2753 N N . LEU B 1 111 ? -5.578 3.189 18.938 1 77.69 111 LEU B N 1
ATOM 2754 C CA . LEU B 1 111 ? -5.121 3.023 17.562 1 77.69 111 LEU B CA 1
ATOM 2755 C C . LEU B 1 111 ? -4.238 4.195 17.141 1 77.69 111 LEU B C 1
ATOM 2757 O O . LEU B 1 111 ? -3.191 3.996 16.531 1 77.69 111 LEU B O 1
ATOM 2761 N N . LEU B 1 112 ? -4.664 5.328 17.484 1 78.44 112 LEU B N 1
ATOM 2762 C CA . LEU B 1 112 ? -3.936 6.539 17.125 1 78.44 112 LEU B CA 1
ATOM 2763 C C . LEU B 1 112 ? -2.557 6.559 17.781 1 78.44 112 LEU B C 1
ATOM 2765 O O . LEU B 1 112 ? -1.568 6.926 17.141 1 78.44 112 LEU B O 1
ATOM 2769 N N . ARG B 1 113 ? -2.475 6.191 19.031 1 77.38 113 ARG B N 1
ATOM 2770 C CA . ARG B 1 113 ? -1.207 6.168 19.75 1 77.38 113 ARG B CA 1
ATOM 2771 C C . ARG B 1 113 ? -0.215 5.219 19.094 1 77.38 113 ARG B C 1
ATOM 2773 O O . ARG B 1 113 ? 0.996 5.438 19.156 1 77.38 113 ARG B O 1
ATOM 2780 N N . ASN B 1 114 ? -0.771 4.246 18.422 1 78.81 114 ASN B N 1
ATOM 2781 C CA . ASN B 1 114 ? 0.091 3.229 17.828 1 78.81 114 ASN B CA 1
ATOM 2782 C C . ASN B 1 114 ? 0.268 3.453 16.328 1 78.81 114 ASN B C 1
ATOM 2784 O O . ASN B 1 114 ? 0.85 2.617 15.633 1 78.81 114 ASN B O 1
ATOM 2788 N N . LYS B 1 115 ? -0.151 4.543 15.812 1 77.88 115 LYS B N 1
ATOM 2789 C CA . LYS B 1 115 ? -0.167 4.809 14.383 1 77.88 115 LYS B CA 1
ATOM 2790 C C . LYS B 1 115 ? 1.229 4.668 13.781 1 77.88 115 LYS B C 1
ATOM 2792 O O . LYS B 1 115 ? 1.4 4.031 12.734 1 77.88 115 LYS B O 1
ATOM 2797 N N . GLN B 1 116 ? 2.215 5.215 14.523 1 78.62 116 GLN B N 1
ATOM 2798 C CA . GLN B 1 116 ? 3.572 5.215 13.984 1 78.62 116 GLN B CA 1
ATOM 2799 C C . GLN B 1 116 ? 4.25 3.867 14.203 1 78.62 116 GLN B C 1
ATOM 2801 O O . GLN B 1 116 ? 5.379 3.656 13.75 1 78.62 116 GLN B O 1
ATOM 2806 N N . ASN B 1 117 ? 3.582 3.012 14.852 1 77.19 117 ASN B N 1
ATOM 2807 C CA . ASN B 1 117 ? 4.133 1.683 15.102 1 77.19 117 ASN B CA 1
ATOM 2808 C C . ASN B 1 117 ? 3.266 0.592 14.477 1 77.19 117 ASN B C 1
ATOM 2810 O O . ASN B 1 117 ? 3.271 -0.55 14.938 1 77.19 117 ASN B O 1
ATOM 2814 N N . SER B 1 118 ? 2.535 0.955 13.594 1 78.81 118 SER B N 1
ATOM 2815 C CA . SER B 1 118 ? 1.655 0.003 12.922 1 78.81 118 SER B CA 1
ATOM 2816 C C . SER B 1 118 ? 1.982 -0.099 11.43 1 78.81 118 SER B C 1
ATOM 2818 O O . SER B 1 118 ? 2.297 0.905 10.789 1 78.81 118 SER B O 1
ATOM 2820 N N . ALA B 1 119 ? 1.917 -1.344 10.891 1 84.69 119 ALA B N 1
ATOM 2821 C CA . ALA B 1 119 ? 2.039 -1.564 9.453 1 84.69 119 ALA B CA 1
ATOM 2822 C C . ALA B 1 119 ? 0.674 -1.809 8.82 1 84.69 119 ALA B C 1
ATOM 2824 O O . ALA B 1 119 ? -0.283 -2.17 9.508 1 84.69 119 ALA B O 1
ATOM 2825 N N . GLY B 1 120 ? 0.582 -1.524 7.496 1 89.06 120 GLY B N 1
ATOM 2826 C CA . GLY B 1 120 ? -0.625 -1.853 6.754 1 89.06 120 GLY B CA 1
ATOM 2827 C C . GLY B 1 120 ? -1.742 -0.845 6.953 1 89.06 120 GLY B C 1
ATOM 2828 O O . GLY B 1 120 ? -2.92 -1.188 6.844 1 89.06 120 GLY B O 1
ATOM 2829 N N . LEU B 1 121 ? -1.431 0.365 7.363 1 92.56 121 LEU B N 1
ATOM 2830 C CA . LEU B 1 121 ? -2.445 1.408 7.465 1 92.56 121 LEU B CA 1
ATOM 2831 C C . LEU B 1 121 ? -2.822 1.935 6.082 1 92.56 121 LEU B C 1
ATOM 2833 O O . LEU B 1 121 ? -2.027 1.852 5.145 1 92.56 121 LEU B O 1
ATOM 2837 N N . LEU B 1 122 ? -4.023 2.369 5.98 1 96.25 122 LEU B N 1
ATOM 2838 C CA . LEU B 1 122 ? -4.531 3.018 4.773 1 96.25 122 LEU B CA 1
ATOM 2839 C C . LEU B 1 122 ? -4.746 4.508 5.008 1 96.25 122 LEU B C 1
ATOM 2841 O O . LEU B 1 122 ? -5.43 4.902 5.957 1 96.25 122 LEU B O 1
ATOM 2845 N N . GLU B 1 123 ? -4.109 5.297 4.238 1 95.75 123 GLU B N 1
ATOM 2846 C CA . GLU B 1 123 ? -4.297 6.742 4.266 1 95.75 123 GLU B CA 1
ATOM 2847 C C . GLU B 1 123 ? -5.102 7.219 3.057 1 95.75 123 GLU B C 1
ATOM 2849 O O . GLU B 1 123 ? -4.836 6.801 1.928 1 95.75 123 GLU B O 1
ATOM 2854 N N . PHE B 1 124 ? -6.086 8.047 3.299 1 93.94 124 PHE B N 1
ATOM 2855 C CA . PHE B 1 124 ? -6.773 8.75 2.223 1 93.94 124 PHE B CA 1
ATOM 2856 C C . PHE B 1 124 ? -6.375 10.219 2.197 1 93.94 124 PHE B C 1
ATOM 2858 O O . PHE B 1 124 ? -6.34 10.875 3.238 1 93.94 124 PHE B O 1
ATOM 2865 N N . VAL B 1 125 ? -6.047 10.633 1.068 1 91.19 125 VAL B N 1
ATOM 2866 C CA . VAL B 1 125 ? -5.953 12.055 0.779 1 91.19 125 VAL B CA 1
ATOM 2867 C C . VAL B 1 125 ? -7.176 12.508 -0.016 1 91.19 125 VAL B C 1
ATOM 2869 O O . VAL B 1 125 ? -7.504 11.914 -1.048 1 91.19 125 VAL B O 1
ATOM 2872 N N . TYR B 1 126 ? -7.848 13.547 0.465 1 90.19 126 TYR B N 1
ATOM 2873 C CA . TYR B 1 126 ? -9.102 13.984 -0.147 1 90.19 126 TYR B CA 1
ATOM 2874 C C . TYR B 1 126 ? -9.078 15.484 -0.415 1 90.19 126 TYR B C 1
ATOM 2876 O O . TYR B 1 126 ? -8.969 16.281 0.515 1 90.19 126 TYR B O 1
ATOM 2884 N N . PHE B 1 127 ? -9.188 15.805 -1.644 1 86.56 127 PHE B N 1
ATOM 2885 C CA . PHE B 1 127 ? -9.469 17.188 -2.037 1 86.56 127 PHE B CA 1
ATOM 2886 C C . PHE B 1 127 ? -10.969 17.391 -2.225 1 86.56 127 PHE B C 1
ATOM 2888 O O . PHE B 1 127 ? -11.594 16.734 -3.059 1 86.56 127 PHE B O 1
ATOM 2895 N N . ASN B 1 128 ? -11.43 18.219 -1.418 1 86.38 128 ASN B N 1
ATOM 2896 C CA . ASN B 1 128 ? -12.844 18.562 -1.549 1 86.38 128 ASN B CA 1
ATOM 2897 C C . ASN B 1 128 ? -13.117 19.344 -2.826 1 86.38 128 ASN B C 1
ATOM 2899 O O . ASN B 1 128 ? -12.789 20.531 -2.916 1 86.38 128 ASN B O 1
ATOM 2903 N N . ARG B 1 129 ? -13.812 18.719 -3.732 1 80.25 129 ARG B N 1
ATOM 2904 C CA . ARG B 1 129 ? -14.023 19.312 -5.051 1 80.25 129 ARG B CA 1
ATOM 2905 C C . ARG B 1 129 ? -15.492 19.672 -5.254 1 80.25 129 ARG B C 1
ATOM 2907 O O . ARG B 1 129 ? -15.9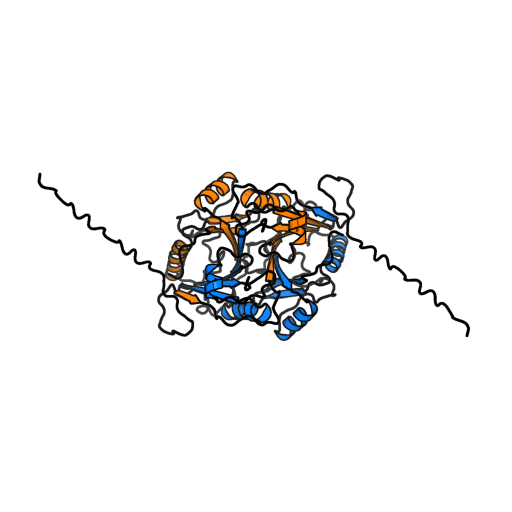61 19.781 -6.391 1 80.25 129 ARG B O 1
ATOM 2914 N N . THR B 1 130 ? -16.172 19.766 -4.199 1 78.06 130 THR B N 1
ATOM 2915 C CA . THR B 1 130 ? -17.609 20.062 -4.285 1 78.06 130 THR B CA 1
ATOM 2916 C C . THR B 1 130 ? -17.844 21.375 -5.023 1 78.06 130 THR B C 1
ATOM 2918 O O . THR B 1 130 ? -18.859 21.547 -5.707 1 78.06 130 THR B O 1
ATOM 2921 N N . SER B 1 131 ? -16.891 22.312 -4.875 1 76.12 131 SER B N 1
ATOM 2922 C CA . SER B 1 131 ? -17.047 23.625 -5.496 1 76.12 131 SER B CA 1
ATOM 2923 C C . SER B 1 131 ? -17.031 23.516 -7.016 1 76.12 131 SER B C 1
ATOM 2925 O O . SER B 1 131 ? -17.484 24.438 -7.707 1 76.12 131 SER B O 1
ATOM 2927 N N . ILE B 1 132 ? -16.531 22.391 -7.598 1 75.44 132 ILE B N 1
ATOM 2928 C CA . ILE B 1 132 ? -16.516 22.219 -9.047 1 75.44 132 ILE B CA 1
ATOM 2929 C C . ILE B 1 132 ? -17.422 21.062 -9.438 1 75.44 132 ILE B C 1
ATOM 2931 O O . ILE B 1 132 ? -17.141 20.344 -10.406 1 75.44 132 ILE B O 1
ATOM 2935 N N . GLY B 1 133 ? -18.344 20.781 -8.734 1 75.31 133 GLY B N 1
ATOM 2936 C CA . GLY B 1 133 ? -19.375 19.812 -9.07 1 75.31 133 GLY B CA 1
ATOM 2937 C C . GLY B 1 133 ? -19 18.391 -8.672 1 75.31 133 GLY B C 1
ATOM 2938 O O . GLY B 1 133 ? -19.656 17.438 -9.109 1 75.31 133 GLY B O 1
ATOM 2939 N N . GLY B 1 134 ? -17.891 18.297 -8.016 1 72.56 134 GLY B N 1
ATOM 2940 C CA . GLY B 1 134 ? -17.516 16.984 -7.527 1 72.56 134 GLY B CA 1
ATOM 2941 C C . GLY B 1 134 ? -16.969 16.078 -8.609 1 72.56 134 GLY B C 1
ATOM 2942 O O . GLY B 1 134 ? -17.141 14.852 -8.547 1 72.56 134 GLY B O 1
ATOM 2943 N N . GLU B 1 135 ? -16.406 16.594 -9.703 1 74.44 135 GLU B N 1
ATOM 2944 C CA . GLU B 1 135 ? -15.828 15.797 -10.781 1 74.44 135 GLU B CA 1
ATOM 2945 C C . GLU B 1 135 ? -14.703 14.898 -10.266 1 74.44 135 GLU B C 1
ATOM 2947 O O . GLU B 1 135 ? -13.898 15.32 -9.438 1 74.44 135 GLU B O 1
ATOM 2952 N N . PRO B 1 136 ? -14.789 13.68 -10.719 1 71.88 136 PRO B N 1
ATOM 2953 C CA . PRO B 1 136 ? -13.75 12.766 -10.266 1 71.88 136 PRO B CA 1
ATOM 2954 C C . PRO B 1 136 ? -12.344 13.219 -10.672 1 71.88 136 PRO B C 1
ATOM 2956 O O . PRO B 1 136 ? -12.195 14.047 -11.57 1 71.88 136 PRO B O 1
ATOM 2959 N N . ILE B 1 137 ? -11.32 12.703 -9.898 1 68.44 137 ILE B N 1
ATOM 2960 C CA . ILE B 1 137 ? -9.922 12.977 -10.195 1 68.44 137 ILE B CA 1
ATOM 2961 C C . ILE B 1 137 ? -9.586 12.484 -11.602 1 68.44 137 ILE B C 1
ATOM 2963 O O . ILE B 1 137 ? -9.859 11.336 -11.945 1 68.44 137 ILE B O 1
ATOM 2967 N N . PRO B 1 138 ? -9.125 13.414 -12.344 1 61.78 138 PRO B N 1
ATOM 2968 C CA . PRO B 1 138 ? -8.773 12.984 -13.695 1 61.78 138 PRO B CA 1
ATOM 2969 C C . PRO B 1 138 ? -7.59 12.016 -13.719 1 61.78 138 PRO B C 1
ATOM 2971 O O . PRO B 1 138 ? -6.789 11.992 -12.773 1 61.78 138 PRO B O 1
ATOM 2974 N N . GLY B 1 139 ? -7.629 11.023 -14.625 1 57.31 139 GLY B N 1
ATOM 2975 C CA . GLY B 1 139 ? -6.465 10.188 -14.867 1 57.31 139 GLY B CA 1
ATOM 2976 C C . GLY B 1 139 ? -5.27 10.969 -15.383 1 57.31 139 GLY B C 1
ATOM 2977 O O . GLY B 1 139 ? -5.406 12.109 -15.82 1 57.31 139 GLY B O 1
ATOM 2978 N N . SER B 1 140 ? -4.051 10.656 -14.891 1 52.53 140 SER B N 1
ATOM 2979 C CA . SER B 1 140 ? -2.828 11.297 -15.367 1 52.53 140 SER B CA 1
ATOM 2980 C C . SER B 1 140 ? -2.439 10.773 -16.75 1 52.53 140 SER B C 1
ATOM 2982 O O . SER B 1 140 ? -2.658 9.602 -17.062 1 52.53 140 SER B O 1
ATOM 2984 N N . ASP B 1 141 ? -2.104 11.648 -17.703 1 47.41 141 ASP B N 1
ATOM 2985 C CA . ASP B 1 141 ? -1.555 11.258 -19 1 47.41 141 ASP B CA 1
ATOM 2986 C C . ASP B 1 141 ? -0.243 10.492 -18.828 1 47.41 141 ASP B C 1
ATOM 2988 O O . ASP B 1 141 ? 0.204 9.812 -19.75 1 47.41 141 ASP B O 1
ATOM 2992 N N . VAL B 1 142 ? 0.495 10.688 -17.781 1 50.47 142 VAL B N 1
ATOM 2993 C CA . VAL B 1 142 ? 1.745 9.984 -17.516 1 50.47 142 VAL B CA 1
ATOM 2994 C C . VAL B 1 142 ? 1.565 9.055 -16.312 1 50.47 142 VAL B C 1
ATOM 2996 O O . VAL B 1 142 ? 0.931 9.43 -15.32 1 50.47 142 VAL B O 1
ATOM 2999 N N . ARG B 1 143 ? 1.958 7.809 -16.688 1 56 143 ARG B N 1
ATOM 3000 C CA . ARG B 1 143 ? 1.868 6.875 -15.57 1 56 143 ARG B CA 1
ATOM 3001 C C . ARG B 1 143 ? 2.566 7.434 -14.336 1 56 143 ARG B C 1
ATOM 3003 O O . ARG B 1 143 ? 3.768 7.707 -14.367 1 56 143 ARG B O 1
ATOM 3010 N N . THR B 1 144 ? 1.73 7.777 -13.367 1 61.28 144 THR B N 1
ATOM 3011 C CA . THR B 1 144 ? 2.268 8.422 -12.172 1 61.28 144 THR B CA 1
ATOM 3012 C C . THR B 1 144 ? 2.615 7.383 -11.109 1 61.28 144 THR B C 1
ATOM 3014 O O . THR B 1 144 ? 3.359 7.672 -10.172 1 61.28 144 THR B O 1
ATOM 3017 N N . SER B 1 145 ? 2.119 6.156 -11.453 1 71.25 145 SER B N 1
ATOM 3018 C CA . SER B 1 145 ? 2.432 5.109 -10.484 1 71.25 145 SER B CA 1
ATOM 3019 C C . SER B 1 145 ? 2.34 3.725 -11.117 1 71.25 145 SER B C 1
ATOM 3021 O O . SER B 1 145 ? 1.646 3.539 -12.125 1 71.25 145 SER B O 1
ATOM 3023 N N . THR B 1 146 ? 3.135 2.822 -10.609 1 79.81 146 THR B N 1
ATOM 3024 C CA . THR B 1 146 ? 3.086 1.443 -11.086 1 79.81 146 THR B CA 1
ATOM 3025 C C . THR B 1 146 ? 2.279 0.57 -10.133 1 79.81 146 THR B C 1
ATOM 3027 O O . THR B 1 146 ? 2.371 -0.659 -10.18 1 79.81 146 THR B O 1
ATOM 3030 N N . PHE B 1 147 ? 1.515 1.314 -9.352 1 86.25 147 PHE B N 1
ATOM 3031 C CA . PHE B 1 147 ? 0.68 0.588 -8.398 1 86.25 147 PHE B CA 1
ATOM 3032 C C . PHE B 1 147 ? -0.198 -0.43 -9.117 1 86.25 147 PHE B C 1
ATOM 3034 O O . PHE B 1 147 ? -0.793 -0.124 -10.156 1 86.25 147 PHE B O 1
ATOM 3041 N N . SER B 1 148 ? -0.2 -1.634 -8.531 1 87.69 148 SER B N 1
ATOM 3042 C CA . SER B 1 148 ? -1 -2.711 -9.102 1 87.69 148 SER B CA 1
ATOM 3043 C C . SER B 1 148 ? -2.254 -2.969 -8.273 1 87.69 148 SER B C 1
ATOM 3045 O O . SER B 1 148 ? -3.363 -2.645 -8.703 1 87.69 148 SER B O 1
ATOM 3047 N N . HIS B 1 149 ? -2.045 -3.43 -7.078 1 91.38 149 HIS B N 1
ATOM 3048 C CA . HIS B 1 149 ? -3.203 -3.756 -6.25 1 91.38 149 HIS B CA 1
ATOM 3049 C C . HIS B 1 149 ? -2.834 -3.783 -4.77 1 91.38 149 HIS B C 1
ATOM 3051 O O . HIS B 1 149 ? -1.657 -3.666 -4.418 1 91.38 149 HIS B O 1
ATOM 3057 N N . VAL B 1 150 ? -3.912 -3.934 -3.959 1 93.56 150 VAL B N 1
ATOM 3058 C CA . VAL B 1 150 ? -3.766 -4.18 -2.527 1 93.56 150 VAL B CA 1
ATOM 3059 C C . VAL B 1 150 ? -4.184 -5.613 -2.205 1 93.56 150 VAL B C 1
ATOM 3061 O O . VAL B 1 150 ? -5.199 -6.098 -2.707 1 93.56 150 VAL B O 1
ATOM 3064 N N . GLY B 1 151 ? -3.367 -6.219 -1.359 1 95.69 151 GLY B N 1
ATOM 3065 C CA . GLY B 1 151 ? -3.693 -7.559 -0.899 1 95.69 151 GLY B CA 1
ATOM 3066 C C . GLY B 1 151 ? -4.305 -7.582 0.489 1 95.69 151 GLY B C 1
ATOM 3067 O O . GLY B 1 151 ? -3.754 -7 1.425 1 95.69 151 GLY B O 1
ATOM 3068 N N . ILE B 1 152 ? -5.422 -8.258 0.603 1 95.56 152 ILE B N 1
ATOM 3069 C CA . ILE B 1 152 ? -6.141 -8.367 1.868 1 95.56 152 ILE B CA 1
ATOM 3070 C C . ILE B 1 152 ? -6.301 -9.836 2.244 1 95.56 152 ILE B C 1
ATOM 3072 O O . ILE B 1 152 ? -6.805 -10.633 1.45 1 95.56 152 ILE B O 1
ATOM 3076 N N . ILE B 1 153 ? -5.879 -10.172 3.441 1 93.38 153 ILE B N 1
ATOM 3077 C CA . ILE B 1 153 ? -6.039 -11.531 3.947 1 93.38 153 ILE B CA 1
ATOM 3078 C C . ILE B 1 153 ? -7.402 -11.68 4.613 1 93.38 153 ILE B C 1
ATOM 3080 O O . ILE B 1 153 ? -7.84 -10.789 5.352 1 93.38 153 ILE B O 1
ATOM 3084 N N . VAL B 1 154 ? -8 -12.758 4.355 1 93.94 154 VAL B N 1
ATOM 3085 C CA . VAL B 1 154 ? -9.258 -13.102 5.02 1 93.94 154 VAL B CA 1
ATOM 3086 C C . VAL B 1 154 ? -9.227 -14.562 5.461 1 93.94 154 VAL B C 1
ATOM 3088 O O . VAL B 1 154 ? -8.586 -15.398 4.82 1 93.94 154 VAL B O 1
ATOM 3091 N N . PRO B 1 155 ? -9.992 -14.883 6.527 1 91.94 155 PRO B N 1
ATOM 3092 C CA . PRO B 1 155 ? -10 -16.266 7.004 1 91.94 155 PRO B CA 1
ATOM 3093 C C . PRO B 1 155 ? -10.75 -17.219 6.062 1 91.94 155 PRO B C 1
ATOM 3095 O O . PRO B 1 155 ? -10.391 -18.391 5.949 1 91.94 155 PRO B O 1
ATOM 3098 N N . ASP B 1 156 ? -11.805 -16.75 5.395 1 94.31 156 ASP B N 1
ATOM 3099 C CA . ASP B 1 156 ? -12.68 -17.578 4.559 1 94.31 156 ASP B CA 1
ATOM 3100 C C . ASP B 1 156 ? -13.086 -16.828 3.295 1 94.31 156 ASP B C 1
ATOM 3102 O O . ASP B 1 156 ? -14.055 -16.062 3.305 1 94.31 156 ASP B O 1
ATOM 3106 N N . PRO B 1 157 ? -12.43 -17.125 2.205 1 95.81 157 PRO B N 1
ATOM 3107 C CA . PRO B 1 157 ? -12.727 -16.406 0.967 1 95.81 157 PRO B CA 1
ATOM 3108 C C . PRO B 1 157 ? -14.172 -16.609 0.5 1 95.81 157 PRO B C 1
ATOM 3110 O O . PRO B 1 157 ? -14.773 -15.688 -0.065 1 95.81 157 PRO B O 1
ATOM 3113 N N . LYS B 1 15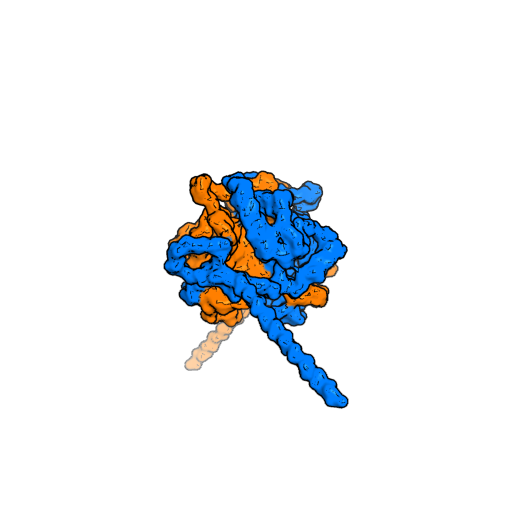8 ? -14.711 -17.797 0.67 1 96.94 158 LYS B N 1
ATOM 3114 C CA . LYS B 1 158 ? -16.094 -18.031 0.257 1 96.94 158 LYS B CA 1
ATOM 3115 C C . LYS B 1 158 ? -17.047 -17.125 1.016 1 96.94 158 LYS B C 1
ATOM 3117 O O . LYS B 1 158 ? -17.922 -16.484 0.413 1 96.94 158 LYS B O 1
ATOM 3122 N N . ALA B 1 159 ? -16.906 -17.078 2.258 1 97.5 159 ALA B N 1
ATOM 3123 C CA . ALA B 1 159 ? -17.734 -16.203 3.076 1 97.5 159 ALA B CA 1
ATOM 3124 C C . ALA B 1 159 ? -17.516 -14.742 2.707 1 97.5 159 ALA B C 1
ATOM 3126 O O . ALA B 1 159 ? -18.469 -13.953 2.676 1 97.5 159 ALA B O 1
ATOM 3127 N N . THR B 1 160 ? -16.312 -14.406 2.469 1 97.88 160 THR B N 1
ATOM 3128 C CA . THR B 1 160 ? -16 -13.031 2.107 1 97.88 160 THR B CA 1
ATOM 3129 C C . THR B 1 160 ? -16.641 -12.664 0.769 1 97.88 160 THR B C 1
ATOM 3131 O O . THR B 1 160 ? -17.141 -11.555 0.601 1 97.88 160 THR B O 1
ATOM 3134 N N . GLN B 1 161 ? -16.594 -13.562 -0.17 1 98.19 161 GLN B N 1
ATOM 3135 C CA . GLN B 1 161 ? -17.234 -13.312 -1.455 1 98.19 161 GLN B CA 1
ATOM 3136 C C . GLN B 1 161 ? -18.719 -13 -1.276 1 98.19 161 GLN B C 1
ATOM 3138 O O . GLN B 1 161 ? -19.234 -12.047 -1.871 1 98.19 161 GLN B O 1
ATOM 3143 N N . ALA B 1 162 ? -19.359 -13.797 -0.517 1 98.31 162 ALA B N 1
ATOM 3144 C CA . ALA B 1 162 ? -20.781 -13.555 -0.24 1 98.31 162 ALA B CA 1
ATOM 3145 C C . ALA B 1 162 ? -20.984 -12.164 0.37 1 98.31 162 ALA B C 1
ATOM 3147 O O . ALA B 1 162 ? -21.938 -11.461 0.015 1 98.31 162 ALA B O 1
ATOM 3148 N N . ARG B 1 163 ? -20.141 -11.789 1.224 1 97.94 163 ARG B N 1
ATOM 3149 C CA . ARG B 1 163 ? -20.203 -10.477 1.862 1 97.94 163 ARG B CA 1
ATOM 3150 C C . ARG B 1 163 ? -20.016 -9.359 0.841 1 97.94 163 ARG B C 1
ATOM 3152 O O . ARG B 1 163 ? -20.75 -8.367 0.858 1 97.94 163 ARG B O 1
ATOM 3159 N N . LEU B 1 164 ? -19.016 -9.508 0.004 1 98.5 164 LEU B N 1
ATOM 3160 C CA . LEU B 1 164 ? -18.797 -8.516 -1.04 1 98.5 164 LEU B CA 1
ATOM 3161 C C . LEU B 1 164 ? -20.031 -8.336 -1.904 1 98.5 164 LEU B C 1
ATOM 3163 O O . LEU B 1 164 ? -20.406 -7.211 -2.234 1 98.5 164 LEU B O 1
ATOM 3167 N N . GLU B 1 165 ? -20.594 -9.406 -2.252 1 98.06 165 GLU B N 1
ATOM 3168 C CA . GLU B 1 165 ? -21.812 -9.359 -3.055 1 98.06 165 GLU B CA 1
ATOM 3169 C C . GLU B 1 165 ? -22.938 -8.664 -2.299 1 98.06 165 GLU B C 1
ATOM 3171 O O . GLU B 1 165 ? -23.672 -7.855 -2.873 1 98.06 165 GLU B O 1
ATOM 3176 N N . GLU B 1 166 ? -23.109 -8.977 -1.058 1 97.62 166 GLU B N 1
ATOM 3177 C CA . GLU B 1 166 ? -24.125 -8.344 -0.226 1 97.62 166 GLU B CA 1
ATOM 3178 C C . GLU B 1 166 ? -23.953 -6.828 -0.193 1 97.62 166 GLU B C 1
ATOM 3180 O O . GLU B 1 166 ? -24.938 -6.086 -0.193 1 97.62 166 GLU B O 1
ATOM 3185 N N . PHE B 1 167 ? -22.734 -6.383 -0.192 1 97.88 167 PHE B N 1
ATOM 3186 C CA . PHE B 1 167 ? -22.453 -4.953 -0.09 1 97.88 167 PHE B CA 1
ATOM 3187 C C . PHE B 1 167 ? -22.406 -4.312 -1.472 1 97.88 167 PHE B C 1
ATOM 3189 O O . PHE B 1 167 ? -22.125 -3.117 -1.598 1 97.88 167 PHE B O 1
ATOM 3196 N N . GLY B 1 168 ? -22.594 -5.109 -2.529 1 97.62 168 GLY B N 1
ATOM 3197 C CA . GLY B 1 168 ? -22.641 -4.578 -3.883 1 97.62 168 GLY B CA 1
ATOM 3198 C C . GLY B 1 168 ? -21.281 -4.23 -4.438 1 97.62 168 GLY B C 1
ATOM 3199 O O . GLY B 1 168 ? -21.156 -3.336 -5.281 1 97.62 168 GLY B O 1
ATOM 3200 N N . VAL B 1 169 ? -20.297 -4.895 -3.984 1 97.75 169 VAL B N 1
ATOM 3201 C CA . VAL B 1 169 ? -18.938 -4.645 -4.449 1 97.75 169 VAL B CA 1
ATOM 3202 C C . VAL B 1 169 ? -18.75 -5.227 -5.852 1 97.75 169 VAL B C 1
ATOM 3204 O O . VAL B 1 169 ? -19.234 -6.32 -6.141 1 97.75 169 VAL B O 1
ATOM 3207 N N . THR B 1 170 ? -18.078 -4.469 -6.707 1 95.81 170 THR B N 1
ATOM 3208 C CA . THR B 1 170 ? -17.719 -4.977 -8.031 1 95.81 170 THR B CA 1
ATOM 3209 C C . THR B 1 170 ? -16.672 -6.074 -7.922 1 95.81 170 THR B C 1
ATOM 3211 O O . THR B 1 170 ? -15.555 -5.828 -7.449 1 95.81 170 THR B O 1
ATOM 3214 N N . ILE B 1 171 ? -17.047 -7.277 -8.375 1 96.5 171 ILE B N 1
ATOM 3215 C CA . ILE B 1 171 ? -16.125 -8.414 -8.336 1 96.5 171 ILE B CA 1
ATOM 3216 C C . ILE B 1 171 ? -15.695 -8.766 -9.758 1 96.5 171 ILE B C 1
ATOM 3218 O O . ILE B 1 171 ? -16.531 -8.969 -10.641 1 96.5 171 ILE B O 1
ATOM 3222 N N . TYR B 1 172 ? -14.398 -8.805 -9.984 1 93.12 172 TYR B N 1
ATOM 3223 C CA . TYR B 1 172 ? -13.859 -9.109 -11.305 1 93.12 172 TYR B CA 1
ATOM 3224 C C . TYR B 1 172 ? -13.586 -10.602 -11.453 1 93.12 172 TYR B C 1
ATOM 3226 O O . TYR B 1 172 ? -13.633 -11.141 -12.562 1 93.12 172 TYR B O 1
ATOM 3234 N N . LYS B 1 173 ? -13.211 -11.258 -10.422 1 95.44 173 LYS B N 1
ATOM 3235 C CA . LYS B 1 173 ? -12.938 -12.695 -10.391 1 95.44 173 LYS B CA 1
ATOM 3236 C C . LYS B 1 173 ? -13.414 -13.312 -9.078 1 95.44 173 LYS B C 1
ATOM 3238 O O . LYS B 1 173 ? -12.984 -12.898 -7.996 1 95.44 173 LYS B O 1
ATOM 3243 N N . LYS B 1 174 ? -14.289 -14.234 -9.188 1 97.38 174 LYS B N 1
ATOM 3244 C CA . LYS B 1 174 ? -14.758 -14.992 -8.031 1 97.38 174 LYS B CA 1
ATOM 3245 C C . LYS B 1 174 ? -13.836 -16.172 -7.734 1 97.38 174 LYS B C 1
ATOM 3247 O O . LYS B 1 174 ? -12.992 -16.531 -8.555 1 97.38 174 LYS B O 1
ATOM 3252 N N . ILE B 1 175 ? -14 -16.734 -6.484 1 96.12 175 ILE B N 1
ATOM 3253 C CA . ILE B 1 175 ? -13.211 -17.906 -6.137 1 96.12 175 ILE B CA 1
ATOM 3254 C C . ILE B 1 175 ? -13.484 -19.031 -7.137 1 96.12 175 ILE B C 1
ATOM 3256 O O . ILE B 1 175 ? -14.602 -19.172 -7.629 1 96.12 175 ILE B O 1
ATOM 3260 N N . ALA B 1 176 ? -12.477 -19.781 -7.422 1 94.12 176 ALA B N 1
ATOM 3261 C CA . ALA B 1 176 ? -12.539 -21 -8.219 1 94.12 176 ALA B CA 1
ATOM 3262 C C . ALA B 1 176 ? -12.852 -20.688 -9.68 1 94.12 176 ALA B C 1
ATOM 3264 O O . ALA B 1 176 ? -13.109 -21.594 -10.477 1 94.12 176 ALA B O 1
ATOM 3265 N N . GLU B 1 177 ? -12.969 -19.422 -10.07 1 95.62 177 GLU B N 1
ATOM 3266 C CA . GLU B 1 177 ? -13.102 -19.031 -11.477 1 95.62 177 GLU B CA 1
ATOM 3267 C C . GLU B 1 177 ? -11.742 -18.766 -12.102 1 95.62 177 GLU B C 1
ATOM 3269 O O . GLU B 1 177 ? -10.812 -18.328 -11.414 1 95.62 177 GLU B O 1
ATOM 3274 N N . PRO B 1 178 ? -11.672 -19 -13.383 1 93.62 178 PRO B N 1
ATOM 3275 C CA . PRO B 1 178 ? -10.414 -18.672 -14.047 1 93.62 178 PRO B CA 1
ATOM 3276 C C . PRO B 1 178 ? -10.148 -17.172 -14.102 1 93.62 178 PRO B C 1
ATOM 3278 O O . PRO B 1 178 ? -11.07 -16.375 -13.922 1 93.62 178 PRO B O 1
ATOM 3281 N N . MET B 1 179 ? -8.859 -16.844 -14.328 1 91.62 179 MET B N 1
ATOM 3282 C CA . MET B 1 179 ? -8.547 -15.438 -14.562 1 91.62 179 MET B CA 1
ATOM 3283 C C . MET B 1 179 ? -9.312 -14.898 -15.766 1 91.62 179 MET B C 1
ATOM 3285 O O . MET B 1 179 ? -9.352 -15.539 -16.812 1 91.62 179 MET B O 1
ATOM 3289 N N . PRO B 1 180 ? -9.883 -13.75 -15.562 1 89.31 180 PRO B N 1
ATOM 3290 C CA . PRO B 1 180 ? -10.578 -13.172 -16.719 1 89.31 180 PRO B CA 1
ATOM 3291 C C . PRO B 1 180 ? -9.625 -12.773 -17.844 1 89.31 180 PRO B C 1
ATOM 3293 O O . PRO B 1 180 ? -8.508 -12.312 -17.578 1 89.31 180 PRO B O 1
ATOM 3296 N N . LYS B 1 181 ? -10.117 -12.844 -19.016 1 80.94 181 LYS B N 1
ATOM 3297 C CA . LYS B 1 181 ? -9.305 -12.5 -20.172 1 80.94 181 LYS B CA 1
ATOM 3298 C C . LYS B 1 181 ? -9.594 -11.078 -20.641 1 80.94 181 LYS B C 1
ATOM 3300 O O . LYS B 1 181 ? -8.852 -10.523 -21.453 1 80.94 181 LYS B O 1
ATOM 3305 N N . ASP B 1 182 ? -10.656 -10.547 -20.141 1 77.38 182 ASP B N 1
ATOM 3306 C CA . ASP B 1 182 ? -11.055 -9.188 -20.484 1 77.38 182 ASP B CA 1
ATOM 3307 C C . ASP B 1 182 ? -11.242 -8.336 -19.234 1 77.38 182 ASP B C 1
ATOM 3309 O O . ASP B 1 182 ? -11.195 -8.844 -18.125 1 77.38 182 ASP B O 1
ATOM 3313 N N . GLY B 1 183 ? -11.305 -7.004 -19.5 1 75.44 183 GLY B N 1
ATOM 3314 C CA . GLY B 1 183 ? -11.516 -6.121 -18.359 1 75.44 183 GLY B CA 1
ATOM 3315 C C . GLY B 1 183 ? -10.227 -5.762 -17.641 1 75.44 183 GLY B C 1
ATOM 3316 O O . GLY B 1 183 ? -9.141 -5.895 -18.203 1 75.44 183 GLY B O 1
ATOM 3317 N N . PRO B 1 184 ? -10.328 -5.309 -16.359 1 74.31 184 PRO B N 1
ATOM 3318 C CA . PRO B 1 184 ? -9.164 -4.789 -15.648 1 74.31 184 PRO B CA 1
ATOM 3319 C C . PRO B 1 184 ? -8.102 -5.855 -15.391 1 74.31 184 PRO B C 1
ATOM 3321 O O . PRO B 1 184 ? -6.926 -5.531 -15.195 1 74.31 184 PRO B O 1
ATOM 3324 N N . LEU B 1 185 ? -8.484 -7.16 -15.383 1 76.62 185 LEU B N 1
ATOM 3325 C CA . LEU B 1 185 ? -7.523 -8.227 -15.109 1 76.62 185 LEU B CA 1
ATOM 3326 C C . LEU B 1 185 ? -7.039 -8.875 -16.406 1 76.62 185 LEU B C 1
ATOM 3328 O O . LEU B 1 185 ? -6.141 -9.719 -16.375 1 76.62 185 LEU B O 1
ATOM 3332 N N . GLY B 1 186 ? -7.73 -8.648 -17.516 1 69.31 186 GLY B N 1
ATOM 3333 C CA . GLY B 1 186 ? -7.395 -9.273 -18.781 1 69.31 186 GLY B CA 1
ATOM 3334 C C . GLY B 1 186 ? -6.375 -8.484 -19.578 1 69.31 186 GLY B C 1
ATOM 3335 O O . GLY B 1 186 ? -5.707 -9.031 -20.453 1 69.31 186 GLY B O 1
ATOM 3336 N N . THR B 1 187 ? -6.594 -7.125 -19.562 1 56.56 187 THR B N 1
ATOM 3337 C CA . THR B 1 187 ? -5.703 -6.32 -20.391 1 56.56 187 THR B CA 1
ATOM 3338 C C . THR B 1 187 ? -4.297 -6.293 -19.797 1 56.56 187 THR B C 1
ATOM 3340 O O . THR B 1 187 ? -4.121 -6.43 -18.594 1 56.56 187 THR B O 1
ATOM 3343 N N . PRO B 1 188 ? -3.369 -6.48 -20.844 1 48.91 188 PRO B N 1
ATOM 3344 C CA . PRO B 1 188 ? -2.016 -6.293 -20.312 1 48.91 188 PRO B CA 1
ATOM 3345 C C . PRO B 1 188 ? -1.895 -5.059 -19.422 1 48.91 188 PRO B C 1
ATOM 3347 O O . PRO B 1 188 ? -2.289 -3.961 -19.812 1 48.91 188 PRO B O 1
ATOM 3350 N N . PHE B 1 189 ? -2.465 -5.039 -18.359 1 51.47 189 PHE B N 1
ATOM 3351 C CA . PHE B 1 189 ? -2.098 -3.904 -17.516 1 51.47 189 PHE B CA 1
ATOM 3352 C C . PHE B 1 189 ? -2.496 -4.156 -16.062 1 51.47 189 PHE B C 1
ATOM 3354 O O . PHE B 1 189 ? -1.97 -3.521 -15.148 1 51.47 189 PHE B O 1
ATOM 3361 N N . ALA B 1 190 ? -3.592 -4.688 -15.844 1 53.94 190 ALA B N 1
ATOM 3362 C CA . ALA B 1 190 ? -3.887 -4.445 -14.43 1 53.94 190 ALA B CA 1
ATOM 3363 C C . ALA B 1 190 ? -2.793 -5.023 -13.539 1 53.94 190 ALA B C 1
ATOM 3365 O O . ALA B 1 190 ? -2.391 -4.395 -12.555 1 53.94 190 ALA B O 1
ATOM 3366 N N . LEU B 1 191 ? -2.225 -6.191 -14.102 1 61.19 191 LEU B N 1
ATOM 3367 C CA . LEU B 1 191 ? -1.094 -6.77 -13.383 1 61.19 191 LEU B CA 1
ATOM 3368 C C . LEU B 1 191 ? 0.224 -6.391 -14.047 1 61.19 191 LEU B C 1
ATOM 3370 O O . LEU B 1 191 ? 1.296 -6.789 -13.586 1 61.19 191 LEU B O 1
ATOM 3374 N N . GLY B 1 192 ? 0.021 -5.543 -15.148 1 64.88 192 GLY B N 1
ATOM 3375 C CA . GLY B 1 192 ? 1.163 -5.117 -15.938 1 64.88 192 GLY B CA 1
ATOM 3376 C C . GLY B 1 192 ? 0.892 -5.129 -17.438 1 64.88 192 GLY B C 1
ATOM 3377 O O . GLY B 1 192 ? -0.176 -5.559 -17.875 1 64.88 192 GLY B O 1
ATOM 3378 N N . ASP B 1 193 ? 1.729 -4.52 -18.234 1 68.88 193 ASP B N 1
ATOM 3379 C CA . ASP B 1 193 ? 1.588 -4.488 -19.688 1 68.88 193 ASP B CA 1
ATOM 3380 C C . ASP B 1 193 ? 2.072 -5.797 -20.312 1 68.88 193 ASP B C 1
ATOM 3382 O O . ASP B 1 193 ? 3.277 -6.039 -20.406 1 68.88 193 ASP B O 1
ATOM 3386 N N . ALA B 1 194 ? 1.101 -6.625 -20.781 1 75 194 ALA B N 1
ATOM 3387 C CA . ALA B 1 194 ? 1.406 -7.918 -21.375 1 75 194 ALA B CA 1
ATOM 3388 C C . ALA B 1 194 ? 1.195 -7.887 -22.891 1 75 194 ALA B C 1
ATOM 3390 O O . ALA B 1 194 ? 1.144 -8.93 -23.531 1 75 194 ALA B O 1
ATOM 3391 N N . SER B 1 195 ? 1.035 -6.668 -23.438 1 75.62 195 SER B N 1
ATOM 3392 C CA . SER B 1 195 ? 0.651 -6.543 -24.844 1 75.62 195 SER B CA 1
ATOM 3393 C C . SER B 1 195 ? 1.75 -7.059 -25.766 1 75.62 195 SER B C 1
ATOM 3395 O O . SER B 1 195 ? 1.494 -7.375 -26.922 1 75.62 195 SER B O 1
ATOM 3397 N N . PHE B 1 196 ? 2.924 -7.184 -25.281 1 79.62 196 PHE B N 1
ATOM 3398 C CA . PHE B 1 196 ? 4.051 -7.609 -26.094 1 79.62 196 PHE B CA 1
ATOM 3399 C C . PHE B 1 196 ? 4.105 -9.133 -26.188 1 79.62 196 PHE B C 1
ATOM 3401 O O . PHE B 1 196 ? 4.832 -9.68 -27.016 1 79.62 196 PHE B O 1
ATOM 3408 N N . LEU B 1 197 ? 3.316 -9.844 -25.469 1 83.19 197 LEU B N 1
ATOM 3409 C CA . LEU B 1 197 ? 3.375 -11.297 -25.391 1 83.19 197 LEU B CA 1
ATOM 3410 C C . LEU B 1 197 ? 2.672 -11.93 -26.594 1 83.19 197 LEU B C 1
ATOM 3412 O O . LEU B 1 197 ? 1.672 -11.406 -27.078 1 83.19 197 LEU B O 1
ATOM 3416 N N . SER B 1 198 ? 3.199 -13.047 -26.969 1 87.5 198 SER B N 1
ATOM 3417 C CA . SER B 1 198 ? 2.455 -13.875 -27.906 1 87.5 198 SER B CA 1
ATOM 3418 C C . SER B 1 198 ? 1.188 -14.438 -27.281 1 87.5 198 SER B C 1
ATOM 3420 O O . SER B 1 198 ? 1.07 -14.477 -26.047 1 87.5 198 SER B O 1
ATOM 3422 N N . ASP B 1 199 ? 0.331 -14.906 -28.094 1 86.75 199 ASP B N 1
ATOM 3423 C CA . ASP B 1 199 ? -0.892 -15.523 -27.594 1 86.75 199 ASP B CA 1
ATOM 3424 C C . ASP B 1 199 ? -0.576 -16.734 -26.719 1 86.75 199 ASP B C 1
ATOM 3426 O O . ASP B 1 199 ? -1.225 -16.953 -25.703 1 86.75 199 ASP B O 1
ATOM 3430 N N . GLU B 1 200 ? 0.352 -17.453 -27.203 1 89.94 200 GLU B N 1
ATOM 3431 C CA . GLU B 1 200 ? 0.731 -18.656 -26.469 1 89.94 200 GLU B CA 1
ATOM 3432 C C . GLU B 1 200 ? 1.308 -18.312 -25.094 1 89.94 200 GLU B C 1
ATOM 3434 O O . GLU B 1 200 ? 0.959 -18.938 -24.094 1 89.94 200 GLU B O 1
ATOM 3439 N N . ALA B 1 201 ? 2.17 -17.359 -25.078 1 87.62 201 ALA B N 1
ATOM 3440 C CA . ALA B 1 201 ? 2.771 -16.922 -23.828 1 87.62 201 ALA B CA 1
ATOM 3441 C C . ALA B 1 201 ? 1.714 -16.375 -22.875 1 87.62 201 ALA B C 1
ATOM 3443 O O . ALA B 1 201 ? 1.761 -16.625 -21.672 1 87.62 201 ALA B O 1
ATOM 3444 N N . PHE B 1 202 ? 0.814 -15.672 -23.406 1 87.06 202 PHE B N 1
ATOM 3445 C CA . PHE B 1 202 ? -0.263 -15.102 -22.609 1 87.06 202 PHE B CA 1
ATOM 3446 C C . PHE B 1 202 ? -1.15 -16.203 -22.047 1 87.06 202 PHE B C 1
ATOM 3448 O O . PHE B 1 202 ? -1.564 -16.141 -20.875 1 87.06 202 PHE B O 1
ATOM 3455 N N . GLU B 1 203 ? -1.41 -17.156 -22.844 1 88.62 203 GLU B N 1
ATOM 3456 C CA . GLU B 1 203 ? -2.223 -18.266 -22.391 1 88.62 203 GLU B CA 1
ATOM 3457 C C . GLU B 1 203 ? -1.544 -19.016 -21.25 1 88.62 203 GLU B C 1
ATOM 3459 O O . GLU B 1 203 ? -2.207 -19.438 -20.297 1 88.62 203 GLU B O 1
ATOM 3464 N N . GLU B 1 204 ? -0.288 -19.172 -21.359 1 89.75 204 GLU B N 1
ATOM 3465 C CA . GLU B 1 204 ? 0.459 -19.828 -20.281 1 89.75 204 GLU B CA 1
ATOM 3466 C C . GLU B 1 204 ? 0.372 -19.047 -18.984 1 89.75 204 GLU B C 1
ATOM 3468 O O . GLU B 1 204 ? 0.17 -19.625 -17.922 1 89.75 204 GLU B O 1
ATOM 3473 N N . ILE B 1 205 ? 0.515 -17.828 -19.109 1 89 205 ILE B N 1
ATOM 3474 C CA . ILE B 1 205 ? 0.414 -16.953 -17.938 1 89 205 ILE B CA 1
ATOM 3475 C C . ILE B 1 205 ? -0.986 -17.062 -17.344 1 89 205 ILE B C 1
ATOM 3477 O O . ILE B 1 205 ? -1.137 -17.203 -16.125 1 89 205 ILE B O 1
ATOM 3481 N N . GLN B 1 206 ? -1.933 -17.016 -18.188 1 88.75 206 GLN B N 1
ATOM 3482 C CA . GLN B 1 206 ? -3.314 -17.125 -17.719 1 88.75 206 GLN B CA 1
ATOM 3483 C C . GLN B 1 206 ? -3.539 -18.422 -16.953 1 88.75 206 GLN B C 1
ATOM 3485 O O . GLN B 1 206 ? -4.195 -18.438 -15.914 1 88.75 206 GLN B O 1
ATOM 3490 N N . GLU B 1 207 ? -3.049 -19.422 -17.469 1 90.94 207 GLU B N 1
ATOM 3491 C CA . GLU B 1 207 ? -3.197 -20.734 -16.828 1 90.94 207 GLU B CA 1
ATOM 3492 C C . GLU B 1 207 ? -2.527 -20.75 -15.461 1 90.94 207 GLU B C 1
ATOM 3494 O O . GLU B 1 207 ? -3.131 -21.188 -14.477 1 90.94 207 GLU B O 1
ATOM 3499 N N . GLN B 1 208 ? -1.324 -20.312 -15.43 1 90 208 GLN B N 1
ATOM 3500 C CA . GLN B 1 208 ? -0.582 -20.328 -14.172 1 90 208 GLN B CA 1
ATOM 3501 C C . GLN B 1 208 ? -1.207 -19.375 -13.148 1 90 208 GLN B C 1
ATOM 3503 O O . GLN B 1 208 ? -1.283 -19.703 -11.961 1 90 208 GLN B O 1
ATOM 3508 N N . MET B 1 209 ? -1.668 -18.281 -13.609 1 91.06 209 MET B N 1
ATOM 3509 C CA . MET B 1 209 ? -2.307 -17.328 -12.711 1 91.06 209 MET B CA 1
ATOM 3510 C C . MET B 1 209 ? -3.637 -17.859 -12.195 1 91.06 209 MET B C 1
ATOM 3512 O O . MET B 1 209 ? -4.02 -17.594 -11.055 1 91.06 209 MET B O 1
ATOM 3516 N N . THR B 1 210 ? -4.324 -18.531 -13.055 1 92.31 210 THR B N 1
ATOM 3517 C CA . THR B 1 210 ? -5.57 -19.141 -12.625 1 92.31 210 THR B CA 1
ATOM 3518 C C . THR B 1 210 ? -5.32 -20.141 -11.5 1 92.31 210 THR B C 1
ATOM 3520 O O . THR B 1 210 ? -6.047 -20.156 -10.5 1 92.31 210 THR B O 1
ATOM 3523 N N . LYS B 1 211 ? -4.309 -20.891 -11.648 1 90.75 211 LYS B N 1
ATOM 3524 C CA . LYS B 1 211 ? -3.963 -21.859 -10.625 1 90.75 211 LYS B CA 1
ATOM 3525 C C . LYS B 1 211 ? -3.531 -21.172 -9.336 1 90.75 211 LYS B C 1
ATOM 3527 O O . LYS B 1 211 ? -3.979 -21.547 -8.242 1 90.75 211 LYS B O 1
ATOM 3532 N N . LEU B 1 212 ? -2.742 -20.219 -9.469 1 89.88 212 LEU B N 1
ATOM 3533 C CA . LEU B 1 212 ? -2.189 -19.516 -8.32 1 89.88 212 LEU B CA 1
ATOM 3534 C C . LEU B 1 212 ? -3.287 -18.797 -7.539 1 89.88 212 LEU B C 1
ATOM 3536 O O . LEU B 1 212 ? -3.221 -18.703 -6.312 1 89.88 212 LEU B O 1
ATOM 3540 N N . ASN B 1 213 ? -4.273 -18.328 -8.258 1 92.62 213 ASN B N 1
ATOM 3541 C CA . ASN B 1 213 ? -5.285 -17.469 -7.652 1 92.62 213 ASN B CA 1
ATOM 3542 C C . ASN B 1 213 ? -6.621 -18.188 -7.496 1 92.62 213 ASN B C 1
ATOM 3544 O O . ASN B 1 213 ? -7.68 -17.562 -7.516 1 92.62 213 ASN B O 1
ATOM 3548 N N . GLN B 1 214 ? -6.578 -19.453 -7.344 1 92.06 214 GLN B N 1
ATOM 3549 C CA . GLN B 1 214 ? -7.789 -20.266 -7.293 1 92.06 214 GLN B CA 1
ATOM 3550 C C . GLN B 1 214 ? -8.711 -19.812 -6.168 1 92.06 214 GLN B C 1
ATOM 3552 O O . GLN B 1 214 ? -9.938 -19.781 -6.336 1 92.06 214 GLN B O 1
ATOM 3557 N N . LEU B 1 215 ? -8.156 -19.422 -5.07 1 93.62 215 LEU B N 1
ATOM 3558 C CA . LEU B 1 215 ? -8.977 -19.078 -3.916 1 93.62 215 LEU B CA 1
ATOM 3559 C C . LEU B 1 215 ? -9.055 -17.562 -3.746 1 93.62 215 LEU B C 1
ATOM 3561 O O . LEU B 1 215 ? -9.703 -17.062 -2.818 1 93.62 215 LEU B O 1
ATOM 3565 N N . ASN B 1 216 ? -8.422 -16.875 -4.609 1 95.75 216 ASN B N 1
ATOM 3566 C CA . ASN B 1 216 ? -8.406 -15.43 -4.492 1 95.75 216 ASN B CA 1
ATOM 3567 C C . ASN B 1 216 ? -9.633 -14.797 -5.148 1 95.75 216 ASN B C 1
ATOM 3569 O O . ASN B 1 216 ? -10.164 -15.336 -6.121 1 95.75 216 ASN B O 1
ATOM 3573 N N . ILE B 1 217 ? -10.062 -13.727 -4.59 1 97.5 217 ILE B N 1
ATOM 3574 C CA . ILE B 1 217 ? -11.062 -12.844 -5.188 1 97.5 217 ILE B CA 1
ATOM 3575 C C . ILE B 1 217 ? -10.391 -11.555 -5.672 1 97.5 217 ILE B C 1
ATOM 3577 O O . ILE B 1 217 ? -9.539 -11 -4.977 1 97.5 217 ILE B O 1
ATOM 3581 N N . PHE B 1 218 ? -10.695 -11.148 -6.852 1 94.94 218 PHE B N 1
ATOM 3582 C CA . PHE B 1 218 ? -10.305 -9.82 -7.297 1 94.94 218 PHE B CA 1
ATOM 3583 C C . PHE B 1 218 ? -11.523 -8.914 -7.43 1 94.94 218 PHE B C 1
ATOM 3585 O O . PHE B 1 218 ? -12.516 -9.297 -8.047 1 94.94 218 PHE B O 1
ATOM 3592 N N . ALA B 1 219 ? -11.414 -7.754 -6.855 1 95.12 219 ALA B N 1
ATOM 3593 C CA . ALA B 1 219 ? -12.523 -6.805 -6.805 1 95.12 219 ALA B CA 1
ATOM 3594 C C . ALA B 1 219 ? -12.016 -5.363 -6.867 1 95.12 219 ALA B C 1
ATOM 3596 O O . ALA B 1 219 ? -10.805 -5.129 -6.977 1 95.12 219 ALA B O 1
ATOM 3597 N N . ALA B 1 220 ? -12.961 -4.461 -6.836 1 92.88 220 ALA B N 1
ATOM 3598 C CA . ALA B 1 220 ? -12.594 -3.047 -6.875 1 92.88 220 ALA B CA 1
ATOM 3599 C C . ALA B 1 220 ? -13.109 -2.312 -5.641 1 92.88 220 ALA B C 1
ATOM 3601 O O . ALA B 1 220 ? -14.227 -2.564 -5.184 1 92.88 220 ALA B O 1
ATOM 3602 N N . ASP B 1 221 ? -12.258 -1.396 -5.18 1 95.12 221 ASP B N 1
ATOM 3603 C CA . ASP B 1 221 ? -12.805 -0.464 -4.199 1 95.12 221 ASP B CA 1
ATOM 3604 C C . ASP B 1 221 ? -13.625 0.632 -4.883 1 95.12 221 ASP B C 1
ATOM 3606 O O . ASP B 1 221 ? -13.773 0.631 -6.105 1 95.12 221 ASP B O 1
ATOM 3610 N N . PRO B 1 222 ? -14.172 1.597 -4.191 1 93.62 222 PRO B N 1
ATOM 3611 C CA . PRO B 1 222 ? -15.117 2.551 -4.766 1 93.62 222 PRO B CA 1
ATOM 3612 C C . PRO B 1 222 ? -14.5 3.41 -5.867 1 93.62 222 PRO B C 1
ATOM 3614 O O . PRO B 1 222 ? -15.219 3.902 -6.746 1 93.62 222 PRO B O 1
ATOM 3617 N N . ASP B 1 223 ? -13.211 3.629 -5.836 1 89.06 223 ASP B N 1
ATOM 3618 C CA . ASP B 1 223 ? -12.562 4.465 -6.84 1 89.06 223 ASP B CA 1
ATOM 3619 C C . ASP B 1 223 ? -11.891 3.615 -7.918 1 89.06 223 ASP B C 1
ATOM 3621 O O . ASP B 1 223 ? -11.148 4.133 -8.75 1 89.06 223 ASP B O 1
ATOM 3625 N N . GLY B 1 224 ? -12.047 2.307 -7.832 1 87.62 224 GLY B N 1
ATOM 3626 C CA . GLY B 1 224 ? -11.586 1.437 -8.898 1 87.62 224 GLY B CA 1
ATOM 3627 C C . GLY B 1 224 ? -10.234 0.804 -8.617 1 87.62 224 GLY B C 1
ATOM 3628 O O . GLY B 1 224 ? -9.688 0.084 -9.453 1 87.62 224 GLY B O 1
ATOM 3629 N N . ASN B 1 225 ? -9.633 1.097 -7.5 1 89.88 225 ASN B N 1
ATOM 3630 C CA . ASN B 1 225 ? -8.391 0.412 -7.152 1 89.88 225 ASN B CA 1
ATOM 3631 C C . ASN B 1 225 ? -8.602 -1.092 -7.004 1 89.88 225 ASN B C 1
ATOM 3633 O O . ASN B 1 225 ? -9.594 -1.529 -6.414 1 89.88 225 ASN B O 1
ATOM 3637 N N . LEU B 1 226 ? -7.664 -1.829 -7.5 1 91.12 226 LEU B N 1
ATOM 3638 C CA . LEU B 1 226 ? -7.793 -3.281 -7.516 1 91.12 226 LEU B CA 1
ATOM 3639 C C . LEU B 1 226 ? -7.461 -3.873 -6.152 1 91.12 226 LEU B C 1
ATOM 3641 O O . LEU B 1 226 ? -6.453 -3.51 -5.539 1 91.12 226 LEU B O 1
ATOM 3645 N N . LEU B 1 227 ? -8.352 -4.727 -5.703 1 94.62 227 LEU B N 1
ATOM 3646 C CA . LEU B 1 227 ? -8.172 -5.48 -4.465 1 94.62 227 LEU B CA 1
ATOM 3647 C C . LEU B 1 227 ? -7.973 -6.965 -4.758 1 94.62 227 LEU B C 1
ATOM 3649 O O . LEU B 1 227 ? -8.703 -7.547 -5.559 1 94.62 227 LEU B O 1
ATOM 3653 N N . GLU B 1 228 ? -6.973 -7.488 -4.199 1 95.81 228 GLU B N 1
ATOM 3654 C CA . GLU B 1 228 ? -6.754 -8.93 -4.16 1 95.81 228 GLU B CA 1
ATOM 3655 C C . GLU B 1 228 ? -7.051 -9.5 -2.775 1 95.81 228 GLU B C 1
ATOM 3657 O O . GLU B 1 228 ? -6.328 -9.219 -1.815 1 95.81 228 GLU B O 1
ATOM 3662 N N . ILE B 1 229 ? -8.094 -10.242 -2.686 1 97.25 229 ILE B N 1
ATOM 3663 C CA . ILE B 1 229 ? -8.5 -10.852 -1.422 1 97.25 229 ILE B CA 1
ATOM 3664 C C . ILE B 1 229 ? -8.094 -12.32 -1.403 1 97.25 229 ILE B C 1
ATOM 3666 O O . ILE B 1 229 ? -8.5 -13.094 -2.27 1 97.25 229 ILE B O 1
ATOM 3670 N N . LEU B 1 230 ? -7.254 -12.695 -0.475 1 94.62 230 LEU B N 1
ATOM 3671 C CA . LEU B 1 230 ? -6.672 -14.031 -0.499 1 94.62 230 LEU B CA 1
ATOM 3672 C C . LEU B 1 230 ? -6.777 -14.695 0.869 1 94.62 230 LEU B C 1
ATOM 3674 O O . LEU B 1 230 ? -6.902 -14.008 1.889 1 94.62 230 LEU B O 1
ATOM 3678 N N . PRO B 1 231 ? -6.688 -16 0.9 1 93.19 231 PRO B N 1
ATOM 3679 C CA . PRO B 1 231 ? -6.906 -16.734 2.154 1 93.19 231 PRO B CA 1
ATOM 3680 C C . PRO B 1 231 ? -5.699 -16.672 3.088 1 93.19 231 PRO B C 1
ATOM 3682 O O . PRO B 1 231 ? -4.559 -16.594 2.625 1 93.19 231 PRO B O 1
ATOM 3685 N N . PHE B 1 232 ? -6.062 -16.75 4.352 1 87.31 232 PHE B N 1
ATOM 3686 C CA . PHE B 1 232 ? -5.027 -16.891 5.367 1 87.31 232 PHE B CA 1
ATOM 3687 C C . PHE B 1 232 ? -4.246 -18.188 5.156 1 87.31 232 PHE B C 1
ATOM 3689 O O . PHE B 1 232 ? -3.023 -18.219 5.305 1 87.31 232 PHE B O 1
ATOM 3696 N N . ASN B 1 233 ? -4.961 -19.172 4.852 1 79.62 233 ASN B N 1
ATOM 3697 C CA . ASN B 1 233 ? -4.328 -20.469 4.578 1 79.62 233 ASN B CA 1
ATOM 3698 C C . ASN B 1 233 ? -4.141 -20.688 3.078 1 79.62 233 ASN B C 1
ATOM 3700 O O . ASN B 1 233 ? -5.098 -21.016 2.371 1 79.62 233 ASN B O 1
ATOM 3704 N N . GLU B 1 234 ? -2.979 -20.25 2.58 1 75.75 234 GLU B N 1
ATOM 3705 C CA . GLU B 1 234 ? -2.676 -20.484 1.173 1 75.75 234 GLU B CA 1
ATOM 3706 C C . GLU B 1 234 ? -2.061 -21.875 0.971 1 75.75 234 GLU B C 1
ATOM 3708 O O . GLU B 1 234 ? -1.387 -22.391 1.861 1 75.75 234 GLU B O 1
ATOM 3713 N N . PRO B 1 235 ? -2.484 -22.406 -0.199 1 65.38 235 PRO B N 1
ATOM 3714 C CA . PRO B 1 235 ? -1.755 -23.641 -0.488 1 65.38 235 PRO B CA 1
ATOM 3715 C C . PRO B 1 235 ? -0.24 -23.438 -0.498 1 65.38 235 PRO B C 1
ATOM 3717 O O . PRO B 1 235 ? 0.242 -22.344 -0.797 1 65.38 235 PRO B O 1
ATOM 3720 N N . ASP B 1 236 ? 0.398 -24.281 0.114 1 61.97 236 ASP B N 1
ATOM 3721 C CA . ASP B 1 236 ? 1.855 -24.219 0.163 1 61.97 236 ASP B CA 1
ATOM 3722 C C . ASP B 1 236 ? 2.445 -24.062 -1.237 1 61.97 236 ASP B C 1
ATOM 3724 O O . ASP B 1 236 ? 2.412 -25.016 -2.033 1 61.97 236 ASP B O 1
ATOM 3728 N N . LEU B 1 237 ? 2.719 -22.844 -1.577 1 57.97 237 LEU B N 1
ATOM 3729 C CA . LEU B 1 237 ? 3.34 -22.578 -2.869 1 57.97 237 LEU B CA 1
ATOM 3730 C C . LEU B 1 237 ? 4.695 -23.266 -2.973 1 57.97 237 LEU B C 1
ATOM 3732 O O . LEU B 1 237 ? 5.176 -23.531 -4.074 1 57.97 237 LEU B O 1
ATOM 3736 N N . PHE B 1 238 ? 5.363 -23.516 -1.847 1 58.09 238 PHE B N 1
ATOM 3737 C CA . PHE B 1 238 ? 6.754 -23.953 -1.84 1 58.09 238 PHE B CA 1
ATOM 3738 C C . PHE B 1 238 ? 6.852 -25.422 -1.452 1 58.09 238 PHE B C 1
ATOM 3740 O O . PHE B 1 238 ? 7.953 -25.969 -1.318 1 58.09 238 PHE B O 1
ATOM 3747 N N . GLY B 1 239 ? 5.867 -26.188 -1.587 1 50.19 239 GLY B N 1
ATOM 3748 C CA . GLY B 1 239 ? 5.895 -27.609 -1.276 1 50.19 239 GLY B CA 1
ATOM 3749 C C . GLY B 1 239 ? 5.879 -27.891 0.214 1 50.19 239 GLY B C 1
ATOM 3750 O O . GLY B 1 239 ? 6.242 -27.031 1.019 1 50.19 239 GLY B O 1
#

pLDDT: mean 78.83, std 19.91, range [29.95, 98.5]

InterPro domains:
  IPR004360 Glyoxalase/fosfomycin resistance/dioxygenase domain [PF00903] (53-173)
  IPR029068 Glyoxalase/Bleomycin resistance protein/Dihydroxybiphenyl dioxygenase [G3DSA:3.10.180.10] (24-233)
  IPR029068 Glyoxalase/Bleomycin resistance protein/Dihydroxybiphenyl dioxygenase [SSF54593] (50-230)
  IPR037523 Vicinal oxygen 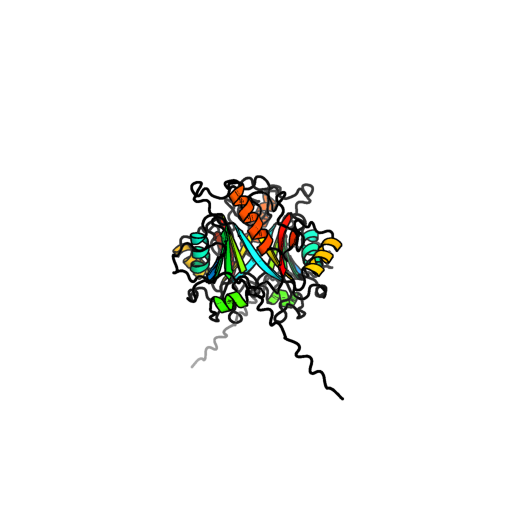chelate (VOC), core domain [PS51819] (52-232)

Foldseek 3Di:
DPPPPPPPPPPPPPPVLPQQAADEPPDPDPRPPDYDYDDDPDDDDPVCVPDDAQEDEDEDLDPVQQVCQCCPLVNWDWLDWDDPDPFKIKTKIGQQPPDPPSPDDDDSVRCVVCSSVHHYMYMYIYTDPVVVVSDDDDDDPDDPDLDQAAEAEDAALVVSVVSCVVVVFFWQDHAQDFQDCDDLRNACPNNHHCVVPDPVRSVVVRVVVRVQCNSWIWTARPSRGIYIYHYPDHSNNRD/DPPPPPPPPPPPPPPVLPQQAADEPPDPDPRPPDYDYDDDPDDDDPVCVPDDAQEDEDEDLDPVQQVCQCCPLVNWDWLDKDDPDPFKIKTKIGQQPPDDPSPDDDDSVRCVVCSSVHHYMYMYIYTDPVVVVSDDDDDDPDDPDLDQAAEAEDAALVVSVVSCVVVVFFWQDHAQDFQDCDDCRNACGSNHHCVVDDPVRSVVVRVVVRVQCNSWIWTARPVGGIYIYHYPDHSDNRD

Sequence (478 aa):
MNLFIAFVFAFISATLSCAPPIRRQDDSTQSTYPFAEIGSDDPADPVTTGYFFNHFSLNTNNLTRSVDFYTRVFGMRHMFTYHLTEHLSVTYLGHSQGGRNGSAYQTAEELLRNKQNSAGLLEFVYFNRTSIGGEPIPGSDVRTSTFSHVGIIVPDPKATQARLEEFGVTIYKKIAEPMPKDGPLGTPFALGDASFLSDEAFEEIQEQMTKLNQLNIFAADPDGNLLEILPFNEPDLFGMNLFIAFVFAFISATLSCAPPIRRQDDSTQSTYPFAEIGSDDPADPVTTGYFFNHFSLNTNNLTRSVDFYTRVFGMRHMFTYHLTEHLSVTYLGHSQGGRNGSAYQTAEELLRNKQNSAGLLEFVYFNRTSIGGEPIPGSDVRTSTFSHVGIIVPDPKATQARLEEFGVTIYKKIAEPMPKDGPLGTPFALGDASFLSDEAFEEIQEQMTKLNQLNIFAADPDGNLLEILPFNEPDLFG

Organism: NCBI:txid1448308